Protein AF-A0A3L8PTZ5-F1 (afdb_monomer_lite)

Radius of gyration: 23.6 Å; chains: 1; bounding box: 62×52×74 Å

Secondary structure (DSSP, 8-state):
-------PPP------HHHHHHHHHHHHHTT-------BPPSSPPTT-GGGHHHHHHTTT-BHHHHHHHHHHHHHHHHHHHT------TT-------PPP--HHHHHHHHHHHHHHHHHHHHTT-S-HHHHHHHHHHHHHHHHHHTTPPPS-------HHHHHTS--PPPTTS-TT--SHHHHHHHHHHHHHHHIIIIIS--SS---HHHHHHHHHHTTTS-S-EEESS-TT-HHHHHHHHH--S-EEEEESS--SS-GGG--EEE--HHHHHHHHGGG-PEEEEES--HHHHHHHHHHHHHT-S-EEEEEEEE--HHHHGGGTTTEEEEEE--TT----STTEEEEEEEES--HHHHHHHHHTS-GGGBPPP-S----

Sequence (379 aa):
MIKPTSTSPEKDSYETNESVLFTKITRELNTLKVNKKQQLHNTPPVGLEQFNTLYAQKGNVDTLMVIREVNAILYSEQSTFQVSTASSPNEKIGKVTGCNPNPQHQDLMILALIERLRLFQCNEMLPSESIDKLKQLIGCLGQISQDMIPDEFRLEFPLVTLLSLKWSPLPDVPHGSTLDGPIEFGEFYLNVIYFLKNCLGLHQIFSKRFAQELLNCLKDFPNTRLEIASGRAQLSASFRSVSSKFIVASDKSVPTATFDNFPVRKFDALKLIRAYGGEKPIYFTSEPTLELMDSLCAEALKQQEPIIVVTIGALLKSVLSKYKRNLVVLELNIPDYLQLKDNAGVQLLFFNHNKDQLKSCKEKLPRRYLRFPSQAEYC

pLDDT: mean 73.96, std 22.3, range [26.44, 96.62]

Structure (mmCIF, N/CA/C/O backbone):
data_AF-A0A3L8PTZ5-F1
#
_entry.id   AF-A0A3L8PTZ5-F1
#
loop_
_atom_site.group_PDB
_atom_site.id
_atom_site.type_symbol
_atom_site.label_atom_id
_atom_site.label_alt_id
_atom_site.label_comp_id
_atom_site.label_asym_id
_atom_site.label_entity_id
_atom_site.label_seq_id
_atom_site.pdbx_PDB_ins_code
_atom_site.Cartn_x
_atom_site.Cartn_y
_atom_site.Cartn_z
_atom_site.occupancy
_atom_site.B_iso_or_equiv
_atom_site.auth_seq_id
_atom_site.auth_comp_id
_atom_site.auth_asym_id
_atom_site.auth_atom_id
_atom_site.pdbx_PDB_model_num
ATOM 1 N N . MET A 1 1 ? 16.880 37.796 40.431 1.00 36.94 1 MET A N 1
ATOM 2 C CA . MET A 1 1 ? 16.282 38.222 39.147 1.00 36.94 1 MET A CA 1
ATOM 3 C C . MET A 1 1 ? 17.067 37.570 38.020 1.00 36.94 1 MET A C 1
ATOM 5 O O . MET A 1 1 ? 18.156 38.026 37.711 1.00 36.94 1 MET A O 1
ATOM 9 N N . ILE A 1 2 ? 16.561 36.463 37.477 1.00 33.91 2 ILE A N 1
ATOM 10 C CA . ILE A 1 2 ? 17.176 35.743 36.354 1.00 33.91 2 ILE A CA 1
ATOM 11 C C . ILE A 1 2 ? 16.283 36.016 35.144 1.00 33.91 2 ILE A C 1
ATOM 13 O O . ILE A 1 2 ? 15.090 35.722 35.187 1.00 33.91 2 ILE A O 1
ATOM 17 N N . LYS A 1 3 ? 16.834 36.659 34.109 1.00 30.91 3 LYS A N 1
ATOM 18 C CA . LYS A 1 3 ? 16.133 36.875 32.836 1.00 30.91 3 LYS A CA 1
ATOM 19 C C . LYS A 1 3 ? 15.957 35.523 32.133 1.00 30.91 3 LYS A C 1
ATOM 21 O O . LYS A 1 3 ? 16.943 34.795 32.036 1.00 30.91 3 LYS A O 1
ATOM 26 N N . PRO A 1 4 ? 14.768 35.196 31.605 1.00 33.78 4 PRO A N 1
ATOM 27 C CA . PRO A 1 4 ? 14.616 34.038 30.745 1.00 33.78 4 PRO A CA 1
ATOM 28 C C . PRO A 1 4 ? 15.145 34.387 29.351 1.00 33.78 4 PRO A C 1
ATOM 30 O O . PRO A 1 4 ? 14.679 35.327 28.706 1.00 33.78 4 PRO A O 1
ATOM 33 N N . THR A 1 5 ? 16.147 33.641 28.900 1.00 32.12 5 THR A N 1
ATOM 34 C CA . THR A 1 5 ? 16.583 33.607 27.506 1.00 32.12 5 THR A CA 1
ATOM 35 C C . THR A 1 5 ? 15.521 32.885 26.684 1.00 32.12 5 THR A C 1
ATOM 37 O O . THR A 1 5 ? 15.301 31.688 26.841 1.00 32.12 5 THR A O 1
ATOM 40 N N . SER A 1 6 ? 14.836 33.630 25.818 1.00 30.11 6 SER A N 1
ATOM 41 C CA . SER A 1 6 ? 13.938 33.077 24.810 1.00 30.11 6 SER A CA 1
ATOM 42 C C . SER A 1 6 ? 14.766 32.410 23.712 1.00 30.11 6 SER A C 1
ATOM 44 O O . SER A 1 6 ? 15.337 33.095 22.863 1.00 30.11 6 SER A O 1
ATOM 46 N N . THR A 1 7 ? 14.844 31.084 23.716 1.00 31.08 7 THR A N 1
ATOM 47 C CA . THR A 1 7 ? 15.265 30.331 22.535 1.00 31.08 7 THR A CA 1
ATOM 48 C C . THR A 1 7 ? 14.073 30.242 21.587 1.00 31.08 7 THR A C 1
ATOM 50 O O . THR A 1 7 ? 13.026 29.685 21.917 1.00 31.08 7 THR A O 1
ATOM 53 N N . SER A 1 8 ? 14.199 30.860 20.414 1.00 29.28 8 SER A N 1
ATOM 54 C CA . SER A 1 8 ? 13.291 30.612 19.295 1.00 29.28 8 SER A CA 1
ATOM 55 C C . SER A 1 8 ? 13.355 29.127 18.921 1.00 29.28 8 SER A C 1
ATOM 57 O O . SER A 1 8 ? 14.458 28.580 18.920 1.00 29.28 8 SER A O 1
ATOM 59 N N . PRO A 1 9 ? 12.236 28.471 18.576 1.00 33.62 9 PRO A N 1
ATOM 60 C CA . PRO A 1 9 ? 12.294 27.116 18.052 1.00 33.62 9 PRO A CA 1
ATOM 61 C C . PRO A 1 9 ? 13.021 27.155 16.704 1.00 33.62 9 PRO A C 1
ATOM 63 O O . PRO A 1 9 ? 12.586 27.851 15.781 1.00 33.62 9 PRO A O 1
ATOM 66 N N . GLU A 1 10 ? 14.148 26.447 16.617 1.00 31.08 10 GLU A N 1
ATOM 67 C CA . GLU A 1 10 ? 14.811 26.137 15.354 1.00 31.08 10 GLU A CA 1
ATOM 68 C C . GLU A 1 10 ? 13.765 25.530 14.414 1.00 31.08 10 GLU A C 1
ATOM 70 O O . GLU A 1 10 ? 13.126 24.518 14.708 1.00 31.08 10 GLU A O 1
ATOM 75 N N . LYS A 1 11 ? 13.522 26.212 13.292 1.00 32.59 11 LYS A N 1
ATOM 76 C CA . LYS A 1 11 ? 12.839 25.610 12.153 1.00 32.59 11 LYS A CA 1
ATOM 77 C C . LYS A 1 11 ? 13.818 24.610 11.555 1.00 32.59 11 LYS A C 1
ATOM 79 O O . LYS A 1 11 ? 14.582 24.969 10.665 1.00 32.59 11 LYS A O 1
ATOM 84 N N . ASP A 1 12 ? 13.778 23.376 12.036 1.00 32.88 12 ASP A N 1
ATOM 85 C CA . ASP A 1 12 ? 14.419 22.257 11.359 1.00 32.88 12 ASP A CA 1
ATOM 86 C C . ASP A 1 12 ? 13.701 22.023 10.024 1.00 32.88 12 ASP A C 1
ATOM 88 O O . ASP A 1 12 ? 12.715 21.286 9.925 1.00 32.88 12 ASP A O 1
ATOM 92 N N . SER A 1 13 ? 14.161 22.698 8.970 1.00 34.88 13 SER A N 1
ATOM 93 C CA . SER A 1 13 ? 13.846 22.306 7.603 1.00 34.88 13 SER A CA 1
ATOM 94 C C . SER A 1 13 ? 14.640 21.039 7.305 1.00 34.88 13 SER A C 1
ATOM 96 O O . SER A 1 13 ? 15.753 21.094 6.786 1.00 34.88 13 SER A O 1
ATOM 98 N N . TYR A 1 14 ? 14.083 19.891 7.681 1.00 35.81 14 TYR A N 1
ATOM 99 C CA . TYR A 1 14 ? 14.566 18.602 7.209 1.00 35.81 14 TYR A CA 1
ATOM 100 C C . TYR A 1 14 ? 14.318 18.533 5.697 1.00 35.81 14 TYR A C 1
ATOM 102 O O . TYR A 1 14 ? 13.258 18.092 5.252 1.00 35.81 14 TYR A O 1
ATOM 110 N N . GLU A 1 15 ? 15.279 18.992 4.893 1.00 37.38 15 GLU A N 1
ATOM 111 C CA . GLU A 1 15 ? 15.401 18.485 3.530 1.00 37.38 15 GLU A CA 1
ATOM 112 C C . GLU A 1 15 ? 15.582 16.972 3.653 1.00 37.38 15 GLU A C 1
ATOM 114 O O . GLU A 1 15 ? 16.532 16.486 4.268 1.00 37.38 15 GLU A O 1
ATOM 119 N N . THR A 1 16 ? 14.610 16.212 3.151 1.00 44.25 16 THR A N 1
ATOM 120 C CA . THR A 1 16 ? 14.696 14.755 3.152 1.00 44.25 16 THR A CA 1
ATOM 121 C C . THR A 1 16 ? 15.910 14.329 2.327 1.00 44.25 16 THR A C 1
ATOM 123 O O . THR A 1 16 ? 16.269 14.989 1.348 1.00 44.25 16 THR A O 1
ATOM 126 N N . ASN A 1 17 ? 16.531 13.199 2.679 1.00 42.25 17 ASN A N 1
ATOM 127 C CA . ASN A 1 17 ? 17.609 12.612 1.872 1.00 42.25 17 ASN A CA 1
ATOM 128 C C . ASN A 1 17 ? 17.173 12.413 0.406 1.00 42.25 17 ASN A C 1
ATOM 130 O O . ASN A 1 17 ? 17.997 12.511 -0.500 1.00 42.25 17 ASN A O 1
ATOM 134 N N . GLU A 1 18 ? 15.870 12.217 0.172 1.00 43.81 18 GLU A N 1
ATOM 135 C CA . GLU A 1 18 ? 15.251 12.239 -1.153 1.00 43.81 18 GLU A CA 1
ATOM 136 C C . GLU A 1 18 ? 15.463 13.585 -1.870 1.00 43.81 18 GLU A C 1
ATOM 138 O O . GLU A 1 18 ? 15.976 13.582 -2.980 1.00 43.81 18 GLU A O 1
ATOM 143 N N . SER A 1 19 ? 15.142 14.733 -1.260 1.00 43.34 19 SER A N 1
ATOM 144 C CA . SER A 1 19 ? 15.274 16.066 -1.888 1.00 43.34 19 SER A CA 1
ATOM 145 C C . SER A 1 19 ? 16.712 16.380 -2.324 1.00 43.34 19 SER A C 1
ATOM 147 O O . SER A 1 19 ? 16.955 16.844 -3.443 1.00 43.34 19 SER A O 1
ATOM 149 N N . VAL A 1 20 ? 17.686 16.068 -1.466 1.00 45.44 20 VAL A N 1
ATOM 150 C CA . VAL A 1 20 ? 19.117 16.270 -1.750 1.00 45.44 20 VAL A CA 1
ATOM 151 C C . VAL A 1 20 ? 19.585 15.351 -2.882 1.00 45.44 20 VAL A C 1
ATOM 153 O O . VAL A 1 20 ? 20.311 15.781 -3.781 1.00 45.44 20 VAL A O 1
ATOM 156 N N . LEU A 1 21 ? 19.134 14.096 -2.877 1.00 48.75 21 LEU A N 1
ATOM 157 C CA . LEU A 1 21 ? 19.443 13.114 -3.911 1.00 48.75 21 LEU A CA 1
ATOM 158 C C . LEU A 1 21 ? 18.810 13.478 -5.262 1.00 48.75 21 LEU A C 1
ATOM 160 O O . LEU A 1 21 ? 19.509 13.461 -6.272 1.00 48.75 21 LEU A O 1
ATOM 164 N N . PHE A 1 22 ? 17.531 13.862 -5.277 1.00 49.09 22 PHE A N 1
ATOM 165 C CA . PHE A 1 22 ? 16.838 14.372 -6.461 1.00 49.09 22 PHE A CA 1
ATOM 166 C C . PHE A 1 22 ? 17.590 15.570 -7.042 1.00 49.09 22 PHE A C 1
ATOM 168 O O . PHE A 1 22 ? 17.875 15.600 -8.232 1.00 49.09 22 PHE A O 1
ATOM 175 N N . THR A 1 23 ? 18.010 16.513 -6.198 1.00 47.94 23 THR A N 1
ATOM 176 C CA . THR A 1 23 ? 18.768 17.694 -6.636 1.00 47.94 23 THR A CA 1
ATOM 177 C C . THR A 1 23 ? 20.128 17.321 -7.233 1.00 47.94 23 THR A C 1
ATOM 179 O O . THR A 1 23 ? 20.549 17.908 -8.233 1.00 47.94 23 THR A O 1
ATOM 182 N N . LYS A 1 24 ? 20.823 16.332 -6.655 1.00 45.91 24 LYS A N 1
ATOM 183 C CA . LYS A 1 24 ? 22.128 15.866 -7.143 1.00 45.91 24 LYS A CA 1
ATOM 184 C C . LYS A 1 24 ? 22.014 15.124 -8.479 1.00 45.91 24 LYS A C 1
ATOM 186 O O . LYS A 1 24 ? 22.759 15.450 -9.400 1.00 45.91 24 LYS A O 1
ATOM 191 N N . ILE A 1 25 ? 21.049 14.209 -8.600 1.00 48.28 25 ILE A N 1
ATOM 192 C CA . ILE A 1 25 ? 20.757 13.469 -9.836 1.00 48.28 25 ILE A CA 1
ATOM 193 C C . ILE A 1 25 ? 20.332 14.447 -10.941 1.00 48.28 25 ILE A C 1
ATOM 195 O O . ILE A 1 25 ? 20.944 14.470 -12.003 1.00 48.28 25 ILE A O 1
ATOM 199 N N . THR A 1 26 ? 19.391 15.357 -10.672 1.00 46.44 26 THR A N 1
ATOM 200 C CA . THR A 1 26 ? 18.951 16.376 -11.642 1.00 46.44 26 THR A CA 1
ATOM 201 C C . THR A 1 26 ? 20.096 17.296 -12.092 1.00 46.44 26 THR A C 1
ATOM 203 O O . THR A 1 26 ? 20.167 17.680 -13.262 1.00 46.44 26 THR A O 1
ATOM 206 N N . ARG A 1 27 ? 21.036 17.647 -11.200 1.00 45.59 27 ARG A N 1
ATOM 207 C CA . ARG A 1 27 ? 22.218 18.453 -11.553 1.00 45.59 27 ARG A CA 1
ATOM 208 C C . ARG A 1 27 ? 23.180 17.699 -12.476 1.00 45.59 27 ARG A C 1
ATOM 210 O O . ARG A 1 27 ? 23.631 18.294 -13.451 1.00 45.59 27 ARG A O 1
ATOM 217 N N . GLU A 1 28 ? 23.492 16.436 -12.190 1.00 44.66 28 GLU A N 1
ATOM 218 C CA . GLU A 1 28 ? 24.367 15.611 -13.040 1.00 44.66 28 GLU A CA 1
ATOM 219 C C . GLU A 1 28 ? 23.717 15.339 -14.410 1.00 44.66 28 GLU A C 1
ATOM 221 O O . GLU A 1 28 ? 24.371 15.437 -15.449 1.00 44.66 28 GLU A O 1
ATOM 226 N N . LEU A 1 29 ? 22.399 15.151 -14.451 1.00 43.97 29 LEU A N 1
ATOM 227 C CA . LEU A 1 29 ? 21.651 14.877 -15.681 1.00 43.97 29 LEU A CA 1
ATOM 228 C C . LEU A 1 29 ? 21.546 16.063 -16.637 1.00 43.97 29 LEU A C 1
ATOM 230 O O . LEU A 1 29 ? 21.643 15.884 -17.849 1.00 43.97 29 LEU A O 1
ATOM 234 N N . ASN A 1 30 ? 21.455 17.290 -16.122 1.00 42.00 30 ASN A N 1
ATOM 235 C CA . ASN A 1 30 ? 21.506 18.492 -16.962 1.00 42.00 30 ASN A CA 1
ATOM 236 C C . ASN A 1 30 ? 22.842 18.647 -17.720 1.00 42.00 30 ASN A C 1
ATOM 238 O O . ASN A 1 30 ? 22.919 19.425 -18.675 1.00 42.00 30 ASN A O 1
ATOM 242 N N . THR A 1 31 ? 23.889 17.913 -17.323 1.00 40.31 31 THR A N 1
ATOM 243 C CA . THR A 1 31 ? 25.204 17.945 -17.981 1.00 40.31 31 THR A CA 1
ATOM 244 C C . THR A 1 31 ? 25.398 16.856 -19.043 1.00 40.31 31 THR A C 1
ATOM 246 O O . THR A 1 31 ? 26.243 17.016 -19.926 1.00 40.31 31 THR A O 1
ATOM 249 N N . LEU A 1 32 ? 24.580 15.798 -19.042 1.00 41.00 32 LEU A N 1
ATOM 250 C CA . LEU A 1 32 ? 24.699 14.660 -19.959 1.00 41.00 32 LEU A CA 1
ATOM 251 C C . LEU A 1 32 ? 23.801 14.839 -21.196 1.00 41.00 32 LEU A C 1
ATOM 253 O O . LEU A 1 32 ? 22.657 14.397 -21.253 1.00 41.00 32 LEU A O 1
ATOM 257 N N . LYS A 1 33 ? 24.333 15.478 -22.245 1.00 40.59 33 LYS A N 1
ATOM 258 C CA . LYS A 1 33 ? 23.711 15.488 -23.583 1.00 40.59 33 LYS A CA 1
ATOM 259 C C . LYS A 1 33 ? 24.230 14.315 -24.417 1.00 40.59 33 LYS A C 1
ATOM 261 O O . LYS A 1 33 ? 25.251 14.444 -25.086 1.00 40.59 33 LYS A O 1
ATOM 266 N N . VAL A 1 34 ? 23.518 13.188 -24.437 1.00 45.19 34 VAL A N 1
ATOM 267 C CA . VAL A 1 34 ? 23.876 12.048 -25.305 1.00 45.19 34 VAL A CA 1
ATOM 268 C C . VAL A 1 34 ? 23.127 12.120 -26.637 1.00 45.19 34 VAL A C 1
ATOM 270 O O . VAL A 1 34 ? 21.904 12.023 -26.677 1.00 45.19 34 VAL A O 1
ATOM 273 N N . ASN A 1 35 ? 23.866 12.262 -27.742 1.00 37.72 35 ASN A N 1
ATOM 274 C CA . ASN A 1 35 ? 23.386 12.209 -29.128 1.00 37.72 35 ASN A CA 1
ATOM 275 C C . ASN A 1 35 ? 23.611 10.810 -29.734 1.00 37.72 35 ASN A C 1
ATOM 277 O O . ASN A 1 35 ? 24.650 10.584 -30.348 1.00 37.72 35 ASN A O 1
ATOM 281 N N . LYS A 1 36 ? 22.651 9.880 -29.625 1.00 46.94 36 LYS A N 1
ATOM 282 C CA . LYS A 1 36 ? 22.612 8.664 -30.468 1.00 46.94 36 LYS A CA 1
ATOM 283 C C . LYS A 1 36 ? 21.171 8.240 -30.749 1.00 46.94 36 LYS A C 1
ATOM 285 O O . LYS A 1 36 ? 20.530 7.702 -29.870 1.00 46.94 36 LYS A O 1
ATOM 290 N N . LYS A 1 37 ? 20.644 8.456 -31.956 1.00 42.22 37 LYS A N 1
ATOM 291 C CA . LYS A 1 37 ? 19.313 7.934 -32.325 1.00 42.22 37 LYS A CA 1
ATOM 292 C C . LYS A 1 37 ? 19.326 6.399 -32.281 1.00 42.22 37 LYS A C 1
ATOM 294 O O . LYS A 1 37 ? 20.144 5.795 -32.974 1.00 42.22 37 LYS A O 1
ATOM 299 N N . GLN A 1 38 ? 18.441 5.787 -31.500 1.00 54.12 38 GLN A N 1
ATOM 300 C CA . GLN A 1 38 ? 18.188 4.342 -31.498 1.00 54.12 38 GLN A CA 1
ATOM 301 C C . GLN A 1 38 ? 16.684 4.136 -31.698 1.00 54.12 38 GLN A C 1
ATOM 303 O O . GLN A 1 38 ? 15.874 4.641 -30.928 1.00 54.12 38 GLN A O 1
ATOM 308 N N . GLN A 1 39 ? 16.295 3.445 -32.770 1.00 53.47 39 GLN A N 1
ATOM 309 C CA . GLN A 1 39 ? 14.885 3.128 -33.028 1.00 53.47 39 GLN A CA 1
ATOM 310 C C . GLN A 1 39 ? 14.346 2.189 -31.939 1.00 53.47 39 GLN A C 1
ATOM 312 O O . GLN A 1 39 ? 15.095 1.314 -31.498 1.00 53.47 39 GLN A O 1
ATOM 317 N N . LEU A 1 40 ? 13.070 2.338 -31.539 1.00 55.25 40 LEU A N 1
ATOM 318 C CA . LEU A 1 40 ? 12.430 1.328 -30.691 1.00 55.25 40 LEU A CA 1
ATOM 319 C C . LEU A 1 40 ? 12.516 -0.038 -31.351 1.00 55.25 40 LEU A C 1
ATOM 321 O O . LEU A 1 40 ? 12.322 -0.199 -32.557 1.00 55.25 40 LEU A O 1
ATOM 325 N N . HIS A 1 41 ? 12.768 -1.037 -30.518 1.00 67.56 41 HIS A N 1
ATOM 326 C CA . HIS A 1 41 ? 12.634 -2.417 -30.938 1.00 67.56 41 HIS A CA 1
ATOM 327 C C . HIS A 1 41 ? 11.159 -2.721 -31.217 1.00 67.56 41 HIS A C 1
ATOM 329 O O . HIS A 1 41 ? 10.275 -2.165 -30.578 1.00 67.56 41 HIS A O 1
ATOM 335 N N . ASN A 1 42 ? 10.887 -3.643 -32.138 1.00 74.38 42 ASN A N 1
ATOM 336 C CA . ASN A 1 42 ? 9.513 -4.000 -32.517 1.00 74.38 42 ASN A CA 1
ATOM 337 C C . ASN A 1 42 ? 8.832 -4.966 -31.530 1.00 74.38 42 ASN A C 1
ATOM 339 O O . ASN A 1 42 ? 7.652 -5.270 -31.683 1.00 74.38 42 ASN A O 1
ATOM 343 N N . THR A 1 43 ? 9.568 -5.472 -30.539 1.00 80.19 43 THR A N 1
ATOM 344 C CA . THR A 1 43 ? 9.089 -6.428 -29.532 1.00 80.19 43 THR A CA 1
ATOM 345 C C . THR A 1 43 ? 9.718 -6.118 -28.171 1.00 80.19 43 THR A C 1
ATOM 347 O O . THR A 1 43 ? 10.860 -5.653 -28.146 1.00 80.19 43 THR A O 1
ATOM 350 N N . PRO A 1 44 ? 9.046 -6.394 -27.038 1.00 82.44 44 PRO A N 1
ATOM 351 C CA . PRO A 1 44 ? 9.630 -6.311 -25.698 1.00 82.44 44 PRO A CA 1
ATOM 352 C C . PRO A 1 44 ? 10.753 -7.353 -25.489 1.00 82.44 44 PRO A C 1
ATOM 354 O O . PRO A 1 44 ? 10.896 -8.282 -26.288 1.00 82.44 44 PRO A O 1
ATOM 357 N N . PRO A 1 45 ? 11.591 -7.210 -24.443 1.00 83.88 45 PRO A N 1
ATOM 358 C CA . PRO A 1 45 ? 12.534 -8.248 -24.026 1.00 83.88 45 PRO A CA 1
ATOM 359 C C . PRO A 1 45 ? 11.820 -9.550 -23.628 1.00 83.88 45 PRO A C 1
ATOM 361 O O . PRO A 1 45 ? 10.682 -9.520 -23.162 1.00 83.88 45 PRO A O 1
ATOM 364 N N . VAL A 1 46 ? 12.515 -10.687 -23.744 1.00 84.31 46 VAL A N 1
ATOM 365 C CA . VAL A 1 46 ? 12.000 -11.995 -23.296 1.00 84.31 46 VAL A CA 1
ATOM 366 C C . VAL A 1 46 ? 11.654 -11.953 -21.801 1.00 84.31 46 VAL A C 1
ATOM 368 O O . VAL A 1 46 ? 12.473 -11.507 -20.985 1.00 84.31 46 VAL A O 1
ATOM 371 N N . GLY A 1 47 ? 10.459 -12.436 -21.453 1.00 81.44 47 GLY A N 1
ATOM 372 C CA . GLY A 1 47 ? 9.849 -12.372 -20.121 1.00 81.44 47 GLY A CA 1
ATOM 373 C C . GLY A 1 47 ? 8.927 -11.165 -19.898 1.00 81.44 47 GLY A C 1
ATOM 374 O O . GLY A 1 47 ? 8.425 -10.984 -18.791 1.00 81.44 47 GLY A O 1
ATOM 375 N N . LEU A 1 48 ? 8.730 -10.318 -20.915 1.00 87.38 48 LEU A N 1
ATOM 376 C CA . LEU A 1 48 ? 7.852 -9.141 -20.894 1.00 87.38 48 LEU A CA 1
ATOM 377 C C . LEU A 1 48 ? 6.850 -9.142 -22.066 1.00 87.38 48 LEU A C 1
ATOM 379 O O . LEU A 1 48 ? 6.352 -8.096 -22.484 1.00 87.38 48 LEU A O 1
ATOM 383 N N . GLU A 1 49 ? 6.518 -10.323 -22.590 1.00 90.12 49 GLU A N 1
ATOM 384 C CA . GLU A 1 49 ? 5.654 -10.530 -23.760 1.00 90.12 49 GLU A CA 1
ATOM 385 C C . GLU A 1 49 ? 4.231 -9.990 -23.559 1.00 90.12 49 GLU A C 1
ATOM 387 O O . GLU A 1 49 ? 3.558 -9.626 -24.524 1.00 90.12 49 GLU A O 1
ATOM 392 N N . GLN A 1 50 ? 3.780 -9.860 -22.308 1.00 84.75 50 GLN A N 1
ATOM 393 C CA . GLN A 1 50 ? 2.506 -9.217 -21.966 1.00 84.75 50 GLN A CA 1
ATOM 394 C C . GLN A 1 50 ? 2.387 -7.766 -22.474 1.00 84.75 50 GLN A C 1
ATOM 396 O O . GLN A 1 50 ? 1.278 -7.253 -22.593 1.00 84.75 50 GLN A O 1
ATOM 401 N N . PHE A 1 51 ? 3.503 -7.114 -22.828 1.00 87.31 51 PHE A N 1
ATOM 402 C CA . PHE A 1 51 ? 3.530 -5.766 -23.402 1.00 87.31 51 PHE A CA 1
ATOM 403 C C . PHE A 1 51 ? 3.607 -5.744 -24.939 1.00 87.31 51 PHE A C 1
ATOM 405 O O . PHE A 1 51 ? 3.752 -4.673 -25.523 1.00 87.31 51 PHE A O 1
ATOM 412 N N . ASN A 1 52 ? 3.470 -6.882 -25.632 1.00 84.75 52 ASN A N 1
ATOM 413 C CA . ASN A 1 52 ? 3.494 -6.940 -27.103 1.00 84.75 52 ASN A CA 1
ATOM 414 C C . ASN A 1 52 ? 2.496 -5.970 -27.763 1.00 84.75 52 ASN A C 1
ATOM 416 O O . ASN A 1 52 ? 2.833 -5.290 -28.731 1.00 84.75 52 ASN A O 1
ATOM 420 N N . THR A 1 53 ? 1.283 -5.858 -27.217 1.00 83.12 53 THR A N 1
ATOM 421 C CA . THR A 1 53 ? 0.251 -4.940 -27.726 1.00 83.12 53 THR A CA 1
ATOM 422 C C . THR A 1 53 ? 0.684 -3.477 -27.619 1.00 83.12 53 THR A C 1
ATOM 424 O O . THR A 1 53 ? 0.427 -2.691 -28.527 1.00 83.12 53 THR A O 1
ATOM 427 N N . LEU A 1 54 ? 1.391 -3.126 -26.543 1.00 80.81 54 LEU A N 1
ATOM 428 C CA . LEU A 1 54 ? 1.894 -1.777 -26.291 1.00 80.81 54 LEU A CA 1
ATOM 429 C C . LEU A 1 54 ? 2.937 -1.367 -27.344 1.00 80.81 54 LEU A C 1
ATOM 431 O O . LEU A 1 54 ? 2.892 -0.260 -27.878 1.00 80.81 54 LEU A O 1
ATOM 435 N N . TYR A 1 55 ? 3.821 -2.302 -27.706 1.00 76.88 55 TYR A N 1
ATOM 436 C CA . TYR A 1 55 ? 4.791 -2.136 -28.792 1.00 76.88 55 TYR A CA 1
ATOM 437 C C . TYR A 1 55 ? 4.118 -2.015 -30.162 1.00 76.88 55 TYR A C 1
ATOM 439 O O . TYR A 1 55 ? 4.468 -1.132 -30.946 1.00 76.88 55 TYR A O 1
ATOM 447 N N . ALA A 1 56 ? 3.111 -2.849 -30.439 1.00 79.75 56 ALA A N 1
ATOM 448 C CA . ALA A 1 56 ? 2.372 -2.803 -31.699 1.00 79.75 56 ALA A CA 1
ATOM 449 C C . ALA A 1 56 ? 1.633 -1.465 -31.903 1.00 79.75 56 ALA A C 1
ATOM 451 O O . ALA A 1 56 ? 1.538 -0.971 -33.025 1.00 79.75 56 ALA A O 1
ATOM 452 N N . GLN A 1 57 ? 1.134 -0.858 -30.822 1.00 77.19 57 GLN A N 1
ATOM 453 C CA . GLN A 1 57 ? 0.406 0.414 -30.860 1.00 77.19 57 GLN A CA 1
ATOM 454 C C . GLN A 1 57 ? 1.305 1.645 -31.059 1.00 77.19 57 GLN A C 1
ATOM 456 O O . GLN A 1 57 ? 0.826 2.675 -31.530 1.00 77.19 57 GLN A O 1
ATOM 461 N N . LYS A 1 58 ? 2.595 1.567 -30.708 1.00 69.62 58 LYS A N 1
ATOM 462 C CA . LYS A 1 58 ? 3.534 2.707 -30.698 1.00 69.62 58 LYS A CA 1
ATOM 463 C C . LYS A 1 58 ? 4.577 2.656 -31.823 1.00 69.62 58 LYS A C 1
ATOM 465 O O . LYS A 1 58 ? 5.665 3.200 -31.664 1.00 69.62 58 LYS A O 1
ATOM 470 N N . GLY A 1 59 ? 4.253 2.010 -32.946 1.00 55.41 59 GLY A N 1
ATOM 471 C CA . GLY A 1 59 ? 5.174 1.768 -34.064 1.00 55.41 59 GLY A CA 1
ATOM 472 C C . GLY A 1 59 ? 6.110 2.941 -34.416 1.00 55.41 59 GLY A C 1
ATOM 473 O O . GLY A 1 59 ? 5.689 4.094 -34.470 1.00 55.41 59 GLY A O 1
ATOM 474 N N . ASN A 1 60 ? 7.383 2.620 -34.686 1.00 54.97 60 ASN A N 1
ATOM 475 C CA . ASN A 1 60 ? 8.443 3.524 -35.166 1.00 54.97 60 ASN A CA 1
ATOM 476 C C . ASN A 1 60 ? 8.735 4.784 -34.323 1.00 54.97 60 ASN A C 1
ATOM 478 O O . ASN A 1 60 ? 9.230 5.778 -34.859 1.00 54.97 60 ASN A O 1
ATOM 482 N N . VAL A 1 61 ? 8.487 4.769 -33.014 1.00 55.62 61 VAL A N 1
ATOM 483 C CA . VAL A 1 61 ? 8.997 5.828 -32.127 1.00 55.62 61 VAL A CA 1
ATOM 484 C C . VAL A 1 61 ? 10.485 5.562 -31.797 1.00 55.62 61 VAL A C 1
ATOM 486 O O . VAL A 1 61 ? 10.937 4.424 -31.810 1.00 55.62 61 VAL A O 1
ATOM 489 N N . ASP A 1 62 ? 11.306 6.594 -31.586 1.00 59.88 62 ASP A N 1
ATOM 490 C CA . ASP A 1 62 ? 12.725 6.451 -31.188 1.00 59.88 62 ASP A CA 1
ATOM 491 C C . ASP A 1 62 ? 12.809 6.149 -29.675 1.00 59.88 62 ASP A C 1
ATOM 493 O O . ASP A 1 62 ? 12.171 6.843 -28.879 1.00 59.88 62 ASP A O 1
ATOM 497 N N . THR A 1 63 ? 13.557 5.113 -29.263 1.00 59.75 63 THR A N 1
ATOM 498 C CA . THR A 1 63 ? 13.691 4.687 -27.852 1.00 59.75 63 THR A CA 1
ATOM 499 C C . THR A 1 63 ? 14.139 5.846 -26.973 1.00 59.75 63 THR A C 1
ATOM 501 O O . THR A 1 63 ? 13.577 6.082 -25.899 1.00 59.75 63 THR A O 1
ATOM 504 N N . LEU A 1 64 ? 15.128 6.613 -27.441 1.00 59.16 64 LEU A N 1
ATOM 505 C CA . LEU A 1 64 ? 15.602 7.769 -26.697 1.00 59.16 64 LEU A CA 1
ATOM 506 C C . LEU A 1 64 ? 14.570 8.885 -26.685 1.00 59.16 64 LEU A C 1
ATOM 508 O O . LEU A 1 64 ? 14.575 9.670 -25.748 1.00 59.16 64 LEU A O 1
ATOM 512 N N . MET A 1 65 ? 13.690 8.983 -27.681 1.00 63.38 65 MET A N 1
ATOM 513 C CA . MET A 1 65 ? 12.601 9.956 -27.647 1.00 63.38 65 MET A CA 1
ATOM 514 C C . MET A 1 65 ? 11.593 9.615 -26.550 1.00 63.38 65 MET A C 1
ATOM 516 O O . MET A 1 65 ? 11.257 10.514 -25.793 1.00 63.38 65 MET A O 1
ATOM 520 N N . VAL A 1 66 ? 11.191 8.348 -26.389 1.00 63.72 66 VAL A N 1
ATOM 521 C CA . VAL A 1 66 ? 10.282 7.938 -25.296 1.00 63.72 66 VAL A CA 1
ATOM 522 C C . VAL A 1 66 ? 10.926 8.174 -23.931 1.00 63.72 66 VAL A C 1
ATOM 524 O O . VAL A 1 66 ? 10.304 8.764 -23.050 1.00 63.72 66 VAL A O 1
ATOM 527 N N . ILE A 1 67 ? 12.194 7.785 -23.761 1.00 63.59 67 ILE A N 1
ATOM 528 C CA . ILE A 1 67 ? 12.928 8.023 -22.509 1.00 63.59 67 ILE A CA 1
ATOM 529 C C . ILE A 1 67 ? 13.082 9.529 -22.244 1.00 63.59 67 ILE A C 1
ATOM 531 O O . ILE A 1 67 ? 12.867 9.975 -21.121 1.00 63.59 67 ILE A O 1
ATOM 535 N N . ARG A 1 68 ? 13.412 10.333 -23.264 1.00 66.19 68 ARG A N 1
ATOM 536 C CA . ARG A 1 68 ? 13.548 11.794 -23.136 1.00 66.19 68 ARG A CA 1
ATOM 537 C C . ARG A 1 68 ? 12.223 12.489 -22.886 1.00 66.19 68 ARG A C 1
ATOM 539 O O . ARG A 1 68 ? 12.219 13.465 -22.155 1.00 66.19 68 ARG A O 1
ATOM 546 N N . GLU A 1 69 ? 11.135 12.032 -23.489 1.00 65.06 69 GLU A N 1
ATOM 547 C CA . GLU A 1 69 ? 9.796 12.581 -23.283 1.00 65.06 69 GLU A CA 1
ATOM 548 C C . GLU A 1 69 ? 9.349 12.330 -21.844 1.00 65.06 69 GLU A C 1
ATOM 550 O O . GLU A 1 69 ? 8.960 13.268 -21.156 1.00 65.06 69 GLU A O 1
ATOM 555 N N . VAL A 1 70 ? 9.542 11.107 -21.343 1.00 65.19 70 VAL A N 1
ATOM 556 C CA . VAL A 1 70 ? 9.329 10.778 -19.930 1.00 65.19 70 VAL A CA 1
ATOM 557 C C . VAL A 1 70 ? 10.213 11.633 -19.028 1.00 65.19 70 VAL A C 1
ATOM 559 O O . VAL A 1 70 ? 9.703 12.297 -18.133 1.00 65.19 70 VAL A O 1
ATOM 562 N N . ASN A 1 71 ? 11.518 11.700 -19.288 1.00 65.56 71 ASN A N 1
ATOM 563 C CA . ASN A 1 71 ? 12.428 12.535 -18.508 1.00 65.56 71 ASN A CA 1
ATOM 564 C C . ASN A 1 71 ? 12.023 14.020 -18.559 1.00 65.56 71 ASN A C 1
ATOM 566 O O . ASN A 1 71 ? 12.037 14.698 -17.539 1.00 65.56 71 ASN A O 1
ATOM 570 N N . ALA A 1 72 ? 11.606 14.540 -19.712 1.00 62.91 72 ALA A N 1
ATOM 571 C CA . ALA A 1 72 ? 11.136 15.913 -19.845 1.00 62.91 72 ALA A CA 1
ATOM 572 C C . ALA A 1 72 ? 9.853 16.158 -19.041 1.00 62.91 72 ALA A C 1
ATOM 574 O O . ALA A 1 72 ? 9.739 17.207 -18.411 1.00 62.91 72 ALA A O 1
ATOM 575 N N . ILE A 1 73 ? 8.922 15.201 -19.002 1.00 62.78 73 ILE A N 1
ATOM 576 C CA . ILE A 1 73 ? 7.738 15.253 -18.131 1.00 62.78 73 ILE A CA 1
ATOM 577 C C . ILE A 1 73 ? 8.179 15.310 -16.661 1.00 62.78 73 ILE A C 1
ATOM 579 O O . ILE A 1 73 ? 7.772 16.214 -15.936 1.00 62.78 73 ILE A O 1
ATOM 583 N N . LEU A 1 74 ? 9.096 14.431 -16.247 1.00 59.53 74 LEU A N 1
ATOM 584 C CA . LEU A 1 74 ? 9.629 14.400 -14.880 1.00 59.53 74 LEU A CA 1
ATOM 585 C C . LEU A 1 74 ? 10.271 15.729 -14.471 1.00 59.53 74 LEU A C 1
ATOM 587 O O . LEU A 1 74 ? 9.977 16.254 -13.397 1.00 59.53 74 LEU A O 1
ATOM 591 N N . TYR A 1 75 ? 11.135 16.287 -15.321 1.00 62.41 75 TYR A N 1
ATOM 592 C CA . TYR A 1 75 ? 11.886 17.504 -15.007 1.00 62.41 75 TYR A CA 1
ATOM 593 C C . TYR A 1 75 ? 11.055 18.781 -15.159 1.00 62.41 75 TYR A C 1
ATOM 595 O O . TYR A 1 75 ? 11.242 19.721 -14.385 1.00 62.41 75 TYR A O 1
ATOM 603 N N . SER A 1 76 ? 10.116 18.828 -16.108 1.00 56.59 76 SER A N 1
ATOM 604 C CA . SER A 1 76 ? 9.204 19.971 -16.245 1.00 56.59 76 SER A CA 1
ATOM 605 C C . SER A 1 76 ? 8.239 20.055 -15.064 1.00 56.59 76 SER A C 1
ATOM 607 O O . SER A 1 76 ? 8.107 21.130 -14.477 1.00 56.59 76 SER A O 1
ATOM 609 N N . GLU A 1 77 ? 7.666 18.934 -14.620 1.00 53.47 77 GLU A N 1
ATOM 610 C CA . GLU A 1 77 ? 6.786 18.922 -13.450 1.00 53.47 77 GLU A CA 1
ATOM 611 C C . GLU A 1 77 ? 7.544 19.251 -12.154 1.00 53.47 77 GLU A C 1
ATOM 613 O O . GLU A 1 77 ? 7.046 20.021 -11.331 1.00 53.47 77 GLU A O 1
ATOM 618 N N . GLN A 1 78 ? 8.790 18.791 -11.992 1.00 47.47 78 GLN A N 1
ATOM 619 C CA . GLN A 1 78 ? 9.641 19.199 -10.864 1.00 47.47 78 GLN A CA 1
ATOM 620 C C . GLN A 1 78 ? 9.966 20.702 -10.863 1.00 47.47 78 GLN A C 1
ATOM 622 O O . GLN A 1 78 ? 10.004 21.317 -9.796 1.00 47.47 78 GLN A O 1
ATOM 627 N N . SER A 1 79 ? 10.152 21.322 -12.034 1.00 32.72 79 SER A N 1
ATOM 628 C CA . SER A 1 79 ? 10.419 22.765 -12.132 1.00 32.72 79 SER A CA 1
ATOM 629 C C . SER A 1 79 ? 9.220 23.627 -11.707 1.00 32.72 79 SER A C 1
ATOM 631 O O . SER A 1 79 ? 9.402 24.679 -11.096 1.00 32.72 79 SER A O 1
ATOM 633 N N . THR A 1 80 ? 7.989 23.143 -11.907 1.00 34.88 80 THR A N 1
ATOM 634 C CA . THR A 1 80 ? 6.771 23.773 -11.364 1.00 34.88 80 THR A CA 1
ATOM 635 C C . THR A 1 80 ? 6.587 23.588 -9.853 1.00 34.88 80 THR A C 1
ATOM 637 O O . THR A 1 80 ? 5.849 24.355 -9.241 1.00 34.88 80 THR A O 1
ATOM 640 N N . PHE A 1 81 ? 7.280 22.634 -9.223 1.00 32.66 81 PHE A N 1
ATOM 641 C CA . PHE A 1 81 ? 7.243 22.419 -7.769 1.00 32.66 81 PHE A CA 1
ATOM 642 C C . PHE A 1 81 ? 8.193 23.340 -6.975 1.00 32.66 81 PHE A C 1
ATOM 644 O O . PHE A 1 81 ? 8.049 23.448 -5.758 1.00 32.66 81 PHE A O 1
ATOM 651 N N . GLN A 1 82 ? 9.131 24.044 -7.627 1.00 28.06 82 GLN A N 1
ATOM 652 C CA . GLN A 1 82 ? 10.083 24.947 -6.955 1.00 28.06 82 GLN A CA 1
ATOM 653 C C . GLN A 1 82 ? 9.568 26.376 -6.683 1.00 28.06 82 GLN A C 1
ATOM 655 O O . GLN A 1 82 ? 10.338 27.215 -6.217 1.00 28.06 82 GLN A O 1
ATOM 660 N N . VAL A 1 83 ? 8.278 26.681 -6.869 1.00 30.72 83 VAL A N 1
ATOM 661 C CA . VAL A 1 83 ? 7.723 28.001 -6.508 1.00 30.72 83 VAL A CA 1
ATOM 662 C C . VAL A 1 83 ? 6.500 27.870 -5.603 1.00 30.72 83 VAL A C 1
ATOM 664 O O . VAL A 1 83 ? 5.366 27.926 -6.058 1.00 30.72 83 VAL A O 1
ATOM 667 N N . SER A 1 84 ? 6.756 27.747 -4.298 1.00 28.67 84 SER A N 1
ATOM 668 C CA . SER A 1 84 ? 6.035 28.495 -3.255 1.00 28.67 84 SER A CA 1
ATOM 669 C C . SER A 1 84 ? 6.693 28.263 -1.890 1.00 28.67 84 SER A C 1
ATOM 671 O O . SER A 1 84 ? 6.137 27.612 -1.004 1.00 28.67 84 SER A O 1
ATOM 673 N N . THR A 1 85 ? 7.879 28.832 -1.674 1.00 29.64 85 THR A N 1
ATOM 674 C CA . THR A 1 85 ? 8.295 29.229 -0.322 1.00 29.64 85 THR A CA 1
ATOM 675 C C . THR A 1 85 ? 7.468 30.455 0.078 1.00 29.64 85 THR A C 1
ATOM 677 O O . THR A 1 85 ? 7.953 31.582 0.108 1.00 29.64 85 THR A O 1
ATOM 680 N N . ALA A 1 86 ? 6.171 30.247 0.326 1.00 30.00 86 ALA A N 1
ATOM 681 C CA . ALA A 1 86 ? 5.263 31.306 0.742 1.00 30.00 86 ALA A CA 1
ATOM 682 C C . ALA A 1 86 ? 5.662 31.793 2.143 1.00 30.00 86 ALA A C 1
ATOM 684 O O . ALA A 1 86 ? 5.433 31.139 3.159 1.00 30.00 86 ALA A O 1
ATOM 685 N N . SER A 1 87 ? 6.276 32.971 2.187 1.00 29.33 87 SER A N 1
ATOM 686 C CA . SER A 1 87 ? 6.582 33.747 3.388 1.00 29.33 87 SER A CA 1
ATOM 687 C C . SER A 1 87 ? 5.389 34.598 3.857 1.00 29.33 87 SER A C 1
ATOM 689 O O . SER A 1 87 ? 5.567 35.537 4.629 1.00 29.33 87 SER A O 1
ATOM 691 N N . SER A 1 88 ? 4.160 34.266 3.442 1.00 29.72 88 SER A N 1
ATOM 692 C CA . SER A 1 88 ? 2.945 35.004 3.797 1.00 29.72 88 SER A CA 1
ATOM 693 C C . SER A 1 88 ? 1.859 34.073 4.356 1.00 29.72 88 SER A C 1
ATOM 695 O O . SER A 1 88 ? 1.478 33.114 3.685 1.00 29.72 88 SER A O 1
ATOM 697 N N . PRO A 1 89 ? 1.303 34.344 5.554 1.00 32.53 89 PRO A N 1
ATOM 698 C CA . PRO A 1 89 ? 0.301 33.489 6.194 1.00 32.53 89 PRO A CA 1
ATOM 699 C C . PRO A 1 89 ? -1.108 33.571 5.569 1.00 32.53 89 PRO A C 1
ATOM 701 O O . PRO A 1 89 ? -2.047 33.038 6.150 1.00 32.53 89 PRO A O 1
ATOM 704 N N . ASN A 1 90 ? -1.276 34.207 4.402 1.00 30.98 90 ASN A N 1
ATOM 705 C CA . 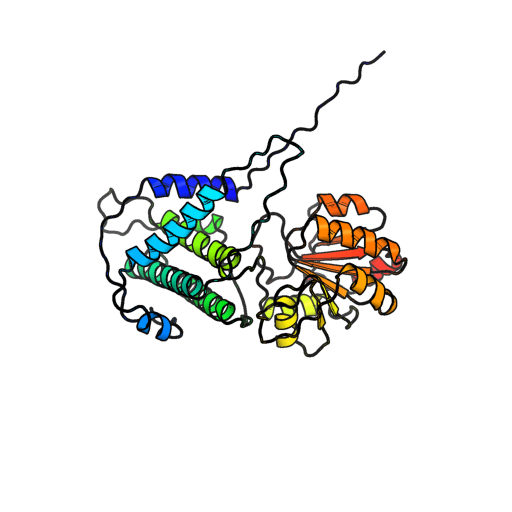ASN A 1 90 ? -2.580 34.382 3.744 1.00 30.98 90 ASN A CA 1
ATOM 706 C C . ASN A 1 90 ? -2.655 33.886 2.288 1.00 30.98 90 ASN A C 1
ATOM 708 O O . ASN A 1 90 ? -3.677 34.098 1.630 1.00 30.98 90 ASN A O 1
ATOM 712 N N . GLU A 1 91 ? -1.638 33.199 1.764 1.00 29.45 91 GLU A N 1
ATOM 713 C CA . GLU A 1 91 ? -1.757 32.579 0.441 1.00 29.45 91 GLU A CA 1
ATOM 714 C C . GLU A 1 91 ? -2.480 31.235 0.530 1.00 29.45 91 GLU A C 1
ATOM 716 O O . GLU A 1 91 ? -2.039 30.291 1.187 1.00 29.45 91 GLU A O 1
ATOM 721 N N . LYS A 1 92 ? -3.634 31.161 -0.143 1.00 28.23 92 LYS A N 1
ATOM 722 C CA . LYS A 1 92 ? -4.368 29.919 -0.384 1.00 28.23 92 LYS A CA 1
ATOM 723 C C . LYS A 1 92 ? -3.397 28.908 -0.986 1.00 28.23 92 LYS A C 1
ATOM 725 O O . LYS A 1 92 ? -2.994 29.071 -2.134 1.00 28.23 92 LYS A O 1
ATOM 730 N N . ILE A 1 93 ? -3.068 27.868 -0.220 1.00 30.50 93 ILE A N 1
ATOM 731 C CA . ILE A 1 93 ? -2.358 26.684 -0.705 1.00 30.50 93 ILE A CA 1
ATOM 732 C C . ILE A 1 93 ? -3.092 26.224 -1.964 1.00 30.50 93 ILE A C 1
ATOM 734 O O . ILE A 1 93 ? -4.255 25.808 -1.899 1.00 30.50 93 ILE A O 1
ATOM 738 N N . GLY A 1 94 ? -2.441 26.384 -3.116 1.00 26.44 94 GLY A N 1
ATOM 739 C CA . GLY A 1 94 ? -2.952 25.891 -4.380 1.00 26.44 94 GLY A CA 1
ATOM 740 C C . GLY A 1 94 ? -3.242 24.410 -4.210 1.00 26.44 94 GLY A C 1
ATOM 741 O O . GLY A 1 94 ? -2.358 23.633 -3.850 1.00 26.44 94 GLY A O 1
ATOM 742 N N . LYS A 1 95 ? -4.501 24.014 -4.409 1.00 27.03 95 LYS A N 1
ATOM 743 C CA . LYS A 1 95 ? -4.836 22.603 -4.568 1.00 27.03 95 LYS A CA 1
ATOM 744 C C . LYS A 1 95 ? -3.967 22.089 -5.708 1.00 27.03 95 LYS A C 1
ATOM 746 O O . LYS A 1 95 ? -4.182 22.496 -6.846 1.00 27.03 95 LYS A O 1
ATOM 751 N N . VAL A 1 96 ? -3.027 21.197 -5.405 1.00 29.97 96 VAL A N 1
ATOM 752 C CA . VAL A 1 96 ? -2.462 20.301 -6.410 1.00 29.97 96 VAL A CA 1
ATOM 753 C C . VAL A 1 96 ? -3.640 19.458 -6.881 1.00 29.97 96 VAL A C 1
ATOM 755 O O . VAL A 1 96 ? -4.053 18.499 -6.232 1.00 29.97 96 VAL A O 1
ATOM 758 N N . THR A 1 97 ? -4.291 19.909 -7.947 1.00 30.67 97 THR A N 1
ATOM 759 C CA . THR A 1 97 ? -5.210 19.081 -8.710 1.00 30.67 97 THR A CA 1
ATOM 760 C C . THR A 1 97 ? -4.359 17.950 -9.249 1.00 30.67 97 THR A C 1
ATOM 762 O O . THR 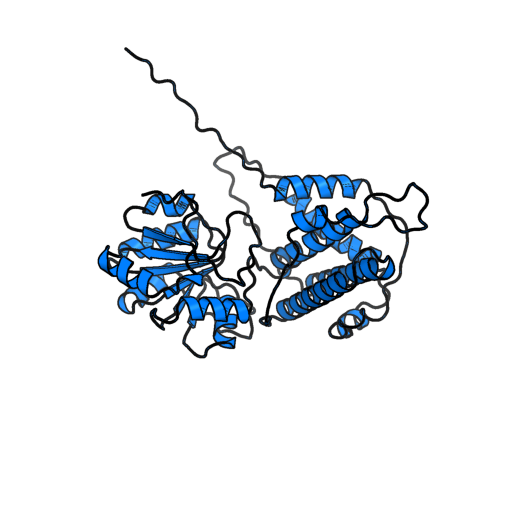A 1 97 ? -3.509 18.196 -10.101 1.00 30.67 97 THR A O 1
ATOM 765 N N . GLY A 1 98 ? -4.521 16.750 -8.684 1.00 36.59 98 GLY A N 1
ATOM 766 C CA . GLY A 1 98 ? -3.836 15.565 -9.180 1.00 36.59 98 GLY A CA 1
ATOM 767 C C . GLY A 1 98 ? -4.001 15.504 -10.692 1.00 36.59 98 GLY A C 1
ATOM 768 O O . GLY A 1 98 ? -5.114 15.692 -11.195 1.00 36.59 98 GLY A O 1
ATOM 769 N N . CYS A 1 99 ? -2.890 15.333 -11.407 1.00 38.12 99 CYS A N 1
ATOM 770 C CA . CYS A 1 99 ? -2.927 15.084 -12.836 1.00 38.12 99 CYS A CA 1
ATOM 771 C C . CYS A 1 99 ? -3.918 13.943 -13.063 1.00 38.12 99 CYS A C 1
ATOM 773 O O . CYS A 1 99 ? -3.786 12.874 -12.465 1.00 38.12 99 CYS A O 1
ATOM 775 N N . ASN A 1 100 ? -4.957 14.191 -13.865 1.00 44.75 100 ASN A N 1
ATOM 776 C CA . ASN A 1 100 ? -5.836 13.110 -14.285 1.00 44.75 100 ASN A CA 1
ATOM 777 C C . ASN A 1 100 ? -4.936 12.040 -14.917 1.00 44.75 100 ASN A C 1
ATOM 779 O O . ASN A 1 100 ? -4.138 12.399 -15.789 1.00 44.75 100 ASN A O 1
ATOM 783 N N . PRO A 1 101 ? -5.023 10.770 -14.488 1.00 55.00 101 PRO A N 1
ATOM 784 C CA . PRO A 1 101 ? -4.218 9.711 -15.067 1.00 55.00 101 PRO A CA 1
ATOM 785 C C . PRO A 1 101 ? -4.540 9.639 -16.560 1.00 55.00 101 PRO A C 1
ATOM 787 O O . PRO A 1 101 ? -5.620 9.198 -16.943 1.00 55.00 101 PRO A O 1
ATOM 790 N N . ASN A 1 102 ? -3.641 10.145 -17.406 1.00 65.38 102 ASN A N 1
ATOM 791 C CA . ASN A 1 102 ? -3.756 9.999 -18.848 1.00 65.38 102 ASN A CA 1
ATOM 792 C C . ASN A 1 102 ? -3.267 8.583 -19.181 1.00 65.38 102 ASN A C 1
ATOM 794 O O . ASN A 1 102 ? -2.077 8.317 -18.986 1.00 65.38 102 ASN A O 1
ATOM 798 N N . PRO A 1 103 ? -4.126 7.676 -19.685 1.00 68.19 103 PRO A N 1
ATOM 799 C CA . PRO A 1 103 ? -3.713 6.316 -20.033 1.00 68.19 103 PRO A CA 1
ATOM 800 C C . PRO A 1 103 ? -2.520 6.303 -20.996 1.00 68.19 103 PRO A C 1
ATOM 802 O O . PRO A 1 103 ? -1.618 5.484 -20.866 1.00 68.19 103 PRO A O 1
ATOM 805 N N . GLN A 1 104 ? -2.435 7.298 -21.887 1.00 71.25 104 GLN A N 1
ATOM 806 C CA . GLN A 1 104 ? -1.305 7.439 -22.805 1.00 71.25 104 GLN A CA 1
ATOM 807 C C . GLN A 1 104 ? 0.019 7.711 -22.079 1.00 71.25 104 GLN A C 1
ATOM 809 O O . GLN A 1 104 ? 1.062 7.260 -22.546 1.00 71.25 104 GLN A O 1
ATOM 814 N N . HIS A 1 105 ? -0.003 8.429 -20.950 1.00 76.69 105 HIS A N 1
ATOM 815 C CA . HIS A 1 105 ? 1.194 8.652 -20.136 1.00 76.69 105 HIS A CA 1
ATOM 816 C C . HIS A 1 105 ? 1.584 7.381 -19.380 1.00 76.69 105 HIS A C 1
ATOM 818 O O . HIS A 1 105 ? 2.770 7.094 -19.268 1.00 76.69 105 HIS A O 1
ATOM 824 N N . GLN A 1 106 ? 0.614 6.596 -18.898 1.00 83.75 106 GLN A N 1
ATOM 825 C CA . GLN A 1 106 ? 0.910 5.336 -18.210 1.00 83.75 106 GLN A CA 1
ATOM 826 C C . GLN A 1 106 ? 1.638 4.350 -19.134 1.00 83.75 106 GLN A C 1
ATOM 828 O O . GLN A 1 106 ? 2.696 3.826 -18.787 1.00 83.75 106 GLN A O 1
ATOM 833 N N . ASP A 1 107 ? 1.105 4.185 -20.339 1.00 84.50 107 ASP A N 1
ATOM 834 C CA . ASP A 1 107 ? 1.660 3.357 -21.406 1.00 84.50 107 ASP A CA 1
ATOM 835 C C . ASP A 1 107 ? 3.081 3.785 -21.805 1.00 84.50 107 ASP A C 1
ATOM 837 O O . ASP A 1 107 ? 3.989 2.956 -21.911 1.00 84.50 107 ASP A O 1
ATOM 841 N N . LEU A 1 108 ? 3.304 5.093 -21.977 1.00 81.88 108 LEU A N 1
ATOM 842 C CA . LEU A 1 108 ? 4.626 5.646 -22.289 1.00 81.88 108 LEU A CA 1
ATOM 843 C C . LEU A 1 108 ? 5.637 5.423 -21.156 1.00 81.88 108 LEU A C 1
ATOM 845 O O . LEU A 1 108 ? 6.788 5.084 -21.429 1.00 81.88 108 LEU A O 1
ATOM 849 N N . MET A 1 109 ? 5.220 5.566 -19.895 1.00 84.56 109 MET A N 1
ATOM 850 C CA . MET A 1 109 ? 6.087 5.315 -18.739 1.00 84.56 109 MET A CA 1
ATOM 851 C C . MET A 1 109 ? 6.517 3.849 -18.657 1.00 84.56 109 MET A C 1
ATOM 853 O O . MET A 1 109 ? 7.698 3.573 -18.443 1.00 84.56 109 MET A O 1
ATOM 857 N N . ILE A 1 110 ? 5.589 2.907 -18.859 1.00 88.75 110 ILE A N 1
ATOM 858 C CA . ILE A 1 110 ? 5.913 1.475 -18.883 1.00 88.75 110 ILE A CA 1
ATOM 859 C C . ILE A 1 110 ? 6.899 1.178 -20.017 1.00 88.75 110 ILE A C 1
ATOM 861 O O . ILE A 1 110 ? 7.912 0.521 -19.778 1.00 88.75 110 ILE A O 1
ATOM 865 N N . LEU A 1 111 ? 6.665 1.705 -21.224 1.00 85.38 111 LEU A N 1
ATOM 866 C CA . LEU A 1 111 ? 7.604 1.550 -22.340 1.00 85.38 111 LEU A CA 1
ATOM 867 C C . LEU A 1 111 ? 8.992 2.102 -22.012 1.00 85.38 111 LEU A C 1
ATOM 869 O O . LEU A 1 111 ? 9.985 1.425 -22.266 1.00 85.38 111 LEU A O 1
ATOM 873 N N . ALA A 1 112 ? 9.079 3.285 -21.402 1.00 84.00 112 ALA A N 1
ATOM 874 C CA . ALA A 1 112 ? 10.358 3.863 -21.000 1.00 84.00 112 ALA A CA 1
ATOM 875 C C . ALA A 1 112 ? 11.115 2.963 -20.008 1.00 84.00 112 ALA A C 1
ATOM 877 O O . ALA A 1 112 ? 12.332 2.813 -20.121 1.00 84.00 112 ALA A O 1
ATOM 878 N N . LEU A 1 113 ? 10.415 2.335 -19.057 1.00 88.62 113 LEU A N 1
ATOM 879 C CA . LEU A 1 113 ? 11.018 1.377 -18.124 1.00 88.62 113 LEU A CA 1
ATOM 880 C C . LEU A 1 113 ? 11.517 0.114 -18.845 1.00 88.62 113 LEU A C 1
ATOM 882 O O . LEU A 1 113 ? 12.617 -0.355 -18.551 1.00 88.62 113 LEU A O 1
ATOM 886 N N . ILE A 1 114 ? 10.747 -0.417 -19.803 1.00 90.06 114 ILE A N 1
ATOM 887 C CA . ILE A 1 114 ? 11.138 -1.592 -20.601 1.00 90.06 114 ILE A CA 1
ATOM 888 C C . ILE A 1 114 ? 12.378 -1.288 -21.450 1.00 90.06 114 ILE A C 1
ATOM 890 O O . ILE A 1 114 ? 13.313 -2.088 -21.499 1.00 90.06 114 ILE A O 1
ATOM 894 N N . GLU A 1 115 ? 12.415 -0.128 -22.102 1.00 83.94 115 GLU A N 1
ATOM 895 C CA . GLU A 1 115 ? 13.562 0.273 -22.913 1.00 83.94 115 GLU A CA 1
ATOM 896 C C . GLU A 1 115 ? 14.815 0.515 -22.058 1.00 83.94 115 GLU A C 1
ATOM 898 O O . GLU A 1 115 ? 15.902 0.071 -22.430 1.00 83.94 115 GLU A O 1
ATOM 903 N N . ARG A 1 116 ? 14.681 1.122 -20.870 1.00 85.44 116 ARG A N 1
ATOM 904 C CA . ARG A 1 116 ? 15.795 1.248 -19.910 1.00 85.44 116 ARG A CA 1
ATOM 905 C C . ARG A 1 116 ? 16.321 -0.110 -19.455 1.00 85.44 116 ARG A C 1
ATOM 907 O O . ARG A 1 116 ? 17.531 -0.318 -19.428 1.00 85.44 116 ARG A O 1
ATOM 914 N N . LEU A 1 117 ? 15.432 -1.058 -19.159 1.00 87.12 117 LEU A N 1
ATOM 915 C CA . LEU A 1 117 ? 15.831 -2.427 -18.838 1.00 87.12 117 LEU A CA 1
ATOM 916 C C . LEU A 1 117 ? 16.644 -3.059 -19.974 1.00 87.12 117 LEU A C 1
ATOM 918 O O . LEU A 1 117 ? 17.657 -3.712 -19.721 1.00 87.12 117 LEU A O 1
ATOM 922 N N . ARG A 1 118 ? 16.218 -2.862 -21.226 1.00 83.75 118 ARG A N 1
ATOM 923 C CA . ARG A 1 118 ? 16.959 -3.367 -22.382 1.00 83.75 118 ARG A CA 1
ATOM 924 C C . ARG A 1 118 ? 18.345 -2.738 -22.479 1.00 83.75 118 ARG A C 1
ATOM 926 O O . ARG A 1 118 ? 19.293 -3.468 -22.743 1.00 83.75 118 ARG A O 1
ATOM 933 N N . LEU A 1 119 ? 18.481 -1.435 -22.228 1.00 81.19 119 LEU A N 1
ATOM 934 C CA . LEU A 1 119 ? 19.792 -0.780 -22.176 1.00 81.19 119 LEU A CA 1
ATOM 935 C C . LEU A 1 119 ? 20.686 -1.421 -21.108 1.00 81.19 119 LEU A C 1
ATOM 937 O O . LEU A 1 119 ? 21.835 -1.741 -21.408 1.00 81.19 119 LEU A O 1
ATOM 941 N N . PHE A 1 120 ? 20.151 -1.702 -19.912 1.00 82.44 120 PHE A N 1
ATOM 942 C CA . PHE A 1 120 ? 20.907 -2.412 -18.877 1.00 82.44 120 PHE A CA 1
ATOM 943 C C . PHE A 1 120 ? 21.367 -3.798 -19.331 1.00 82.44 120 PHE A C 1
ATOM 945 O O . PHE A 1 120 ? 22.495 -4.190 -19.045 1.00 82.44 120 PHE A O 1
ATOM 952 N N . GLN A 1 121 ? 20.510 -4.528 -20.047 1.00 82.50 121 GLN A N 1
ATOM 953 C CA . GLN A 1 121 ? 20.808 -5.872 -20.532 1.00 82.50 121 GLN A CA 1
ATOM 954 C C . GLN A 1 121 ? 21.826 -5.866 -21.685 1.00 82.50 121 GLN A C 1
ATOM 956 O O . GLN A 1 121 ? 22.783 -6.631 -21.655 1.00 82.50 121 GLN A O 1
ATOM 961 N N . CYS A 1 122 ? 21.636 -5.017 -22.697 1.00 80.12 122 CYS A N 1
ATOM 962 C CA . CYS A 1 122 ? 22.485 -4.961 -23.891 1.00 80.12 122 CYS A CA 1
ATOM 963 C C . CYS A 1 122 ? 23.894 -4.441 -23.600 1.00 80.12 122 CYS A C 1
ATOM 965 O O . CYS A 1 122 ? 24.837 -4.848 -24.271 1.00 80.12 122 CYS A O 1
ATOM 967 N N . ASN A 1 123 ? 24.027 -3.552 -22.617 1.00 78.38 123 ASN A N 1
ATOM 968 C CA . ASN A 1 123 ? 25.310 -2.979 -22.219 1.00 78.38 123 ASN A CA 1
ATOM 969 C C . ASN A 1 123 ? 25.941 -3.718 -21.026 1.00 78.38 123 ASN A C 1
ATOM 971 O O . ASN A 1 123 ? 26.898 -3.207 -20.451 1.00 78.38 123 ASN A O 1
ATOM 975 N N . GLU A 1 124 ? 25.379 -4.864 -20.615 1.00 79.38 124 GLU A N 1
ATOM 976 C CA . GLU A 1 124 ? 25.851 -5.673 -19.476 1.00 79.38 124 GLU A CA 1
ATOM 977 C C . GLU A 1 124 ? 26.039 -4.857 -18.182 1.00 79.38 124 GLU A C 1
ATOM 979 O O . GLU A 1 124 ? 26.932 -5.101 -17.372 1.00 79.38 124 GLU A O 1
ATOM 984 N N . MET A 1 125 ? 25.176 -3.859 -17.973 1.00 74.81 125 MET A N 1
ATOM 985 C CA . MET A 1 125 ? 25.297 -2.908 -16.864 1.00 74.81 125 MET A CA 1
ATOM 986 C C . MET A 1 125 ? 24.886 -3.524 -15.524 1.00 74.81 125 MET A C 1
ATOM 988 O O . MET A 1 125 ? 25.274 -3.027 -14.470 1.00 74.81 125 MET A O 1
ATOM 992 N N . LEU A 1 126 ? 24.085 -4.592 -15.554 1.00 75.75 126 LEU A N 1
ATOM 993 C CA . LEU A 1 126 ? 23.603 -5.304 -14.375 1.00 75.75 126 LEU A CA 1
ATOM 994 C C . LEU A 1 126 ? 23.763 -6.821 -14.556 1.00 75.75 126 LEU A C 1
ATOM 996 O O . LEU A 1 126 ? 23.590 -7.320 -15.669 1.00 75.75 126 LEU A O 1
ATOM 1000 N N . PRO A 1 127 ? 24.001 -7.577 -13.466 1.00 80.06 127 PRO A N 1
ATOM 1001 C CA . PRO A 1 127 ? 23.947 -9.036 -13.498 1.00 80.06 127 PRO A CA 1
ATOM 1002 C C . PRO A 1 127 ? 22.575 -9.550 -13.951 1.00 80.06 127 PRO A C 1
ATOM 1004 O O . PRO A 1 127 ? 21.549 -8.938 -13.643 1.00 80.06 127 PRO A O 1
ATOM 1007 N N . SER A 1 128 ? 22.540 -10.722 -14.591 1.00 82.62 128 SER A N 1
ATOM 1008 C CA . SER A 1 128 ? 21.298 -11.337 -15.086 1.00 82.62 128 SER A CA 1
ATOM 1009 C C . SER A 1 128 ? 20.225 -11.502 -14.003 1.00 82.62 128 SER A C 1
ATOM 1011 O O . SER A 1 128 ? 19.060 -11.219 -14.258 1.00 82.62 128 SER A O 1
ATOM 1013 N N . GLU A 1 129 ? 20.611 -11.858 -12.771 1.00 83.12 129 GLU A N 1
ATOM 1014 C CA . GLU A 1 129 ? 19.672 -11.958 -11.641 1.00 83.12 129 GLU A CA 1
ATOM 1015 C C . GLU A 1 129 ? 18.968 -10.616 -11.357 1.00 83.12 129 GLU A C 1
ATOM 1017 O O . GLU A 1 129 ? 17.762 -10.571 -11.117 1.00 83.12 129 GLU A O 1
ATOM 1022 N N . SER A 1 130 ? 19.701 -9.501 -11.430 1.00 82.12 130 SER A N 1
ATOM 1023 C CA . SER A 1 130 ? 19.137 -8.159 -11.254 1.00 82.12 130 SER A CA 1
ATOM 1024 C C . SER A 1 130 ? 18.216 -7.778 -12.411 1.00 82.12 130 SER A C 1
ATOM 1026 O O . SER A 1 130 ? 17.159 -7.195 -12.176 1.00 82.12 130 SER A O 1
ATOM 1028 N N . ILE A 1 131 ? 18.579 -8.132 -13.648 1.00 84.75 131 ILE A N 1
ATOM 1029 C CA . ILE A 1 131 ? 17.727 -7.931 -14.829 1.00 84.75 131 ILE A CA 1
ATOM 1030 C C . ILE A 1 131 ? 16.397 -8.674 -14.668 1.00 84.75 131 ILE A C 1
ATOM 1032 O O . ILE A 1 131 ? 15.342 -8.090 -14.911 1.00 84.75 131 ILE A O 1
ATOM 1036 N N . ASP A 1 132 ? 16.418 -9.921 -14.201 1.00 85.88 132 ASP A N 1
ATOM 1037 C CA . ASP A 1 132 ? 15.196 -10.702 -13.996 1.00 85.88 132 ASP A CA 1
ATOM 1038 C C . ASP A 1 132 ? 14.310 -10.113 -12.889 1.00 85.88 132 ASP A C 1
ATOM 1040 O O . ASP A 1 132 ? 13.090 -10.035 -13.049 1.00 85.88 132 ASP A O 1
ATOM 1044 N N . LYS A 1 133 ? 14.903 -9.584 -11.813 1.00 84.12 133 LYS A N 1
ATOM 1045 C CA . LYS A 1 133 ? 14.160 -8.840 -10.779 1.00 84.12 133 LYS A CA 1
ATOM 1046 C C . LYS A 1 133 ? 13.519 -7.565 -11.328 1.00 84.12 133 LYS A C 1
ATOM 1048 O O . LYS A 1 133 ? 12.369 -7.268 -11.008 1.00 84.12 133 LYS A O 1
ATOM 1053 N N . LEU A 1 134 ? 14.220 -6.819 -12.183 1.00 86.81 134 LEU A N 1
ATOM 1054 C CA . LEU A 1 134 ? 13.648 -5.639 -12.834 1.00 86.81 134 LEU A CA 1
ATOM 1055 C C . LEU A 1 134 ? 12.520 -6.006 -13.810 1.00 86.81 134 LEU A C 1
ATOM 1057 O O . LEU A 1 134 ? 11.522 -5.289 -13.864 1.00 86.81 134 LEU A O 1
ATOM 1061 N N . LYS A 1 135 ? 12.619 -7.132 -14.532 1.00 89.88 135 LYS A N 1
ATOM 1062 C CA . LYS A 1 135 ? 11.506 -7.653 -15.348 1.00 89.88 135 LYS A CA 1
ATOM 1063 C C . LYS A 1 135 ? 10.282 -7.944 -14.489 1.00 89.88 135 LYS A C 1
ATOM 1065 O O . LYS A 1 135 ? 9.187 -7.507 -14.832 1.00 89.88 135 LYS A O 1
ATOM 1070 N N . GLN A 1 136 ? 10.465 -8.630 -13.360 1.00 87.69 136 GLN A N 1
ATOM 1071 C CA . GLN A 1 136 ? 9.376 -8.912 -12.420 1.00 87.69 136 GLN A CA 1
ATOM 1072 C C . GLN A 1 136 ? 8.736 -7.619 -11.903 1.00 87.69 136 GLN A C 1
ATOM 1074 O O . GLN A 1 136 ? 7.511 -7.504 -11.905 1.00 87.69 136 GLN A O 1
ATOM 1079 N N . LEU A 1 137 ? 9.547 -6.619 -11.539 1.00 88.62 137 LEU A N 1
ATOM 1080 C CA . LEU A 1 137 ? 9.063 -5.302 -11.125 1.00 88.62 137 LEU A CA 1
ATOM 1081 C C . LEU A 1 137 ? 8.226 -4.631 -12.223 1.00 88.62 137 LEU A C 1
ATOM 1083 O O . LEU A 1 137 ? 7.102 -4.216 -11.955 1.00 88.62 137 LEU A O 1
ATOM 1087 N N . ILE A 1 138 ? 8.735 -4.550 -13.456 1.00 91.12 138 ILE A N 1
ATOM 1088 C CA . ILE A 1 138 ? 8.009 -3.950 -14.589 1.00 91.12 138 ILE A CA 1
ATOM 1089 C C . ILE A 1 138 ? 6.711 -4.715 -14.869 1.00 91.12 138 ILE A C 1
ATOM 1091 O O . ILE A 1 138 ? 5.671 -4.100 -15.102 1.00 91.12 138 ILE A O 1
ATOM 1095 N N . GLY A 1 139 ? 6.740 -6.047 -14.792 1.00 90.62 139 GLY A N 1
ATOM 1096 C CA . GLY A 1 139 ? 5.542 -6.871 -14.908 1.00 90.62 139 GLY A CA 1
ATOM 1097 C C . GLY A 1 139 ? 4.500 -6.551 -13.837 1.00 90.62 139 GLY A C 1
ATOM 1098 O O . GLY A 1 139 ? 3.333 -6.347 -14.167 1.00 90.62 139 GLY A O 1
ATOM 1099 N N . CYS A 1 140 ? 4.922 -6.401 -12.579 1.00 89.88 140 CYS A N 1
ATOM 1100 C CA . CYS A 1 140 ? 4.038 -5.980 -11.492 1.00 89.88 140 CYS A CA 1
ATOM 1101 C C . CYS A 1 140 ? 3.469 -4.574 -11.728 1.00 89.88 140 CYS A C 1
ATOM 1103 O O . CYS A 1 140 ? 2.286 -4.349 -11.497 1.00 89.88 140 CYS A O 1
ATOM 1105 N N . LEU A 1 141 ? 4.276 -3.627 -12.216 1.00 90.81 141 LEU A N 1
ATOM 1106 C CA . LEU A 1 141 ? 3.806 -2.277 -12.548 1.00 90.81 141 LEU A CA 1
ATOM 1107 C C . LEU A 1 141 ? 2.737 -2.297 -13.649 1.00 90.81 141 LEU A C 1
ATOM 1109 O O . LEU A 1 141 ? 1.754 -1.567 -13.540 1.00 90.81 141 LEU A O 1
ATOM 1113 N N . GLY A 1 142 ? 2.884 -3.169 -14.652 1.00 91.00 142 GLY A N 1
ATOM 1114 C CA . GLY A 1 142 ? 1.865 -3.389 -15.682 1.00 91.00 142 GLY A CA 1
ATOM 1115 C C . GLY A 1 142 ? 0.575 -4.020 -15.149 1.00 91.00 142 GLY A C 1
ATOM 1116 O O . GLY A 1 142 ? -0.513 -3.633 -15.561 1.00 91.00 142 GLY A O 1
ATOM 1117 N N . GLN A 1 143 ? 0.664 -4.949 -14.193 1.00 90.94 143 GLN A N 1
ATOM 1118 C CA . GLN A 1 143 ? -0.524 -5.478 -13.508 1.00 90.94 143 GLN A CA 1
ATOM 1119 C C . GLN A 1 143 ? -1.244 -4.377 -12.716 1.00 90.94 143 GLN A C 1
ATOM 1121 O O . GLN A 1 143 ? -2.460 -4.226 -12.814 1.00 90.94 143 GLN A O 1
ATOM 1126 N N . ILE A 1 144 ? -0.494 -3.565 -11.966 1.00 91.25 144 ILE A N 1
ATOM 1127 C CA . ILE A 1 144 ? -1.053 -2.476 -11.154 1.00 91.25 144 ILE A CA 1
ATOM 1128 C C . ILE A 1 144 ? -1.718 -1.411 -12.039 1.00 91.25 144 ILE A C 1
ATOM 1130 O O . ILE A 1 144 ? -2.756 -0.875 -11.654 1.00 91.25 144 ILE A O 1
ATOM 1134 N N . SER A 1 145 ? -1.165 -1.104 -13.218 1.00 90.19 145 SER A N 1
ATOM 1135 C CA . SER A 1 145 ? -1.781 -0.153 -14.155 1.00 90.19 145 SER A CA 1
ATOM 1136 C C . SER A 1 145 ? -3.077 -0.666 -14.782 1.00 90.19 145 SER A C 1
ATOM 1138 O O . SER A 1 145 ? -3.847 0.119 -15.323 1.00 90.19 145 SER A O 1
ATOM 1140 N N . GLN A 1 146 ? -3.313 -1.975 -14.709 1.00 90.12 146 GLN A N 1
ATOM 1141 C CA . GLN A 1 146 ? -4.558 -2.636 -15.099 1.00 90.12 146 GLN A CA 1
ATOM 1142 C C . GLN A 1 146 ? -5.473 -2.897 -13.894 1.00 90.12 146 GLN A C 1
ATOM 1144 O O . GLN A 1 146 ? -6.399 -3.700 -13.977 1.00 90.12 146 GLN A O 1
ATOM 1149 N N . ASP A 1 147 ? -5.212 -2.232 -12.769 1.00 91.69 147 ASP A N 1
ATOM 1150 C CA . ASP A 1 147 ? -6.003 -2.300 -11.541 1.00 91.69 147 ASP A CA 1
ATOM 1151 C C . ASP A 1 147 ? -6.039 -3.694 -10.904 1.00 91.69 147 ASP A C 1
ATOM 1153 O O . ASP A 1 147 ? -6.952 -4.014 -10.140 1.00 91.69 147 ASP A O 1
ATOM 1157 N N . MET A 1 148 ? -5.016 -4.507 -11.178 1.00 92.88 148 MET A N 1
ATOM 1158 C CA . MET A 1 148 ? -4.847 -5.833 -10.592 1.00 92.88 148 MET A CA 1
ATOM 1159 C C . MET A 1 148 ? -3.999 -5.778 -9.320 1.00 92.88 148 MET A C 1
ATOM 1161 O O . MET A 1 148 ? -3.063 -4.981 -9.193 1.00 92.88 148 MET A O 1
ATOM 1165 N N . ILE A 1 149 ? -4.297 -6.672 -8.375 1.00 93.75 149 ILE A N 1
ATOM 1166 C CA . ILE A 1 149 ? -3.479 -6.858 -7.172 1.00 93.75 149 ILE A CA 1
ATOM 1167 C C . ILE A 1 149 ? -2.302 -7.804 -7.467 1.00 93.75 149 ILE A C 1
ATOM 1169 O O . ILE A 1 149 ? -2.540 -8.977 -7.778 1.00 93.75 149 ILE A O 1
ATOM 1173 N N . PRO A 1 150 ? -1.043 -7.351 -7.307 1.00 92.44 150 PRO A N 1
ATOM 1174 C CA . PRO A 1 150 ? 0.120 -8.208 -7.505 1.00 92.44 150 PRO A CA 1
ATOM 1175 C C . PRO A 1 150 ? 0.241 -9.238 -6.374 1.00 92.44 150 PRO A C 1
ATOM 1177 O O . PRO A 1 150 ? -0.069 -8.945 -5.213 1.00 92.44 150 PRO A O 1
ATOM 1180 N N . ASP A 1 151 ? 0.730 -10.440 -6.687 1.00 91.81 151 ASP A N 1
ATOM 1181 C CA . ASP A 1 151 ? 0.948 -11.498 -5.687 1.00 91.81 151 ASP A CA 1
ATOM 1182 C C . ASP A 1 151 ? 1.968 -11.059 -4.627 1.00 91.81 151 ASP A C 1
ATOM 1184 O O . ASP A 1 151 ? 1.712 -11.134 -3.422 1.00 91.81 151 ASP A O 1
ATOM 1188 N N . GLU A 1 152 ? 3.088 -10.504 -5.085 1.00 87.75 152 GLU A N 1
ATOM 1189 C CA . GLU A 1 152 ? 4.116 -9.863 -4.277 1.00 87.75 152 GLU A CA 1
ATOM 1190 C C . GLU A 1 152 ? 4.612 -8.589 -4.969 1.00 87.75 152 GLU A C 1
ATOM 1192 O O . GLU A 1 152 ? 4.504 -8.441 -6.182 1.00 87.75 152 GLU A O 1
ATOM 1197 N N . PHE A 1 153 ? 5.139 -7.644 -4.193 1.00 83.50 153 PHE A N 1
ATOM 1198 C CA . PHE A 1 153 ? 5.767 -6.448 -4.741 1.00 83.50 153 PHE A CA 1
ATOM 1199 C C . PHE A 1 153 ? 7.026 -6.156 -3.939 1.00 83.50 153 PHE A C 1
ATOM 1201 O O . PHE A 1 153 ? 6.952 -5.842 -2.751 1.00 83.50 153 PHE A O 1
ATOM 1208 N N . ARG A 1 154 ? 8.185 -6.296 -4.582 1.00 74.94 154 ARG A N 1
ATOM 1209 C CA . ARG A 1 154 ? 9.487 -6.115 -3.943 1.00 74.94 154 ARG A CA 1
ATOM 1210 C C . ARG A 1 154 ? 10.294 -5.079 -4.703 1.00 74.94 154 ARG A C 1
ATOM 1212 O O . ARG A 1 154 ? 10.556 -5.237 -5.890 1.00 74.94 154 ARG A O 1
ATOM 1219 N N . LEU A 1 155 ? 10.748 -4.056 -3.990 1.00 69.56 155 LEU A N 1
ATOM 1220 C CA . LEU A 1 155 ? 11.898 -3.265 -4.413 1.00 69.56 155 LEU A CA 1
ATOM 1221 C C . LEU A 1 155 ? 13.094 -3.832 -3.648 1.00 69.56 155 LEU A C 1
ATOM 1223 O O . LEU A 1 155 ? 13.455 -3.328 -2.590 1.00 69.56 155 LEU A O 1
ATOM 1227 N N . GLU A 1 156 ? 13.672 -4.933 -4.139 1.00 59.78 156 GLU A N 1
ATOM 1228 C CA . GLU A 1 156 ? 14.799 -5.621 -3.470 1.00 59.78 156 GLU A CA 1
ATOM 1229 C C . GLU A 1 156 ? 16.089 -4.794 -3.431 1.00 59.78 156 GLU A C 1
ATOM 1231 O O . GLU A 1 156 ? 17.111 -5.235 -2.908 1.00 59.78 156 GLU A O 1
ATOM 1236 N N . PHE A 1 157 ? 16.048 -3.580 -3.961 1.00 55.59 157 PHE A N 1
ATOM 1237 C CA . PHE A 1 157 ? 17.187 -2.707 -4.009 1.00 55.59 157 PHE A CA 1
ATOM 1238 C C . PHE A 1 157 ? 16.974 -1.477 -3.128 1.00 55.59 157 PHE A C 1
ATOM 1240 O O . PHE A 1 157 ? 16.400 -0.483 -3.582 1.00 55.59 157 PHE A O 1
ATOM 1247 N N . PRO A 1 158 ? 17.485 -1.483 -1.884 1.00 49.75 158 PRO A N 1
ATOM 1248 C CA . PRO A 1 158 ? 17.767 -0.237 -1.202 1.00 49.75 158 PRO A CA 1
ATOM 1249 C C . PRO A 1 158 ? 18.692 0.568 -2.112 1.00 49.75 158 PRO A C 1
ATOM 1251 O O . PRO A 1 158 ? 19.754 0.084 -2.509 1.00 49.75 158 PRO A O 1
ATOM 1254 N N . LEU A 1 159 ? 18.298 1.794 -2.450 1.00 46.72 159 LEU A N 1
ATOM 1255 C CA . LEU A 1 159 ? 19.077 2.669 -3.327 1.00 46.72 159 LEU A CA 1
ATOM 1256 C C . LEU A 1 159 ? 20.546 2.787 -2.858 1.00 46.72 159 LEU A C 1
ATOM 1258 O O . LEU A 1 159 ? 21.470 2.822 -3.662 1.00 46.72 159 LEU A O 1
ATOM 1262 N N . VAL A 1 160 ? 20.759 2.740 -1.538 1.00 37.88 160 VAL A N 1
ATOM 1263 C CA . VAL A 1 160 ? 22.073 2.712 -0.873 1.00 37.88 160 VAL A CA 1
ATOM 1264 C C . VAL A 1 160 ? 22.892 1.458 -1.214 1.00 37.88 160 VAL A C 1
ATOM 1266 O O . VAL A 1 160 ? 24.084 1.567 -1.489 1.00 37.88 160 VAL A O 1
ATOM 1269 N N . THR A 1 161 ? 22.276 0.273 -1.240 1.00 42.12 161 THR A N 1
ATOM 1270 C CA . THR A 1 161 ? 22.948 -0.991 -1.589 1.00 42.12 161 THR A CA 1
ATOM 1271 C C . THR A 1 161 ? 23.382 -1.000 -3.057 1.00 42.12 161 THR A C 1
ATOM 1273 O O . THR A 1 161 ? 24.447 -1.516 -3.383 1.00 42.12 161 THR A O 1
ATOM 1276 N N . LEU A 1 162 ? 22.624 -0.351 -3.940 1.00 46.88 162 LEU A N 1
ATOM 1277 C CA . LEU A 1 162 ? 22.954 -0.220 -5.363 1.00 46.88 162 LEU A CA 1
ATOM 1278 C C . LEU A 1 162 ? 24.054 0.794 -5.662 1.00 46.88 162 LEU A C 1
ATOM 1280 O O . LEU A 1 162 ? 24.921 0.528 -6.489 1.00 46.88 162 LEU A O 1
ATOM 1284 N N . LEU A 1 163 ? 24.049 1.936 -4.972 1.00 41.44 163 LEU A N 1
ATOM 1285 C CA . LEU A 1 163 ? 25.141 2.912 -5.050 1.00 41.44 163 LEU A CA 1
ATOM 1286 C C . LEU A 1 163 ? 26.462 2.330 -4.517 1.00 41.44 163 LEU A C 1
ATOM 1288 O O . LEU A 1 163 ? 27.533 2.839 -4.839 1.00 41.44 163 LEU A O 1
ATOM 1292 N N . SER A 1 164 ? 26.386 1.253 -3.726 1.00 38.22 164 SER A N 1
ATOM 1293 C CA . SER A 1 164 ? 27.540 0.488 -3.249 1.00 38.22 164 SER A CA 1
ATOM 1294 C C . SER A 1 164 ? 27.927 -0.709 -4.126 1.00 38.22 164 SER A C 1
ATOM 1296 O O . SER A 1 164 ? 28.986 -1.299 -3.897 1.00 38.22 164 SER A O 1
ATOM 1298 N N . LEU A 1 165 ? 27.117 -1.077 -5.133 1.00 43.81 165 LEU A N 1
ATOM 1299 C CA . LEU A 1 165 ? 27.527 -2.087 -6.108 1.00 43.81 165 LEU A CA 1
ATOM 1300 C C . LEU A 1 165 ? 28.732 -1.548 -6.879 1.00 43.81 165 LEU A C 1
ATOM 1302 O O . LEU A 1 165 ? 28.701 -0.448 -7.426 1.00 43.81 165 LEU A O 1
ATOM 1306 N N . LYS A 1 166 ? 29.813 -2.328 -6.923 1.00 42.06 166 LYS A N 1
ATOM 1307 C CA . LYS A 1 166 ? 30.932 -2.053 -7.823 1.00 42.06 166 LYS A CA 1
ATOM 1308 C C . LYS A 1 166 ? 30.448 -2.320 -9.244 1.00 42.06 166 LYS A C 1
ATOM 1310 O O . LYS A 1 166 ? 30.376 -3.471 -9.661 1.00 42.06 166 LYS A O 1
ATOM 1315 N N . TRP A 1 167 ? 30.090 -1.262 -9.958 1.00 50.28 167 TRP A N 1
ATOM 1316 C CA . TRP A 1 167 ? 29.833 -1.320 -11.391 1.00 50.28 167 TRP A CA 1
ATOM 1317 C C . TRP A 1 167 ? 31.149 -1.700 -12.060 1.00 50.28 167 TRP A C 1
ATOM 1319 O O . TRP A 1 167 ? 32.123 -0.949 -11.972 1.00 50.28 167 TRP A O 1
ATOM 1329 N N . SER A 1 168 ? 31.217 -2.907 -12.625 1.00 38.53 168 SER A N 1
ATOM 1330 C CA . SER A 1 168 ? 32.414 -3.344 -13.336 1.00 38.53 168 SER A CA 1
ATOM 1331 C C . SER A 1 168 ? 32.649 -2.382 -14.499 1.00 38.53 168 SER A C 1
ATOM 1333 O O . SER A 1 168 ? 31.754 -2.236 -15.333 1.00 38.53 168 SER A O 1
ATOM 1335 N N . PRO A 1 169 ? 33.812 -1.712 -14.581 1.00 41.91 169 PRO A N 1
ATOM 1336 C CA . PRO A 1 169 ? 34.184 -1.056 -15.820 1.00 41.91 169 PRO A CA 1
ATOM 1337 C C . PRO A 1 169 ? 34.223 -2.141 -16.897 1.00 41.91 169 PRO A C 1
ATOM 1339 O O . PRO A 1 169 ? 34.875 -3.172 -16.719 1.00 41.91 169 PRO A O 1
ATOM 1342 N N . LEU A 1 170 ? 33.456 -1.940 -17.968 1.00 43.50 170 LEU A N 1
ATOM 1343 C CA . LEU A 1 170 ? 33.436 -2.830 -19.124 1.00 43.50 170 LEU A CA 1
ATOM 1344 C C . LEU A 1 170 ? 34.891 -3.087 -19.580 1.00 43.50 170 LEU A C 1
ATOM 1346 O O . LEU A 1 170 ? 35.644 -2.114 -19.690 1.00 43.50 170 LEU A O 1
ATOM 1350 N N . PRO A 1 171 ? 35.304 -4.347 -19.835 1.00 40.00 171 PRO A N 1
ATOM 1351 C CA . PRO A 1 171 ? 36.718 -4.710 -19.998 1.00 40.00 171 PRO A CA 1
ATOM 1352 C C . PRO A 1 171 ? 37.460 -3.987 -21.131 1.00 40.00 171 PRO A C 1
ATOM 1354 O O . PRO A 1 171 ? 38.681 -3.902 -21.083 1.00 40.00 171 PRO A O 1
ATOM 1357 N N . ASP A 1 172 ? 36.739 -3.428 -22.105 1.00 43.16 172 ASP A N 1
ATOM 1358 C CA . ASP A 1 172 ? 37.317 -2.867 -23.331 1.00 43.16 172 ASP A CA 1
ATOM 1359 C C . ASP A 1 172 ? 36.968 -1.393 -23.577 1.00 43.16 172 ASP A C 1
ATOM 1361 O O . ASP A 1 172 ? 37.174 -0.880 -24.681 1.00 43.16 172 ASP A O 1
ATOM 1365 N N . VAL A 1 173 ? 36.440 -0.675 -22.579 1.00 42.72 173 VAL A N 1
ATOM 1366 C CA . VAL A 1 173 ? 36.138 0.748 -22.774 1.00 42.72 173 VAL A CA 1
ATOM 1367 C C . VAL A 1 173 ? 37.355 1.586 -22.367 1.00 42.72 173 VAL A C 1
ATOM 1369 O O . VAL A 1 173 ? 37.786 1.514 -21.213 1.00 42.72 173 VAL A O 1
ATOM 1372 N N . PRO A 1 174 ? 37.948 2.369 -23.295 1.00 34.97 174 PRO A N 1
ATOM 1373 C CA . PRO A 1 174 ? 39.138 3.163 -23.018 1.00 34.97 174 PRO A CA 1
ATOM 1374 C C . PRO A 1 174 ? 38.911 4.034 -21.788 1.00 34.97 174 PRO A C 1
ATOM 1376 O O . PRO A 1 174 ? 37.842 4.631 -21.652 1.00 34.97 174 PRO A O 1
ATOM 1379 N N . HIS A 1 175 ? 39.916 4.108 -20.910 1.00 36.25 175 HIS A N 1
ATOM 1380 C CA . HIS A 1 175 ? 39.925 4.954 -19.717 1.00 36.25 175 HIS A CA 1
ATOM 1381 C C . HIS A 1 175 ? 39.406 6.365 -20.045 1.00 36.25 175 HIS A C 1
ATOM 1383 O O . HIS A 1 175 ? 40.117 7.188 -20.618 1.00 36.25 175 HIS A O 1
ATOM 1389 N N . GLY A 1 176 ? 38.126 6.595 -19.742 1.00 38.72 176 GLY A N 1
ATOM 1390 C CA . GLY A 1 176 ? 37.351 7.721 -20.261 1.00 38.72 176 GLY A CA 1
ATOM 1391 C C . GLY A 1 176 ? 35.828 7.526 -20.219 1.00 38.72 176 GLY A C 1
ATOM 1392 O O . GLY A 1 176 ? 35.113 8.522 -20.207 1.00 38.72 176 GLY A O 1
ATOM 1393 N N . SER A 1 177 ? 35.309 6.292 -20.137 1.00 39.06 177 SER A N 1
ATOM 1394 C CA . SER A 1 177 ? 33.868 6.053 -19.942 1.00 39.06 177 SER A CA 1
ATOM 1395 C C . SER A 1 177 ? 33.469 6.102 -18.471 1.00 39.06 177 SER A C 1
ATOM 1397 O O . SER A 1 177 ? 33.869 5.272 -17.652 1.00 39.06 177 SER A O 1
ATOM 1399 N N . THR A 1 178 ? 32.693 7.127 -18.177 1.00 45.75 178 THR A N 1
ATOM 1400 C CA . THR A 1 178 ? 32.202 7.586 -16.890 1.00 45.75 178 THR A CA 1
ATOM 1401 C C . THR A 1 178 ? 31.146 6.671 -16.268 1.00 45.75 178 THR A C 1
ATOM 1403 O O . THR A 1 178 ? 30.480 5.907 -16.951 1.00 45.75 178 THR A O 1
ATOM 1406 N N . LEU A 1 179 ? 31.068 6.757 -14.936 1.00 48.66 179 LEU A N 1
ATOM 1407 C CA . LEU A 1 179 ? 29.943 6.710 -13.975 1.00 48.66 179 LEU A CA 1
ATOM 1408 C C . LEU A 1 179 ? 28.459 6.583 -14.430 1.00 48.66 179 LEU A C 1
ATOM 1410 O O . LEU A 1 179 ? 27.574 6.823 -13.612 1.00 48.66 179 LEU A O 1
ATOM 1414 N N . ASP A 1 180 ? 28.132 6.185 -15.656 1.00 55.44 180 ASP A N 1
ATOM 1415 C CA . ASP A 1 180 ? 26.778 6.305 -16.212 1.00 55.44 180 ASP A CA 1
ATOM 1416 C C . ASP A 1 180 ? 25.799 5.256 -15.635 1.00 55.44 180 ASP A C 1
ATOM 1418 O O . ASP A 1 180 ? 24.606 5.515 -15.503 1.00 55.44 180 ASP A O 1
ATOM 1422 N N . GLY A 1 181 ? 26.292 4.090 -15.200 1.00 60.53 181 GLY A N 1
ATOM 1423 C CA . GLY A 1 181 ? 25.471 3.007 -14.632 1.00 60.53 181 GLY A CA 1
ATOM 1424 C C . GLY A 1 181 ? 24.638 3.388 -13.398 1.00 60.53 181 GLY A C 1
ATOM 1425 O O . GLY A 1 181 ? 23.412 3.243 -13.427 1.00 60.53 181 GLY A O 1
ATOM 1426 N N . PRO A 1 182 ? 25.261 3.924 -12.330 1.00 64.75 182 PRO A N 1
ATOM 1427 C CA . PRO A 1 182 ? 24.545 4.448 -11.169 1.00 64.75 182 PRO A CA 1
ATOM 1428 C C . PRO A 1 182 ? 23.481 5.500 -11.512 1.00 64.75 182 PRO A C 1
ATOM 1430 O O . PRO A 1 182 ? 22.416 5.512 -10.893 1.00 64.75 182 PRO A O 1
ATOM 1433 N N . ILE A 1 183 ? 23.761 6.371 -12.488 1.00 67.62 183 ILE A N 1
ATOM 1434 C CA . ILE A 1 183 ? 22.865 7.457 -12.903 1.00 67.62 183 ILE A CA 1
ATOM 1435 C C . ILE A 1 183 ? 21.638 6.884 -13.617 1.00 67.62 183 ILE A C 1
ATOM 1437 O O . ILE A 1 183 ? 20.511 7.167 -13.214 1.00 67.62 183 ILE A O 1
ATOM 1441 N N . GLU A 1 184 ? 21.845 6.022 -14.613 1.00 71.06 184 GLU A N 1
ATOM 1442 C CA . GLU A 1 184 ? 20.769 5.398 -15.392 1.00 71.06 184 GLU A CA 1
ATOM 1443 C C . GLU A 1 184 ? 19.840 4.542 -14.517 1.00 71.06 184 GLU A C 1
ATOM 1445 O O . GLU A 1 184 ? 18.618 4.542 -14.694 1.00 71.06 184 GLU A O 1
ATOM 1450 N N . PHE A 1 185 ? 20.394 3.842 -13.522 1.00 73.75 185 PHE A N 1
ATOM 1451 C CA . PHE A 1 185 ? 19.581 3.115 -12.546 1.00 73.75 185 PHE A CA 1
ATOM 1452 C C . PHE A 1 185 ? 18.829 4.058 -11.600 1.00 73.75 185 PHE A C 1
ATOM 1454 O O . PHE A 1 185 ? 17.659 3.820 -11.291 1.00 73.75 185 PHE A O 1
ATOM 1461 N N . GLY A 1 186 ? 19.480 5.130 -11.139 1.00 72.62 186 GLY A N 1
ATOM 1462 C CA . GLY A 1 186 ? 18.832 6.171 -10.346 1.00 72.62 186 GLY A CA 1
ATOM 1463 C C . GLY A 1 186 ? 17.601 6.717 -11.064 1.00 72.62 186 GLY A C 1
ATOM 1464 O O . GLY A 1 186 ? 16.509 6.711 -10.500 1.00 72.62 186 GLY A O 1
ATOM 1465 N N . GLU A 1 187 ? 17.743 7.082 -12.336 1.00 74.50 187 GLU A N 1
ATOM 1466 C CA . GLU A 1 187 ? 16.628 7.512 -13.179 1.00 74.50 187 GLU A CA 1
ATOM 1467 C C . GLU A 1 187 ? 15.549 6.433 -13.340 1.00 74.50 187 GLU A C 1
ATOM 1469 O O . GLU A 1 187 ? 14.365 6.732 -13.203 1.00 74.50 187 GLU A O 1
ATOM 1474 N N . PHE A 1 188 ? 15.922 5.168 -13.566 1.00 82.62 188 PHE A N 1
ATOM 1475 C CA . PHE A 1 188 ? 14.953 4.069 -13.606 1.00 82.62 188 PHE A CA 1
ATOM 1476 C C . PHE A 1 188 ? 14.100 4.022 -12.328 1.00 82.62 188 PHE A C 1
ATOM 1478 O O . PHE A 1 188 ? 12.873 3.942 -12.399 1.00 82.62 188 PHE A O 1
ATOM 1485 N N . TYR A 1 189 ? 14.727 4.125 -11.154 1.00 78.94 189 TYR A N 1
ATOM 1486 C CA . TYR A 1 189 ? 14.013 4.124 -9.879 1.00 78.94 189 TYR A CA 1
ATOM 1487 C C . TYR A 1 189 ? 13.101 5.349 -9.725 1.00 78.94 189 TYR A C 1
ATOM 1489 O O . TYR A 1 189 ? 11.949 5.218 -9.305 1.00 78.94 189 TYR A O 1
ATOM 1497 N N . LEU A 1 190 ? 13.579 6.536 -10.108 1.00 76.44 190 LEU A N 1
ATOM 1498 C CA . LEU A 1 190 ? 12.767 7.753 -10.098 1.00 76.44 190 LEU A CA 1
ATOM 1499 C C . LEU A 1 190 ? 11.541 7.625 -11.007 1.00 76.44 190 LEU A C 1
ATOM 1501 O O . LEU A 1 190 ? 10.445 8.014 -10.601 1.00 76.44 190 LEU A O 1
ATOM 1505 N N . ASN A 1 191 ? 11.697 7.005 -12.177 1.00 81.31 191 ASN A N 1
ATOM 1506 C CA . ASN A 1 191 ? 10.601 6.736 -13.105 1.00 81.31 191 ASN A CA 1
ATOM 1507 C C . ASN A 1 191 ? 9.564 5.794 -12.488 1.00 81.31 191 ASN A C 1
ATOM 1509 O O . ASN A 1 191 ? 8.368 6.033 -12.644 1.00 81.31 191 ASN A O 1
ATOM 1513 N N . VAL A 1 192 ? 9.992 4.767 -11.743 1.00 84.50 192 VAL A N 1
ATOM 1514 C CA . VAL A 1 192 ? 9.081 3.872 -11.008 1.00 84.50 192 VAL A CA 1
ATOM 1515 C C . VAL A 1 192 ? 8.293 4.644 -9.948 1.00 84.50 192 VAL A C 1
ATOM 1517 O O . VAL A 1 192 ? 7.066 4.559 -9.909 1.00 84.50 192 VAL A O 1
ATOM 1520 N N . ILE A 1 193 ? 8.968 5.432 -9.105 1.00 79.94 193 ILE A N 1
ATOM 1521 C CA . ILE A 1 193 ? 8.303 6.213 -8.050 1.00 79.94 193 ILE A CA 1
ATOM 1522 C C . ILE A 1 193 ? 7.344 7.247 -8.642 1.00 79.94 193 ILE A C 1
ATOM 1524 O O . ILE A 1 193 ? 6.231 7.418 -8.136 1.00 79.94 193 ILE A O 1
ATOM 1528 N N . TYR A 1 194 ? 7.750 7.921 -9.716 1.00 79.94 194 TYR A N 1
ATOM 1529 C CA . TYR A 1 194 ? 6.902 8.875 -10.412 1.00 79.94 194 TYR A CA 1
ATOM 1530 C C . TYR A 1 194 ? 5.685 8.199 -11.039 1.00 79.94 194 TYR A C 1
ATOM 1532 O O . TYR A 1 194 ? 4.571 8.685 -10.863 1.00 79.94 194 TYR A O 1
ATOM 1540 N N . PHE A 1 195 ? 5.874 7.065 -11.715 1.00 83.81 195 PHE A N 1
ATOM 1541 C CA . PHE A 1 195 ? 4.785 6.301 -12.313 1.00 83.81 195 PHE A CA 1
ATOM 1542 C C . PHE A 1 195 ? 3.737 5.914 -11.263 1.00 83.81 195 PHE A C 1
ATOM 1544 O O . PHE A 1 195 ? 2.546 6.169 -11.442 1.00 83.81 195 PHE A O 1
ATOM 1551 N N . LEU A 1 196 ? 4.180 5.396 -10.115 1.00 84.56 196 LEU A N 1
ATOM 1552 C CA . LEU A 1 196 ? 3.294 5.054 -9.004 1.00 84.56 196 LEU A CA 1
ATOM 1553 C C . LEU A 1 196 ? 2.529 6.276 -8.480 1.00 84.56 196 LEU A C 1
ATOM 1555 O O . LEU A 1 196 ? 1.302 6.250 -8.412 1.00 84.56 196 LEU A O 1
ATOM 1559 N N . LYS A 1 197 ? 3.230 7.362 -8.139 1.00 80.88 197 LYS A N 1
ATOM 1560 C CA . LYS A 1 197 ? 2.616 8.522 -7.474 1.00 80.88 197 LYS A CA 1
ATOM 1561 C C . LYS A 1 197 ? 1.775 9.380 -8.419 1.00 80.88 197 LYS A C 1
ATOM 1563 O O . LYS A 1 197 ? 0.677 9.774 -8.045 1.00 80.88 197 LYS A O 1
ATOM 1568 N N . ASN A 1 198 ? 2.277 9.669 -9.617 1.00 78.06 198 ASN A N 1
ATOM 1569 C CA . ASN A 1 198 ? 1.699 10.670 -10.518 1.00 78.06 198 ASN A CA 1
ATOM 1570 C C . ASN A 1 198 ? 0.862 10.051 -11.637 1.00 78.06 198 ASN A C 1
ATOM 1572 O O . ASN A 1 198 ? -0.154 10.625 -12.015 1.00 78.06 198 ASN A O 1
ATOM 1576 N N . CYS A 1 199 ? 1.237 8.872 -12.144 1.00 81.88 199 CYS A N 1
ATOM 1577 C CA . CYS A 1 199 ? 0.453 8.214 -13.191 1.00 81.88 199 CYS A CA 1
ATOM 1578 C C . CYS A 1 199 ? -0.641 7.310 -12.616 1.00 81.88 199 CYS A C 1
ATOM 1580 O O . CYS A 1 199 ? -1.702 7.191 -13.224 1.00 81.88 199 CYS A O 1
ATOM 1582 N N . LEU A 1 200 ? -0.400 6.675 -11.464 1.00 82.81 200 LEU A N 1
ATOM 1583 C CA . LEU A 1 200 ? -1.348 5.739 -10.844 1.00 82.81 200 LEU A CA 1
ATOM 1584 C C . LEU A 1 200 ? -2.046 6.290 -9.592 1.00 82.81 200 LEU A C 1
ATOM 1586 O O . LEU A 1 200 ? -3.047 5.712 -9.154 1.00 82.81 200 LEU A O 1
ATOM 1590 N N . GLY A 1 201 ? -1.548 7.393 -9.022 1.00 81.44 201 GLY A N 1
ATOM 1591 C CA . GLY A 1 201 ? -2.090 7.975 -7.790 1.00 81.44 201 GLY A CA 1
ATOM 1592 C C . GLY A 1 201 ? -1.871 7.093 -6.556 1.00 81.44 201 GLY A C 1
ATOM 1593 O O . GLY A 1 201 ? -2.677 7.125 -5.629 1.00 81.44 201 GLY A O 1
ATOM 1594 N N . LEU A 1 202 ? -0.827 6.260 -6.557 1.00 83.88 202 LEU A N 1
ATOM 1595 C CA . LEU A 1 202 ? -0.515 5.308 -5.495 1.00 83.88 202 LEU A CA 1
ATOM 1596 C C . LEU A 1 202 ? 0.655 5.803 -4.646 1.00 83.88 202 LEU A C 1
ATOM 1598 O O . LEU A 1 202 ? 1.758 6.053 -5.134 1.00 83.88 202 LEU A O 1
ATOM 1602 N N . HIS A 1 203 ? 0.418 5.905 -3.342 1.00 80.56 203 HIS A N 1
ATOM 1603 C CA . HIS A 1 203 ? 1.436 6.283 -2.357 1.00 80.56 203 HIS A CA 1
ATOM 1604 C C . HIS A 1 203 ? 1.948 5.097 -1.532 1.00 80.56 203 HIS A C 1
ATOM 1606 O O . HIS A 1 203 ? 2.980 5.217 -0.879 1.00 80.56 203 HIS A O 1
ATOM 1612 N N . GLN A 1 204 ? 1.255 3.964 -1.615 1.00 85.19 204 GLN A N 1
ATOM 1613 C CA . GLN A 1 204 ? 1.617 2.673 -1.049 1.00 85.19 204 GLN A CA 1
ATOM 1614 C C . GLN A 1 204 ? 1.130 1.588 -2.015 1.00 85.19 204 GLN A C 1
ATOM 1616 O O . GLN A 1 204 ? 0.142 1.798 -2.717 1.00 85.19 204 GLN A O 1
ATOM 1621 N N . ILE A 1 205 ? 1.816 0.446 -2.049 1.00 88.50 205 ILE A N 1
ATOM 1622 C CA . ILE A 1 205 ? 1.384 -0.729 -2.815 1.00 88.50 205 ILE A CA 1
ATOM 1623 C C . ILE A 1 205 ? 1.018 -1.838 -1.840 1.00 88.50 205 ILE A C 1
ATOM 1625 O O . ILE A 1 205 ? 1.771 -2.124 -0.904 1.00 88.50 205 ILE A O 1
ATOM 1629 N N . PHE A 1 206 ? -0.128 -2.469 -2.088 1.00 92.25 206 PHE A N 1
ATOM 1630 C CA . PHE A 1 206 ? -0.624 -3.604 -1.320 1.00 92.25 206 PHE A CA 1
ATOM 1631 C C . PHE A 1 206 ? -0.653 -4.855 -2.193 1.00 92.25 206 PHE A C 1
ATOM 1633 O O . PHE A 1 206 ? -1.465 -4.965 -3.109 1.00 92.25 206 PHE A O 1
ATOM 1640 N N . SER A 1 207 ? 0.250 -5.790 -1.907 1.00 93.56 207 SER A N 1
ATOM 1641 C CA . SER A 1 207 ? 0.276 -7.109 -2.539 1.00 93.56 207 SER A CA 1
ATOM 1642 C C . SER A 1 207 ? -0.609 -8.105 -1.788 1.00 93.56 207 SER A C 1
ATOM 1644 O O . SER A 1 207 ? -0.948 -7.898 -0.616 1.00 93.56 207 SER A O 1
ATOM 1646 N N . LYS A 1 208 ? -0.938 -9.231 -2.430 1.00 94.81 208 LYS A N 1
ATOM 1647 C CA . LYS A 1 208 ? -1.645 -10.341 -1.765 1.00 94.81 208 LYS A CA 1
ATOM 1648 C C . LYS A 1 208 ? -0.853 -10.855 -0.567 1.00 94.81 208 LYS A C 1
ATOM 1650 O O . LYS A 1 208 ? -1.418 -11.101 0.497 1.00 94.81 208 LYS A O 1
ATOM 1655 N N . ARG A 1 209 ? 0.470 -10.958 -0.712 1.00 94.81 209 ARG A N 1
ATOM 1656 C CA . ARG A 1 209 ? 1.367 -11.403 0.355 1.00 94.81 209 ARG A CA 1
ATOM 1657 C C . ARG A 1 209 ? 1.382 -10.447 1.554 1.00 94.81 209 ARG A C 1
ATOM 1659 O O . ARG A 1 209 ? 1.228 -10.901 2.686 1.00 94.81 209 ARG A O 1
ATOM 1666 N N . PHE A 1 210 ? 1.457 -9.132 1.321 1.00 94.69 210 PHE A N 1
ATOM 1667 C CA . PHE A 1 210 ? 1.328 -8.130 2.388 1.00 94.69 210 PHE A CA 1
ATOM 1668 C C . PHE A 1 210 ? -0.010 -8.260 3.122 1.00 94.69 210 PHE A C 1
ATOM 1670 O O . PHE A 1 210 ? -0.043 -8.304 4.354 1.00 94.69 210 PHE A O 1
ATOM 1677 N N . ALA A 1 211 ? -1.109 -8.362 2.370 1.00 95.62 211 ALA A N 1
ATOM 1678 C CA . ALA A 1 211 ? -2.438 -8.535 2.938 1.00 95.62 211 ALA A CA 1
ATOM 1679 C C . ALA A 1 211 ? -2.506 -9.799 3.806 1.00 95.62 211 ALA A C 1
ATOM 1681 O O . ALA A 1 211 ? -2.956 -9.733 4.948 1.00 95.62 211 ALA A O 1
ATOM 1682 N N . GLN A 1 212 ? -1.990 -10.930 3.319 1.00 96.25 212 GLN A N 1
ATOM 1683 C CA . GLN A 1 212 ? -1.935 -12.183 4.072 1.00 96.25 212 GLN A CA 1
ATOM 1684 C C . GLN A 1 212 ? -1.151 -12.041 5.384 1.00 96.25 212 GLN A C 1
ATOM 1686 O O . GLN A 1 212 ? -1.618 -12.495 6.430 1.00 96.25 212 GLN A O 1
ATOM 1691 N N . GLU A 1 213 ? 0.015 -11.395 5.359 1.00 96.50 213 GLU A N 1
ATOM 1692 C CA . GLU A 1 213 ? 0.823 -11.167 6.560 1.00 96.50 213 GLU A CA 1
ATOM 1693 C C . GLU A 1 213 ? 0.119 -10.251 7.569 1.00 96.50 213 GLU A C 1
ATOM 1695 O O . GLU A 1 213 ? 0.107 -10.537 8.769 1.00 96.50 213 GLU A O 1
ATOM 1700 N N . LEU A 1 214 ? -0.552 -9.200 7.097 1.00 95.94 214 LEU A N 1
ATOM 1701 C CA . LEU A 1 214 ? -1.339 -8.321 7.957 1.00 95.94 214 LEU A CA 1
ATOM 1702 C C . LEU A 1 214 ? -2.567 -9.043 8.547 1.00 95.94 214 LEU A C 1
ATOM 1704 O O . LEU A 1 214 ? -2.886 -8.861 9.723 1.00 95.94 214 LEU A O 1
ATOM 1708 N N . LEU A 1 215 ? -3.218 -9.929 7.788 1.00 94.94 215 LEU A N 1
ATOM 1709 C CA . LEU A 1 215 ? -4.300 -10.778 8.301 1.00 94.94 215 LEU A CA 1
ATOM 1710 C C . LEU A 1 215 ? -3.821 -11.777 9.349 1.00 94.94 215 LEU A C 1
ATOM 1712 O O . LEU A 1 215 ? -4.498 -11.972 10.357 1.00 94.94 215 LEU A O 1
ATOM 1716 N N . ASN A 1 216 ? -2.661 -12.390 9.125 1.00 95.69 216 ASN A N 1
ATOM 1717 C CA . ASN A 1 216 ? -2.036 -13.309 10.070 1.00 95.69 216 ASN A CA 1
ATOM 1718 C C . ASN A 1 216 ? -1.668 -12.597 11.379 1.00 95.69 216 ASN A C 1
ATOM 1720 O O . ASN A 1 216 ? -1.816 -13.178 12.456 1.00 95.69 216 ASN A O 1
ATOM 1724 N N . CYS A 1 217 ? -1.223 -11.341 11.290 1.00 96.44 217 CYS A N 1
ATOM 1725 C CA . CYS A 1 217 ? -0.966 -10.482 12.442 1.00 96.44 217 CYS A CA 1
ATOM 1726 C C . CYS A 1 217 ? -2.244 -10.214 13.253 1.00 96.44 217 CYS A C 1
ATOM 1728 O O . CYS A 1 217 ? -2.233 -10.306 14.478 1.00 96.44 217 CYS A O 1
ATOM 1730 N N . LEU A 1 218 ? -3.365 -9.959 12.572 1.00 95.00 218 LEU A N 1
ATOM 1731 C CA . LEU A 1 218 ? -4.638 -9.553 13.179 1.00 95.00 218 LEU A CA 1
ATOM 1732 C C . LEU A 1 218 ? -5.655 -10.700 13.321 1.00 95.00 218 LEU A C 1
ATOM 1734 O O . LEU A 1 218 ? -6.857 -10.452 13.432 1.00 95.00 218 LEU A O 1
ATOM 1738 N N . LYS A 1 219 ? -5.211 -11.961 13.296 1.00 93.62 219 LYS A N 1
ATOM 1739 C CA . LYS A 1 219 ? -6.106 -13.133 13.232 1.00 93.62 219 LYS A CA 1
ATOM 1740 C C . LYS A 1 219 ? -7.044 -13.278 14.442 1.00 93.62 219 LYS A C 1
ATOM 1742 O O . LYS A 1 219 ? -8.160 -13.759 14.275 1.00 93.62 219 LYS A O 1
ATOM 1747 N N . ASP A 1 220 ? -6.601 -12.831 15.621 1.00 93.62 220 ASP A N 1
ATOM 1748 C CA . ASP A 1 220 ? -7.318 -12.953 16.905 1.00 93.62 220 ASP A CA 1
ATOM 1749 C C . ASP A 1 220 ? -8.064 -11.653 17.301 1.00 93.62 220 ASP A C 1
ATOM 1751 O O . ASP A 1 220 ? -8.607 -11.513 18.408 1.00 93.62 220 ASP A O 1
ATOM 1755 N N . PHE A 1 221 ? -8.086 -10.674 16.392 1.00 92.12 221 PHE A N 1
ATOM 1756 C CA . PHE A 1 221 ? -8.839 -9.426 16.514 1.00 92.12 221 PHE A CA 1
ATOM 1757 C C . PHE A 1 221 ? -10.240 -9.557 15.878 1.00 92.12 221 PHE A C 1
ATOM 1759 O O . PHE A 1 221 ? -10.512 -10.543 15.188 1.00 92.12 221 PHE A O 1
ATOM 1766 N N . PRO A 1 222 ? -11.158 -8.594 16.109 1.00 87.19 222 PRO A N 1
ATOM 1767 C CA . PRO A 1 222 ? -12.485 -8.613 15.498 1.00 87.19 222 PRO A CA 1
ATOM 1768 C C . PRO A 1 222 ? -12.447 -8.822 13.977 1.00 87.19 222 PRO A C 1
ATOM 1770 O O . PRO A 1 222 ? -11.611 -8.261 13.268 1.00 87.19 222 PRO A O 1
ATOM 1773 N N . ASN A 1 223 ? -13.378 -9.638 13.469 1.00 85.00 223 ASN A N 1
ATOM 1774 C CA . ASN A 1 223 ? -13.464 -9.937 12.036 1.00 85.00 223 ASN A CA 1
ATOM 1775 C C . ASN A 1 223 ? -14.037 -8.765 11.220 1.00 85.00 223 ASN A C 1
ATOM 1777 O O . ASN A 1 223 ? -13.816 -8.725 10.013 1.00 85.00 223 ASN A O 1
ATOM 1781 N N . THR A 1 224 ? -14.764 -7.836 11.852 1.00 89.56 224 THR A N 1
ATOM 1782 C CA . THR A 1 224 ? -15.314 -6.649 11.185 1.00 89.56 224 THR A CA 1
ATOM 1783 C C . THR A 1 224 ? -14.201 -5.645 10.922 1.00 89.56 224 THR A C 1
ATOM 1785 O O . THR A 1 224 ? -13.542 -5.170 11.849 1.00 89.56 224 THR A O 1
ATOM 1788 N N . ARG A 1 225 ? -13.985 -5.322 9.647 1.00 92.25 225 ARG A N 1
ATOM 1789 C CA . ARG A 1 225 ? -12.881 -4.477 9.191 1.00 92.25 225 ARG A CA 1
ATOM 1790 C C . ARG A 1 225 ? -13.402 -3.400 8.254 1.00 92.25 225 ARG A C 1
ATOM 1792 O O . ARG A 1 225 ? -14.194 -3.685 7.358 1.00 92.25 225 ARG A O 1
ATOM 1799 N N . LEU A 1 226 ? -12.975 -2.163 8.465 1.00 93.88 226 LEU A N 1
ATOM 1800 C CA . LEU A 1 226 ? -13.493 -1.006 7.739 1.00 93.88 226 LEU A CA 1
ATOM 1801 C C . LEU A 1 226 ? -12.320 -0.185 7.208 1.00 93.88 226 LEU A C 1
ATOM 1803 O O . LEU A 1 226 ? -11.534 0.327 7.994 1.00 93.88 226 LEU A O 1
ATOM 1807 N N . GLU A 1 227 ? -12.191 -0.053 5.893 1.00 95.06 227 GLU A N 1
ATOM 1808 C CA . GLU A 1 227 ? -11.215 0.845 5.277 1.00 95.06 227 GLU A CA 1
ATOM 1809 C C . GLU A 1 227 ? -11.840 2.236 5.103 1.00 95.06 227 GLU A C 1
ATOM 1811 O O . GLU A 1 227 ? -12.910 2.399 4.503 1.00 95.06 227 GLU A O 1
ATOM 1816 N N . ILE A 1 228 ? -11.173 3.249 5.646 1.00 94.38 228 ILE A N 1
ATOM 1817 C CA . ILE A 1 228 ? -11.572 4.654 5.564 1.00 94.38 228 ILE A CA 1
ATOM 1818 C C . ILE A 1 228 ? -10.575 5.430 4.708 1.00 94.38 228 ILE A C 1
ATOM 1820 O O . ILE A 1 228 ? -9.371 5.180 4.770 1.00 94.38 228 ILE A O 1
ATOM 1824 N N . ALA A 1 229 ? -11.089 6.393 3.937 1.00 92.88 229 ALA A N 1
ATOM 1825 C CA . ALA A 1 229 ? -10.305 7.104 2.922 1.00 92.88 229 ALA A CA 1
ATOM 1826 C C . ALA A 1 229 ? -9.596 6.122 1.970 1.00 92.88 229 ALA A C 1
ATOM 1828 O O . ALA A 1 229 ? -8.400 6.221 1.714 1.00 92.88 229 ALA A O 1
ATOM 1829 N N . SER A 1 230 ? -10.357 5.126 1.508 1.00 93.06 230 SER A N 1
ATOM 1830 C CA . SER A 1 230 ? -9.850 3.990 0.731 1.00 93.06 230 SER A CA 1
ATOM 1831 C C . SER A 1 230 ? -9.351 4.359 -0.668 1.00 93.06 230 SER A C 1
ATOM 1833 O O . SER A 1 230 ? -8.669 3.559 -1.309 1.00 93.06 230 SER A O 1
ATOM 1835 N N . GLY A 1 231 ? -9.695 5.542 -1.188 1.00 92.25 231 GLY A N 1
ATOM 1836 C CA . GLY A 1 231 ? -9.396 5.937 -2.556 1.00 92.25 231 GLY A CA 1
ATOM 1837 C C . GLY A 1 231 ? -9.933 4.910 -3.549 1.00 92.25 231 GLY A C 1
ATOM 1838 O O . GLY A 1 231 ? -11.140 4.758 -3.714 1.00 92.25 231 GLY A O 1
ATOM 1839 N N . ARG A 1 232 ? -9.019 4.179 -4.195 1.00 92.50 232 ARG A N 1
ATOM 1840 C CA . ARG A 1 232 ? -9.313 3.117 -5.177 1.00 92.50 232 ARG A CA 1
ATOM 1841 C C . ARG A 1 232 ? -9.440 1.717 -4.552 1.00 92.50 232 ARG A C 1
ATOM 1843 O O . ARG A 1 232 ? -9.568 0.738 -5.285 1.00 92.50 232 ARG A O 1
ATOM 1850 N N . ALA A 1 233 ? -9.384 1.633 -3.221 1.00 94.06 233 ALA A N 1
ATOM 1851 C CA . ALA A 1 233 ? -9.561 0.441 -2.390 1.00 94.06 233 ALA A CA 1
ATOM 1852 C C . ALA A 1 233 ? -8.581 -0.709 -2.664 1.00 94.06 233 ALA A C 1
ATOM 1854 O O . ALA A 1 233 ? -8.947 -1.882 -2.582 1.00 94.06 233 ALA A O 1
ATOM 1855 N N . GLN A 1 234 ? -7.316 -0.389 -2.961 1.00 94.75 234 GLN A N 1
ATOM 1856 C CA . GLN A 1 234 ? -6.287 -1.407 -3.200 1.00 94.75 234 GLN A CA 1
ATOM 1857 C C . GLN A 1 234 ? -6.055 -2.290 -1.961 1.00 94.75 234 GLN A C 1
ATOM 1859 O O . GLN A 1 234 ? -5.907 -3.505 -2.097 1.00 94.75 234 GLN A O 1
ATOM 1864 N N . LEU A 1 235 ? -6.082 -1.720 -0.749 1.00 95.00 235 LEU A N 1
ATOM 1865 C CA . LEU A 1 235 ? -5.928 -2.495 0.483 1.00 95.00 235 LEU A CA 1
ATOM 1866 C C . LEU A 1 235 ? -7.095 -3.478 0.658 1.00 95.00 235 LEU A C 1
ATOM 1868 O O . LEU A 1 235 ? -6.864 -4.679 0.799 1.00 95.00 235 LEU A O 1
ATOM 1872 N N . SER A 1 236 ? -8.344 -3.012 0.571 1.00 95.50 236 SER A N 1
ATOM 1873 C CA . SER A 1 236 ? -9.519 -3.894 0.625 1.00 95.50 236 SER A CA 1
ATOM 1874 C C . SER A 1 236 ? -9.529 -4.964 -0.468 1.00 95.50 236 SER A C 1
ATOM 1876 O O . SER A 1 236 ? -9.835 -6.125 -0.187 1.00 95.50 236 SER A O 1
ATOM 1878 N N . ALA A 1 237 ? -9.174 -4.604 -1.704 1.00 95.00 237 ALA A N 1
ATOM 1879 C CA . ALA A 1 237 ? -9.070 -5.548 -2.813 1.00 95.00 237 ALA A CA 1
ATOM 1880 C C . ALA A 1 237 ? -8.013 -6.627 -2.536 1.00 95.00 237 ALA A C 1
ATOM 1882 O O . ALA A 1 237 ? -8.297 -7.818 -2.688 1.00 95.00 237 ALA A O 1
ATOM 1883 N N . SER A 1 238 ? -6.841 -6.235 -2.025 1.00 95.06 238 SER A N 1
ATOM 1884 C CA . SER A 1 238 ? -5.780 -7.181 -1.675 1.00 95.06 238 SER A CA 1
ATOM 1885 C C . SER A 1 238 ? -6.206 -8.143 -0.568 1.00 95.06 238 SER A C 1
ATOM 1887 O O . SER A 1 238 ? -6.000 -9.349 -0.689 1.00 95.06 238 SER A O 1
ATOM 1889 N N . PHE A 1 239 ? -6.915 -7.668 0.455 1.00 95.00 239 PHE A N 1
ATOM 1890 C CA . PHE A 1 239 ? -7.481 -8.545 1.471 1.00 95.00 239 PHE A CA 1
ATOM 1891 C C . PHE A 1 239 ? -8.554 -9.495 0.925 1.00 95.00 239 PHE A C 1
ATOM 1893 O O . PHE A 1 239 ? -8.546 -10.670 1.292 1.00 95.00 239 PHE A O 1
ATOM 1900 N N . ARG A 1 240 ? -9.442 -9.031 0.033 1.00 93.38 240 ARG A N 1
ATOM 1901 C CA . ARG A 1 240 ? -10.461 -9.885 -0.607 1.00 93.38 240 ARG A CA 1
ATOM 1902 C C . ARG A 1 240 ? -9.834 -11.018 -1.415 1.00 93.38 240 ARG A C 1
ATOM 1904 O O . ARG A 1 240 ? -10.396 -12.107 -1.473 1.00 93.38 240 ARG A O 1
ATOM 1911 N N . SER A 1 241 ? -8.668 -10.772 -2.011 1.00 92.25 241 SER A N 1
ATOM 1912 C CA . SER A 1 241 ? -7.943 -11.779 -2.792 1.00 92.25 241 SER A CA 1
ATOM 1913 C C . SER A 1 241 ? -7.393 -12.941 -1.949 1.00 92.25 241 SER A C 1
ATOM 1915 O O . SER A 1 241 ? -7.166 -14.022 -2.485 1.00 92.25 241 SER A O 1
ATOM 1917 N N . VAL A 1 242 ? -7.216 -12.741 -0.635 1.00 93.56 242 VAL A N 1
ATOM 1918 C CA . VAL A 1 242 ? -6.680 -13.753 0.298 1.00 93.56 242 VAL A CA 1
ATOM 1919 C C . VAL A 1 242 ? -7.690 -14.212 1.355 1.00 93.56 242 VAL A C 1
ATOM 1921 O O . VAL A 1 242 ? -7.477 -15.214 2.035 1.00 93.56 242 VAL A O 1
ATOM 1924 N N . SER A 1 243 ? -8.810 -13.504 1.524 1.00 89.75 243 SER A N 1
ATOM 1925 C CA . SER A 1 243 ? -9.866 -13.872 2.464 1.00 89.75 243 SER A CA 1
ATOM 1926 C C . SER A 1 243 ? -11.234 -13.353 2.031 1.00 89.75 243 SER A C 1
ATOM 1928 O O . SER A 1 243 ? -11.383 -12.204 1.635 1.00 89.75 243 SER A O 1
ATOM 1930 N N . SER A 1 244 ? -12.272 -14.168 2.219 1.00 73.25 244 SER A N 1
ATOM 1931 C CA . SER A 1 244 ? -13.672 -13.769 2.022 1.00 73.25 244 SER A CA 1
ATOM 1932 C C . SER A 1 244 ? -14.256 -12.961 3.190 1.00 73.25 244 SER A C 1
ATOM 1934 O O . SER A 1 244 ? -15.419 -12.556 3.140 1.00 73.25 244 SER A O 1
ATOM 1936 N N . LYS A 1 245 ? -13.488 -12.740 4.268 1.00 71.94 245 LYS A N 1
ATOM 1937 C CA . LYS A 1 245 ? -13.974 -12.047 5.469 1.00 71.94 245 LYS A CA 1
ATOM 1938 C C . LYS A 1 245 ? -14.129 -10.545 5.225 1.00 71.94 245 LYS A C 1
ATOM 1940 O O . LYS A 1 245 ? -13.277 -9.908 4.613 1.00 71.94 245 LYS A O 1
ATOM 1945 N N . PHE A 1 246 ? -15.240 -10.007 5.723 1.00 64.06 246 PHE A N 1
ATOM 1946 C CA . PHE A 1 246 ? -15.799 -8.724 5.305 1.00 64.06 246 PHE A CA 1
ATOM 1947 C C . PHE A 1 246 ? -14.876 -7.530 5.570 1.00 64.06 246 PHE A C 1
ATOM 1949 O O . PHE A 1 246 ? -14.470 -7.278 6.705 1.00 64.06 246 PHE A O 1
ATOM 1956 N N . ILE A 1 247 ? -14.628 -6.761 4.509 1.00 80.44 247 ILE A N 1
ATOM 1957 C CA . ILE A 1 247 ? -14.045 -5.424 4.562 1.00 80.44 247 ILE A CA 1
ATOM 1958 C C . ILE A 1 247 ? -14.986 -4.483 3.829 1.00 80.44 247 ILE A C 1
ATOM 1960 O O . ILE A 1 247 ? -15.408 -4.768 2.710 1.00 80.44 247 ILE A O 1
ATOM 1964 N N . VAL A 1 248 ? -15.333 -3.368 4.463 1.00 89.25 248 VAL A N 1
ATOM 1965 C CA . VAL A 1 248 ? -16.070 -2.287 3.804 1.00 89.25 248 VAL A CA 1
ATOM 1966 C C . VAL A 1 248 ? -15.084 -1.180 3.471 1.00 89.25 248 VAL A C 1
ATOM 1968 O O . VAL A 1 248 ? -14.488 -0.615 4.383 1.00 89.25 248 VAL A O 1
ATOM 1971 N N . ALA A 1 249 ? -14.946 -0.854 2.188 1.00 94.12 249 ALA A N 1
ATOM 1972 C CA . ALA A 1 249 ? -14.182 0.303 1.742 1.00 94.12 249 ALA A CA 1
ATOM 1973 C C . ALA A 1 249 ? -15.084 1.534 1.652 1.00 94.12 249 ALA A C 1
ATOM 1975 O O . ALA A 1 249 ? -16.188 1.485 1.092 1.00 94.12 249 ALA A O 1
ATOM 1976 N N . SER A 1 250 ? -14.613 2.642 2.211 1.00 94.81 250 SER A N 1
ATOM 1977 C CA . SER A 1 250 ? -15.314 3.917 2.189 1.00 94.81 250 SER A CA 1
ATOM 1978 C C . SER A 1 250 ? -14.402 5.056 1.776 1.00 94.81 250 SER A C 1
ATOM 1980 O O . SER A 1 250 ? -13.207 5.076 2.084 1.00 94.81 250 SER A O 1
ATOM 1982 N N . ASP A 1 251 ? -14.984 6.020 1.081 1.00 94.12 251 ASP A N 1
ATOM 1983 C CA . ASP A 1 251 ? -14.315 7.259 0.726 1.00 94.12 251 ASP A CA 1
ATOM 1984 C C . ASP A 1 251 ? -15.328 8.413 0.665 1.00 94.12 251 ASP A C 1
ATOM 1986 O O . ASP A 1 251 ? -16.542 8.210 0.549 1.00 94.12 251 ASP A O 1
ATOM 1990 N N . LYS A 1 252 ? -14.842 9.653 0.747 1.00 91.31 252 LYS A N 1
ATOM 1991 C CA . LYS A 1 252 ? -15.663 10.866 0.651 1.00 91.31 252 LYS A CA 1
ATOM 1992 C C . LYS A 1 252 ? -16.345 10.983 -0.719 1.00 91.31 252 LYS A C 1
ATOM 1994 O O . LYS A 1 252 ? -17.428 11.573 -0.824 1.00 91.31 252 LYS A O 1
ATOM 1999 N N . SER A 1 253 ? -15.739 10.409 -1.755 1.00 90.62 253 SER A N 1
ATOM 2000 C CA . SER A 1 253 ? -16.278 10.307 -3.115 1.00 90.62 253 SER A CA 1
ATOM 2001 C C . SER A 1 253 ? -16.113 8.896 -3.667 1.00 90.62 253 SER A C 1
ATOM 2003 O O . SER A 1 253 ? -15.141 8.228 -3.351 1.00 90.62 253 SER A O 1
ATOM 2005 N N . VAL A 1 254 ? -17.035 8.453 -4.526 1.00 91.69 254 VAL A N 1
ATOM 2006 C CA . VAL A 1 254 ? -16.860 7.178 -5.239 1.00 91.69 254 VAL A CA 1
ATOM 2007 C C . VAL A 1 254 ? -15.778 7.372 -6.309 1.00 91.69 254 VAL A C 1
ATOM 2009 O O . VAL A 1 254 ? -15.927 8.287 -7.124 1.00 91.69 254 VAL A O 1
ATOM 2012 N N . PRO A 1 255 ? -14.699 6.571 -6.311 1.00 90.00 255 PRO A N 1
ATOM 2013 C CA . PRO A 1 255 ? -13.676 6.632 -7.348 1.00 90.00 255 PRO A CA 1
ATOM 2014 C C . PRO A 1 255 ? -14.248 6.182 -8.699 1.00 90.00 255 PRO A C 1
ATOM 2016 O O . PRO A 1 255 ? -15.185 5.388 -8.763 1.00 90.00 255 PRO A O 1
ATOM 2019 N N . THR A 1 256 ? -13.665 6.672 -9.790 1.00 88.12 256 THR A N 1
ATOM 2020 C CA . THR A 1 256 ? -14.050 6.278 -11.156 1.00 88.12 256 THR A CA 1
ATOM 2021 C C . THR A 1 256 ? -13.611 4.857 -11.507 1.00 88.12 256 THR A C 1
ATOM 2023 O O . THR A 1 256 ? -14.281 4.195 -12.293 1.00 88.12 256 THR A O 1
ATOM 2026 N N . ALA A 1 257 ? -12.508 4.393 -10.917 1.00 89.62 257 ALA A N 1
ATOM 2027 C CA . ALA A 1 257 ? -11.956 3.055 -11.088 1.00 89.62 257 ALA A CA 1
ATOM 2028 C C . ALA A 1 257 ? -11.427 2.517 -9.752 1.00 89.62 257 ALA A C 1
ATOM 2030 O O . ALA A 1 257 ? -10.928 3.273 -8.912 1.00 89.62 257 ALA A O 1
ATOM 2031 N N . THR A 1 258 ? -11.523 1.205 -9.563 1.00 92.56 258 THR A N 1
ATOM 2032 C CA . THR A 1 258 ? -11.189 0.509 -8.311 1.00 92.56 258 THR A CA 1
ATOM 2033 C C . THR A 1 258 ? -10.424 -0.765 -8.607 1.00 92.56 258 THR A C 1
ATOM 2035 O O . THR A 1 258 ? -10.765 -1.462 -9.564 1.00 92.56 258 THR A O 1
ATOM 2038 N N . PHE A 1 259 ? -9.484 -1.118 -7.734 1.00 93.06 259 PHE A N 1
ATOM 2039 C CA . PHE A 1 259 ? -8.729 -2.364 -7.863 1.00 93.06 259 PHE A CA 1
ATOM 2040 C C . PHE A 1 259 ? -9.648 -3.583 -7.809 1.00 93.06 259 PHE A C 1
ATOM 2042 O O . PHE A 1 259 ? -10.514 -3.673 -6.937 1.00 93.06 259 PHE A O 1
ATOM 2049 N N . ASP A 1 260 ? -9.479 -4.505 -8.758 1.00 90.00 260 ASP A N 1
ATOM 2050 C CA . ASP A 1 260 ? -10.311 -5.699 -8.945 1.00 90.00 260 ASP A CA 1
ATOM 2051 C C . ASP A 1 260 ? -11.833 -5.417 -8.917 1.00 90.00 260 ASP A C 1
ATOM 2053 O O . ASP A 1 260 ? -12.623 -6.250 -8.460 1.00 90.00 260 ASP A O 1
ATOM 2057 N N . ASN A 1 261 ? -12.289 -4.231 -9.339 1.00 91.25 261 ASN A N 1
ATOM 2058 C CA . ASN A 1 261 ? -13.694 -3.809 -9.209 1.00 91.25 261 ASN A CA 1
ATOM 2059 C C . ASN A 1 261 ? -14.222 -3.867 -7.755 1.00 91.25 261 ASN A C 1
ATOM 2061 O O . ASN A 1 261 ? -15.365 -4.263 -7.502 1.00 91.25 261 ASN A O 1
ATOM 2065 N N . PHE A 1 262 ? -13.380 -3.566 -6.759 1.00 93.50 262 PHE A N 1
ATOM 2066 C CA . PHE A 1 262 ? -13.794 -3.563 -5.358 1.00 93.50 262 PHE A CA 1
ATOM 2067 C C . PHE A 1 262 ? -14.785 -2.418 -5.071 1.00 93.50 262 PHE A C 1
ATOM 2069 O O . PHE A 1 262 ? -14.481 -1.259 -5.345 1.00 93.50 262 PHE A O 1
ATOM 2076 N N . PRO A 1 263 ? -15.963 -2.692 -4.483 1.00 92.94 263 PRO A N 1
ATOM 2077 C CA . PRO A 1 263 ? -16.970 -1.661 -4.259 1.00 92.94 263 PRO A CA 1
ATOM 2078 C C . PRO A 1 263 ? -16.543 -0.668 -3.168 1.00 92.94 263 PRO A C 1
ATOM 2080 O O . PRO A 1 263 ? -16.300 -1.054 -2.025 1.00 92.94 263 PRO A O 1
ATOM 2083 N N . VAL A 1 264 ? -16.549 0.627 -3.499 1.00 94.69 264 VAL A N 1
ATOM 2084 C CA . VAL A 1 264 ? -16.282 1.725 -2.555 1.00 94.69 264 VAL A CA 1
ATOM 2085 C C . VAL A 1 264 ? -17.561 2.494 -2.263 1.00 94.69 264 VAL A C 1
ATOM 2087 O O . VAL A 1 264 ? -18.238 2.990 -3.165 1.00 94.69 264 VAL A O 1
ATOM 2090 N N . ARG A 1 265 ? -17.904 2.614 -0.979 1.00 94.06 265 ARG A N 1
ATOM 2091 C CA . ARG A 1 265 ? -19.083 3.365 -0.539 1.00 94.06 265 ARG A CA 1
ATOM 2092 C C . ARG A 1 265 ? -18.734 4.834 -0.338 1.00 94.06 265 ARG A C 1
ATOM 2094 O O . ARG A 1 265 ? -17.759 5.157 0.335 1.00 94.06 265 ARG A O 1
ATOM 2101 N N . LYS A 1 266 ? -19.594 5.729 -0.832 1.00 94.19 266 LYS A N 1
ATOM 2102 C CA . LYS A 1 266 ? -19.524 7.154 -0.492 1.00 94.19 266 LYS A CA 1
ATOM 2103 C C . LYS A 1 266 ? -19.936 7.353 0.965 1.00 94.19 266 LYS A C 1
ATOM 2105 O O . LYS A 1 266 ? -21.127 7.424 1.267 1.00 94.19 266 LYS A O 1
ATOM 2110 N N . PHE A 1 267 ? -18.964 7.427 1.862 1.00 91.69 267 PHE A N 1
ATOM 2111 C CA . PHE A 1 267 ? -19.203 7.565 3.289 1.00 91.69 267 PHE A CA 1
ATOM 2112 C C . PHE A 1 267 ? -18.062 8.350 3.938 1.00 91.69 267 PHE A C 1
ATOM 2114 O O . PHE A 1 267 ? -16.889 8.072 3.718 1.00 91.69 267 PHE A O 1
ATOM 2121 N N . ASP A 1 268 ? -18.415 9.348 4.743 1.00 89.75 268 ASP A N 1
ATOM 2122 C CA . ASP A 1 268 ? -17.437 10.159 5.464 1.00 89.75 268 ASP A CA 1
ATOM 2123 C C . ASP A 1 268 ? -16.763 9.353 6.586 1.00 89.75 268 ASP A C 1
ATOM 2125 O O . ASP A 1 268 ? -17.449 8.751 7.414 1.00 89.75 268 ASP A O 1
ATOM 2129 N N . ALA A 1 269 ? -15.430 9.373 6.638 1.00 85.88 269 ALA A N 1
ATOM 2130 C CA . ALA A 1 269 ? -14.649 8.577 7.584 1.00 85.88 269 ALA A CA 1
ATOM 2131 C C . ALA A 1 269 ? -15.061 8.804 9.052 1.00 85.88 269 ALA A C 1
ATOM 2133 O O . ALA A 1 269 ? -15.207 7.845 9.810 1.00 85.88 269 ALA A O 1
ATOM 2134 N N . LEU A 1 270 ? -15.317 10.056 9.450 1.00 88.19 270 LEU A N 1
ATOM 2135 C CA . LEU A 1 270 ? -15.681 10.394 10.830 1.00 88.19 270 LEU A CA 1
ATOM 2136 C C . LEU A 1 270 ? -17.094 9.913 11.162 1.00 88.19 270 LEU A C 1
ATOM 2138 O O . LEU A 1 270 ? -17.346 9.392 12.248 1.00 88.19 270 LEU A O 1
ATOM 2142 N N . LYS A 1 271 ? -18.026 10.038 10.210 1.00 88.75 271 LYS A N 1
ATOM 2143 C CA . LYS A 1 271 ? -19.369 9.460 10.364 1.00 88.75 271 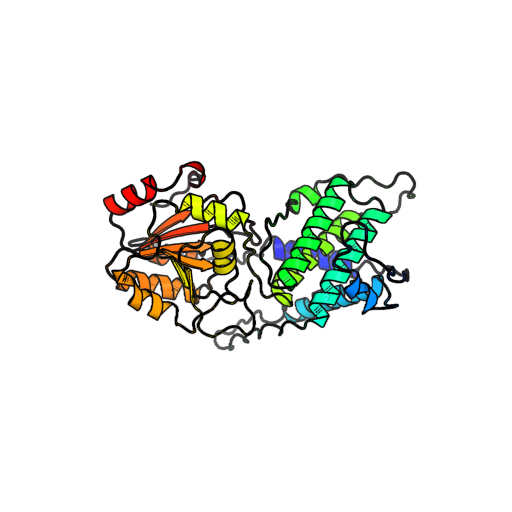LYS A CA 1
ATOM 2144 C C . LYS A 1 271 ? -19.318 7.939 10.479 1.00 88.75 271 LYS A C 1
ATOM 2146 O O . LYS A 1 271 ? -20.154 7.369 11.173 1.00 88.75 271 LYS A O 1
ATOM 2151 N N . LEU A 1 272 ? -18.380 7.286 9.792 1.00 87.38 272 LEU A N 1
ATOM 2152 C CA . LEU A 1 272 ? -18.270 5.830 9.793 1.00 87.38 272 LEU A CA 1
ATOM 2153 C C . LEU A 1 272 ? -17.809 5.328 11.164 1.00 87.38 272 LEU A C 1
ATOM 2155 O O . LEU A 1 272 ? -18.411 4.405 11.703 1.00 87.38 272 LEU A O 1
ATOM 2159 N N . ILE A 1 273 ? -16.843 6.019 11.775 1.00 87.19 273 ILE A N 1
ATOM 2160 C CA . ILE A 1 273 ? -16.416 5.761 13.158 1.00 87.19 273 ILE A CA 1
ATOM 2161 C C . ILE A 1 273 ? -17.593 5.893 14.137 1.00 87.19 273 ILE A C 1
ATOM 2163 O O . ILE A 1 273 ? -17.793 5.018 14.977 1.00 87.19 273 ILE A O 1
ATOM 2167 N N . ARG A 1 274 ? -18.418 6.942 13.998 1.00 86.44 274 ARG A N 1
ATOM 2168 C CA . ARG A 1 274 ? -19.619 7.135 14.836 1.00 86.44 274 ARG A CA 1
ATOM 2169 C C . ARG A 1 274 ? -20.652 6.023 14.662 1.00 86.44 274 ARG A C 1
ATOM 2171 O O . ARG A 1 274 ? -21.267 5.606 15.634 1.00 86.44 274 ARG A O 1
ATOM 2178 N N . ALA A 1 275 ? -20.877 5.580 13.426 1.00 84.81 275 ALA A N 1
ATOM 2179 C CA . ALA A 1 275 ? -21.922 4.609 13.112 1.00 84.81 275 ALA A CA 1
ATOM 2180 C C . ALA A 1 275 ? -21.571 3.184 13.570 1.00 84.81 275 ALA A C 1
ATOM 2182 O O . ALA A 1 275 ? -22.464 2.449 13.977 1.00 84.81 275 ALA A O 1
ATOM 2183 N N . TYR A 1 276 ? -20.289 2.808 13.524 1.00 82.94 276 TYR A N 1
ATOM 2184 C CA . TYR A 1 276 ? -19.830 1.445 13.817 1.00 82.94 276 TYR A CA 1
ATOM 2185 C C . TYR A 1 276 ? -19.094 1.311 15.160 1.00 82.94 276 TYR A C 1
ATOM 2187 O O . TYR A 1 276 ? -18.592 0.234 15.476 1.00 82.94 276 TYR A O 1
ATOM 2195 N N . GLY A 1 277 ? -19.041 2.365 15.986 1.00 69.62 277 GLY A N 1
ATOM 2196 C CA . GLY A 1 277 ? -18.359 2.343 17.289 1.00 69.62 277 GLY A CA 1
ATOM 2197 C C . GLY A 1 277 ? -18.812 1.201 18.213 1.00 69.62 277 GLY A C 1
ATOM 2198 O O . GLY A 1 277 ? -17.979 0.565 18.855 1.00 69.62 277 GLY A O 1
ATOM 2199 N N . GLY A 1 278 ? -20.108 0.867 18.213 1.00 69.38 278 GLY A N 1
ATOM 2200 C CA . GLY A 1 278 ? -20.668 -0.212 19.040 1.00 69.38 278 GLY A CA 1
ATOM 2201 C C . GLY A 1 278 ? -20.294 -1.635 18.600 1.00 69.38 278 GLY A C 1
ATOM 2202 O O . GLY A 1 278 ? -20.346 -2.557 19.411 1.00 69.38 278 GLY A O 1
ATOM 2203 N N . GLU A 1 279 ? -19.878 -1.830 17.345 1.00 74.62 279 GLU A N 1
ATOM 2204 C CA . GLU A 1 279 ? -19.561 -3.152 16.774 1.00 74.62 279 GLU A CA 1
ATOM 2205 C C . GLU A 1 279 ? -18.080 -3.543 16.924 1.00 74.62 279 GLU A C 1
ATOM 2207 O O . GLU A 1 279 ? -17.677 -4.633 16.515 1.00 74.62 279 GLU A O 1
ATOM 2212 N N . LYS A 1 280 ? -17.263 -2.662 17.521 1.00 84.75 280 LYS A N 1
ATOM 2213 C CA . LYS A 1 280 ? -15.817 -2.847 17.752 1.00 84.75 280 LYS A CA 1
ATOM 2214 C C . LYS A 1 280 ? -15.038 -3.311 16.501 1.00 84.75 280 LYS A C 1
ATOM 2216 O O . LYS A 1 280 ? -14.298 -4.297 16.579 1.00 84.75 280 LYS A O 1
ATOM 2221 N N . PRO A 1 281 ? -15.178 -2.640 15.343 1.00 90.25 281 PRO A N 1
ATOM 2222 C CA . PRO A 1 281 ? -14.412 -2.978 14.149 1.00 90.25 281 PRO A CA 1
ATOM 2223 C C . PRO A 1 281 ? -12.937 -2.574 14.289 1.00 90.25 281 PRO A C 1
ATOM 2225 O O . PRO A 1 281 ? -12.572 -1.738 15.118 1.00 90.25 281 PRO A O 1
ATOM 2228 N N . ILE A 1 282 ? -12.095 -3.123 13.413 1.00 93.75 282 ILE A N 1
ATOM 2229 C CA . ILE A 1 282 ? -10.764 -2.570 13.142 1.00 93.75 282 ILE A CA 1
ATOM 2230 C C . ILE A 1 282 ? -10.880 -1.619 11.954 1.00 93.75 282 ILE A C 1
ATOM 2232 O O . ILE A 1 282 ? -11.292 -2.030 10.865 1.00 93.75 282 ILE A O 1
ATOM 2236 N N . TYR A 1 283 ? -10.492 -0.364 12.150 1.00 95.19 283 TYR A N 1
ATOM 2237 C CA . TYR A 1 283 ? -10.425 0.608 11.063 1.00 95.19 283 TYR A CA 1
ATOM 2238 C C . TYR A 1 283 ? -9.058 0.538 10.382 1.00 95.19 283 TYR A C 1
ATOM 2240 O O . TYR A 1 283 ? -8.046 0.419 11.060 1.00 95.19 283 TYR A O 1
ATOM 2248 N N . PHE A 1 284 ? -9.013 0.643 9.061 1.00 95.75 284 PHE A N 1
ATOM 2249 C CA . PHE A 1 284 ? -7.788 0.701 8.270 1.00 95.75 284 PHE A CA 1
ATOM 2250 C C . PHE A 1 284 ? -7.728 2.025 7.525 1.00 95.75 284 PHE A C 1
ATOM 2252 O O . PHE A 1 284 ? -8.723 2.461 6.951 1.00 95.75 284 PHE A O 1
ATOM 2259 N N . THR A 1 285 ? -6.557 2.647 7.505 1.00 94.69 285 THR A N 1
ATOM 2260 C CA . THR A 1 285 ? -6.299 3.829 6.686 1.00 94.69 285 THR A CA 1
ATOM 2261 C C . THR A 1 285 ? -4.869 3.792 6.162 1.00 94.69 285 THR A C 1
ATOM 2263 O O . THR A 1 285 ? -3.938 3.436 6.891 1.00 94.69 285 THR A O 1
ATOM 2266 N N . SER A 1 286 ? -4.694 4.124 4.886 1.00 92.75 286 SER A N 1
ATOM 2267 C CA . SER A 1 286 ? -3.395 4.140 4.217 1.00 92.75 286 SER A CA 1
ATOM 2268 C C . SER A 1 286 ? -3.012 5.551 3.804 1.00 92.75 286 SER A C 1
ATOM 2270 O O . SER A 1 286 ? -3.831 6.251 3.215 1.00 92.75 286 SER A O 1
ATOM 2272 N N . GLU A 1 287 ? -1.767 5.942 4.072 1.00 89.00 287 GLU A N 1
ATOM 2273 C CA . GLU A 1 287 ? -1.211 7.264 3.759 1.00 89.00 287 GLU A CA 1
ATOM 2274 C C . GLU A 1 287 ? -2.139 8.427 4.180 1.00 89.00 287 GLU A C 1
ATOM 2276 O O . GLU A 1 287 ? -2.448 9.311 3.375 1.00 89.00 287 GLU A O 1
ATOM 2281 N N . PRO A 1 288 ? -2.613 8.448 5.444 1.00 90.06 288 PRO A N 1
ATOM 2282 C CA . PRO A 1 288 ? -3.511 9.494 5.908 1.00 90.06 288 PRO A CA 1
ATOM 2283 C C . PRO A 1 288 ? -2.817 10.860 5.887 1.00 90.06 288 PRO A C 1
ATOM 2285 O O . PRO A 1 288 ? -1.647 10.997 6.250 1.00 90.06 288 PRO A O 1
ATOM 2288 N N . THR A 1 289 ? -3.558 11.904 5.519 1.00 89.44 289 THR A N 1
ATOM 2289 C CA . THR A 1 289 ? -3.072 13.281 5.664 1.00 89.44 289 THR A CA 1
ATOM 2290 C C . THR A 1 289 ? -3.005 13.674 7.142 1.00 89.44 289 THR A C 1
ATOM 2292 O O . THR A 1 289 ? -3.697 13.099 7.986 1.00 89.44 289 THR A O 1
ATOM 2295 N N . LEU A 1 290 ? -2.211 14.702 7.463 1.00 90.56 290 LEU A N 1
ATOM 2296 C CA . LEU A 1 290 ? -2.149 15.261 8.820 1.00 90.56 290 LEU A CA 1
ATOM 2297 C C . LEU A 1 290 ? -3.541 15.662 9.334 1.00 90.56 290 LEU A C 1
ATOM 2299 O O . LEU A 1 290 ? -3.889 15.340 10.466 1.00 90.56 290 LEU A O 1
ATOM 2303 N N . GLU A 1 291 ? -4.341 16.320 8.492 1.00 91.06 291 GLU A N 1
ATOM 2304 C CA . GLU A 1 291 ? -5.702 16.762 8.819 1.00 91.06 291 GLU A CA 1
ATOM 2305 C C . GLU A 1 291 ? -6.655 15.582 9.057 1.00 91.06 291 GLU A C 1
ATOM 2307 O O . GLU A 1 291 ? -7.418 15.590 10.027 1.00 91.06 291 GLU A O 1
ATOM 2312 N N . LEU A 1 292 ? -6.595 14.549 8.206 1.00 90.75 292 LEU A N 1
ATOM 2313 C CA . LEU A 1 292 ? -7.412 13.349 8.373 1.00 90.75 292 LEU A CA 1
ATOM 2314 C C . LEU A 1 292 ? -7.043 12.619 9.666 1.00 90.75 292 LEU A C 1
ATOM 2316 O O . LEU A 1 292 ? -7.937 12.237 10.417 1.00 90.75 292 LEU A O 1
ATOM 2320 N N . MET A 1 293 ? -5.747 12.454 9.944 1.00 94.31 293 MET A N 1
ATOM 2321 C CA . MET A 1 293 ? -5.285 11.777 11.154 1.00 94.31 293 MET A CA 1
ATOM 2322 C C . MET A 1 293 ? -5.676 12.541 12.421 1.00 94.31 293 MET A C 1
ATOM 2324 O O . MET A 1 293 ? -6.153 11.933 13.376 1.00 94.31 293 MET A O 1
ATOM 2328 N N . ASP A 1 294 ? -5.516 13.867 12.430 1.00 94.44 294 ASP A N 1
ATOM 2329 C CA . ASP A 1 294 ? -5.905 14.708 13.566 1.00 94.44 294 ASP A CA 1
ATOM 2330 C C . ASP A 1 294 ? -7.419 14.623 13.820 1.00 94.44 294 ASP A C 1
ATOM 2332 O O . ASP A 1 294 ? -7.855 14.377 14.946 1.00 94.44 294 ASP A O 1
ATOM 2336 N N . SER A 1 295 ? -8.219 14.704 12.752 1.00 93.62 295 SER A N 1
ATOM 2337 C CA . SER A 1 295 ? -9.680 14.580 12.821 1.00 93.62 295 SER A CA 1
ATOM 2338 C C . SER A 1 295 ? -10.126 13.201 13.309 1.00 93.62 295 SER A C 1
ATOM 2340 O O . SER A 1 295 ? -11.036 13.096 14.132 1.00 93.62 295 SER A O 1
ATOM 2342 N N . LEU A 1 296 ? -9.476 12.139 12.829 1.00 93.31 296 LEU A N 1
ATOM 2343 C CA . LEU A 1 296 ? -9.733 10.765 13.248 1.00 93.31 296 LEU A CA 1
ATOM 2344 C C . LEU A 1 296 ? -9.415 10.568 14.727 1.00 93.31 296 LEU A C 1
ATOM 2346 O O . LEU A 1 296 ? -10.238 10.005 15.445 1.00 93.31 296 LEU A O 1
ATOM 2350 N N . CYS A 1 297 ? -8.262 11.056 15.193 1.00 93.31 297 CYS A N 1
ATOM 2351 C CA . CYS A 1 297 ? -7.887 10.976 16.603 1.00 93.31 297 CYS A CA 1
ATOM 2352 C C . CYS A 1 297 ? -8.911 11.707 17.479 1.00 93.31 297 CYS A C 1
ATOM 2354 O O . CYS A 1 297 ? -9.408 11.145 18.455 1.00 93.31 297 CYS A O 1
ATOM 2356 N N . ALA A 1 298 ? -9.276 12.936 17.107 1.00 93.25 298 ALA A N 1
ATOM 2357 C CA . ALA A 1 298 ? -10.265 13.723 17.833 1.00 93.25 298 ALA A CA 1
ATOM 2358 C C . ALA A 1 298 ? -11.645 13.046 17.870 1.00 93.25 298 ALA A C 1
ATOM 2360 O O . ALA A 1 298 ? -12.350 13.143 18.874 1.00 93.25 298 ALA A O 1
ATOM 2361 N N . GLU A 1 299 ? -12.046 12.366 16.794 1.00 92.62 299 GLU A N 1
ATOM 2362 C CA . GLU A 1 299 ? -13.327 11.666 16.730 1.00 92.62 299 GLU A CA 1
ATOM 2363 C C . GLU A 1 299 ? -13.322 10.348 17.511 1.00 92.62 299 GLU A C 1
ATOM 2365 O O . GLU A 1 299 ? -14.260 10.092 18.264 1.00 92.62 299 G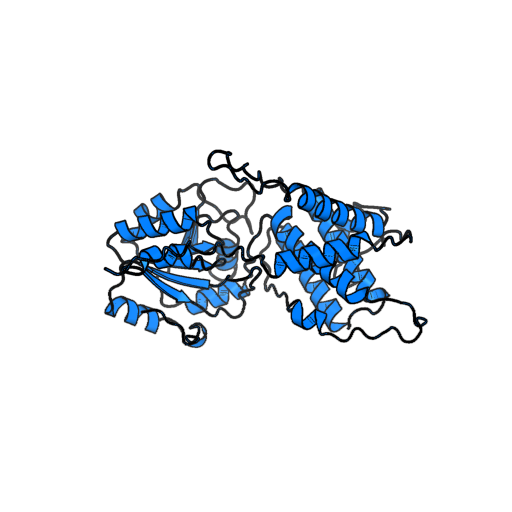LU A O 1
ATOM 2370 N N . ALA A 1 300 ? -12.262 9.544 17.402 1.00 91.12 300 ALA A N 1
ATOM 2371 C CA . ALA A 1 300 ? -12.126 8.287 18.136 1.00 91.12 300 ALA A CA 1
ATOM 2372 C C . ALA A 1 300 ? -12.176 8.505 19.659 1.00 91.12 300 ALA A C 1
ATOM 2374 O O . ALA A 1 300 ? -12.809 7.743 20.387 1.00 91.12 300 ALA A O 1
ATOM 2375 N N . LEU A 1 301 ? -11.590 9.599 20.152 1.00 89.31 301 LEU A N 1
ATOM 2376 C CA . LEU A 1 301 ? -11.626 9.942 21.576 1.00 89.31 301 LEU A CA 1
ATOM 2377 C C . LEU A 1 301 ? -13.019 10.332 22.091 1.00 89.31 301 LEU A C 1
ATOM 2379 O O . LEU A 1 301 ? -13.280 10.201 23.284 1.00 89.31 301 LEU A O 1
ATOM 2383 N N . LYS A 1 302 ? -13.939 10.767 21.221 1.00 90.75 302 LYS A N 1
ATOM 2384 C CA . LYS A 1 302 ? -15.318 11.099 21.623 1.00 90.75 302 LYS A CA 1
ATOM 2385 C C . LYS A 1 302 ? -16.197 9.871 21.827 1.00 90.75 302 LYS A C 1
ATOM 2387 O O . LYS A 1 302 ? -17.212 9.981 22.505 1.00 90.75 302 LYS A O 1
ATOM 2392 N N . GLN A 1 303 ? -15.831 8.727 21.248 1.00 86.38 303 GLN A N 1
ATOM 2393 C CA . GLN A 1 303 ? -16.683 7.536 21.233 1.00 86.38 303 GLN A CA 1
ATOM 2394 C C . GLN A 1 303 ? -16.812 6.852 22.602 1.00 86.38 303 GLN A C 1
ATOM 2396 O O . GLN A 1 303 ? -17.694 6.015 22.747 1.00 86.38 303 GLN A O 1
ATOM 2401 N N . GLN A 1 304 ? -15.980 7.212 23.592 1.00 82.12 304 GLN A N 1
ATOM 2402 C CA . GLN A 1 304 ? -15.856 6.606 24.936 1.00 82.12 304 GLN A CA 1
ATOM 2403 C C . GLN A 1 304 ? -15.478 5.111 24.943 1.00 82.12 304 GLN A C 1
ATOM 2405 O O . GLN A 1 304 ? -14.742 4.672 25.822 1.00 82.12 304 GLN A O 1
ATOM 2410 N N . GLU A 1 305 ? -15.909 4.350 23.941 1.00 87.56 305 GLU A N 1
ATOM 2411 C CA . GLU A 1 305 ? -15.583 2.951 23.716 1.00 87.56 305 GLU A CA 1
ATOM 2412 C C . GLU A 1 305 ? -14.163 2.758 23.148 1.00 87.56 305 GLU A C 1
ATOM 2414 O O . GLU A 1 305 ? -13.616 3.656 22.487 1.00 87.56 305 GLU A O 1
ATOM 2419 N N . PRO A 1 306 ? -13.557 1.574 23.370 1.00 91.19 306 PRO A N 1
ATOM 2420 C CA . PRO A 1 306 ? -12.263 1.224 22.802 1.00 91.19 306 PRO A CA 1
ATOM 2421 C C . PRO A 1 306 ? -12.313 1.131 21.272 1.00 91.19 306 PRO A C 1
ATOM 2423 O O . PRO A 1 306 ? -13.133 0.405 20.709 1.00 91.19 306 PRO A O 1
ATOM 2426 N N . ILE A 1 307 ? -11.386 1.815 20.599 1.00 93.12 307 ILE A N 1
ATOM 2427 C CA . ILE A 1 307 ? -11.260 1.810 19.133 1.00 93.12 307 ILE A CA 1
ATOM 2428 C C . ILE A 1 307 ? -9.858 1.370 18.731 1.00 93.12 307 ILE A C 1
ATOM 2430 O O . ILE A 1 307 ? -8.871 1.755 19.360 1.00 93.12 307 ILE A O 1
ATOM 2434 N N . ILE A 1 308 ? -9.783 0.570 17.667 1.00 94.94 308 ILE A N 1
ATOM 2435 C CA . ILE A 1 308 ? -8.533 0.076 17.093 1.00 94.94 308 ILE A CA 1
ATOM 2436 C C . ILE A 1 308 ? -8.429 0.562 15.653 1.00 94.94 308 ILE A C 1
ATOM 2438 O O . ILE A 1 308 ? -9.324 0.312 14.843 1.00 94.94 308 ILE A O 1
ATOM 2442 N N . VAL A 1 309 ? -7.325 1.230 15.330 1.00 95.69 309 VAL A N 1
ATOM 2443 C CA . VAL A 1 309 ? -7.040 1.704 13.972 1.00 95.69 309 VAL A CA 1
ATOM 2444 C C . VAL A 1 309 ? -5.685 1.185 13.522 1.00 95.69 309 VAL A C 1
ATOM 2446 O O . VAL A 1 309 ? -4.697 1.324 14.231 1.00 95.69 309 VAL A O 1
ATOM 2449 N N . VAL A 1 310 ? -5.631 0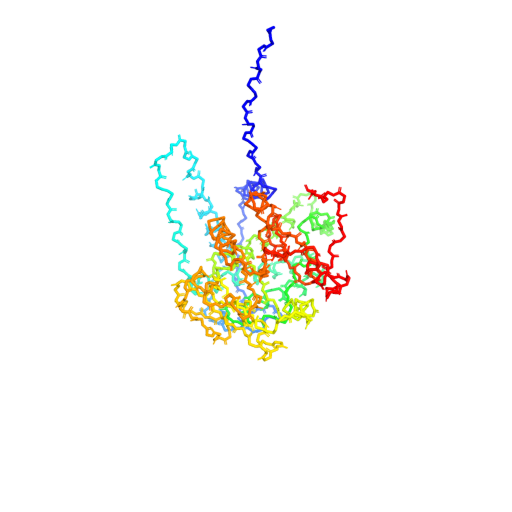.593 12.338 1.00 96.62 310 VAL A N 1
ATOM 2450 C CA . VAL A 1 310 ? -4.401 0.240 11.638 1.00 96.62 310 VAL A CA 1
ATOM 2451 C C . VAL A 1 310 ? -4.082 1.369 10.669 1.00 96.62 310 VAL A C 1
ATOM 2453 O O . VAL A 1 310 ? -4.866 1.657 9.761 1.00 96.62 310 VAL A O 1
ATOM 2456 N N . THR A 1 311 ? -2.930 2.000 10.851 1.00 95.88 311 THR A N 1
ATOM 2457 C CA . THR A 1 311 ? -2.395 2.987 9.913 1.00 95.88 311 THR A CA 1
ATOM 2458 C C . THR A 1 311 ? -1.253 2.361 9.131 1.00 95.88 311 THR A C 1
ATOM 2460 O O . THR A 1 311 ? -0.429 1.634 9.687 1.00 95.88 311 THR A O 1
ATOM 2463 N N . ILE A 1 312 ? -1.217 2.603 7.824 1.00 95.00 312 ILE A N 1
ATOM 2464 C CA . ILE A 1 312 ? -0.142 2.131 6.947 1.00 95.00 312 ILE A CA 1
ATOM 2465 C C . ILE A 1 312 ? 0.400 3.326 6.171 1.00 95.00 312 ILE A C 1
ATOM 2467 O O . ILE A 1 312 ? -0.385 4.085 5.610 1.00 95.00 312 ILE A O 1
ATOM 2471 N N . GLY A 1 313 ? 1.717 3.498 6.128 1.00 90.50 313 GLY A N 1
ATOM 2472 C CA . GLY A 1 313 ? 2.359 4.652 5.506 1.00 90.50 313 GLY A CA 1
ATOM 2473 C C . GLY A 1 313 ? 2.945 5.610 6.541 1.00 90.50 313 GLY A C 1
ATOM 2474 O O . GLY A 1 313 ? 3.492 5.170 7.552 1.00 90.50 313 GLY A O 1
ATOM 2475 N N . ALA A 1 314 ? 2.867 6.919 6.298 1.00 87.31 314 ALA A N 1
ATOM 2476 C CA . ALA A 1 314 ? 3.425 7.943 7.190 1.00 87.31 314 ALA A CA 1
ATOM 2477 C C . ALA A 1 314 ? 3.064 7.732 8.684 1.00 87.31 314 ALA A C 1
ATOM 2479 O O . ALA A 1 314 ? 1.893 7.646 9.049 1.00 87.31 314 ALA A O 1
ATOM 2480 N N . LEU A 1 315 ? 4.074 7.714 9.570 1.00 85.38 315 LEU A N 1
ATOM 2481 C CA . LEU A 1 315 ? 3.900 7.436 11.013 1.00 85.38 315 LEU A CA 1
ATOM 2482 C C . LEU A 1 315 ? 3.312 8.613 11.819 1.00 85.38 315 LEU A C 1
ATOM 2484 O O . LEU A 1 315 ? 2.996 8.457 12.996 1.00 85.38 315 LEU A O 1
ATOM 2488 N N . LEU A 1 316 ? 3.250 9.811 11.224 1.00 89.44 316 LEU A N 1
ATOM 2489 C CA . LEU A 1 316 ? 2.628 11.039 11.758 1.00 89.44 316 LEU A CA 1
ATOM 2490 C C . LEU A 1 316 ? 2.868 11.312 13.261 1.00 89.44 316 LEU A C 1
ATOM 2492 O O . LEU A 1 316 ? 1.981 11.797 13.969 1.00 89.44 316 LEU A O 1
ATOM 2496 N N . LYS A 1 317 ? 4.087 11.043 13.754 1.00 88.88 317 LYS A N 1
ATOM 2497 C CA . LYS A 1 317 ? 4.446 11.099 15.187 1.00 88.88 317 LYS A CA 1
ATOM 2498 C C . LYS A 1 317 ? 4.069 12.426 15.863 1.00 88.88 317 LYS A C 1
ATOM 2500 O O . LYS A 1 317 ? 3.654 12.427 17.019 1.00 88.88 317 LYS A O 1
ATOM 2505 N N . SER A 1 318 ? 4.173 13.545 15.143 1.00 88.56 318 SER A N 1
ATOM 2506 C CA . SER A 1 318 ? 3.822 14.888 15.632 1.00 88.56 318 SER A CA 1
ATOM 2507 C C . SER A 1 318 ? 2.325 15.084 15.897 1.00 88.56 318 SER A C 1
ATOM 2509 O O . SER A 1 318 ? 1.961 15.863 16.774 1.00 88.56 318 SER A O 1
ATOM 2511 N N . VAL A 1 319 ? 1.450 14.391 15.163 1.00 91.88 319 VAL A N 1
ATOM 2512 C CA . VAL A 1 319 ? -0.000 14.409 15.400 1.00 91.88 319 VAL A CA 1
ATOM 2513 C C . VAL A 1 319 ? -0.340 13.474 16.550 1.00 91.88 319 VAL A C 1
ATOM 2515 O O . VAL A 1 319 ? -0.997 13.889 17.500 1.00 91.88 319 VAL A O 1
ATOM 2518 N N . LEU A 1 320 ? 0.162 12.236 16.510 1.00 93.19 320 LEU A N 1
ATOM 2519 C CA . LEU A 1 320 ? -0.161 11.212 17.508 1.00 93.19 320 LEU A CA 1
ATOM 2520 C C . LEU A 1 320 ? 0.295 11.609 18.924 1.00 93.19 320 LEU A C 1
ATOM 2522 O O . LEU A 1 320 ? -0.404 11.335 19.901 1.00 93.19 320 LEU A O 1
ATOM 2526 N N . SER A 1 321 ? 1.418 12.324 19.053 1.00 92.50 321 SER A N 1
ATOM 2527 C CA . SER A 1 321 ? 1.942 12.782 20.348 1.00 92.50 321 SER A CA 1
ATOM 2528 C C . SER A 1 321 ? 1.006 13.745 21.091 1.00 92.50 321 SER A C 1
ATOM 2530 O O . SER A 1 321 ? 1.010 13.759 22.325 1.00 92.50 321 SER A O 1
ATOM 2532 N N . LYS A 1 322 ? 0.147 14.487 20.374 1.00 94.19 322 LYS A N 1
ATOM 2533 C CA . LYS A 1 322 ? -0.888 15.353 20.971 1.00 94.19 322 LYS A CA 1
ATOM 2534 C C . LYS A 1 322 ? -1.925 14.552 21.764 1.00 94.19 322 LYS A C 1
ATOM 2536 O O . LYS A 1 322 ? -2.504 15.069 22.717 1.00 94.19 322 LYS A O 1
ATOM 2541 N N . TYR A 1 323 ? -2.130 13.285 21.400 1.00 93.75 323 TYR A N 1
ATOM 2542 C CA . TYR A 1 323 ? -3.183 12.420 21.934 1.00 93.75 323 TYR A CA 1
ATOM 2543 C C . TYR A 1 323 ? -2.672 11.343 22.904 1.00 93.75 323 TYR A C 1
ATOM 2545 O O . TYR A 1 323 ? -3.463 10.534 23.388 1.00 93.75 323 TYR A O 1
ATOM 2553 N N . LYS A 1 324 ? -1.379 11.362 23.263 1.00 90.31 324 LYS A N 1
ATOM 2554 C CA . LYS A 1 324 ? -0.684 10.306 24.032 1.00 90.31 324 LYS A CA 1
ATOM 2555 C C . LYS A 1 324 ? -1.336 9.864 25.350 1.00 90.31 324 LYS A C 1
ATOM 2557 O O . LYS A 1 324 ? -1.053 8.782 25.840 1.00 90.31 324 LYS A O 1
ATOM 2562 N N . ARG A 1 325 ? -2.196 10.694 25.953 1.00 88.06 325 ARG A N 1
ATOM 2563 C CA . ARG A 1 325 ? -2.897 10.351 27.205 1.00 88.06 325 ARG A CA 1
ATOM 2564 C C . ARG A 1 325 ? -3.954 9.260 27.025 1.00 88.06 325 ARG A C 1
ATOM 2566 O O . ARG A 1 325 ? -4.201 8.519 27.965 1.00 88.06 325 ARG A O 1
ATOM 2573 N N . ASN A 1 326 ? -4.573 9.188 25.848 1.00 90.31 326 ASN A N 1
ATOM 2574 C CA . ASN A 1 326 ? -5.700 8.292 25.559 1.00 90.31 326 ASN A CA 1
ATOM 2575 C C . ASN A 1 326 ? -5.459 7.420 24.315 1.00 90.31 326 ASN A C 1
ATOM 2577 O O . ASN A 1 326 ? -6.370 6.739 23.844 1.00 90.31 326 ASN A O 1
ATOM 2581 N N . LEU A 1 327 ? -4.242 7.476 23.774 1.00 94.50 327 LEU A N 1
ATOM 2582 C CA . LEU A 1 327 ? -3.807 6.761 22.589 1.00 94.50 327 LEU A CA 1
ATOM 2583 C C . LEU A 1 327 ? -2.527 6.000 22.918 1.00 94.50 327 LEU A C 1
ATOM 2585 O O . LEU A 1 327 ? -1.536 6.603 23.327 1.00 94.50 327 LEU A O 1
ATOM 2589 N N . VAL A 1 328 ? -2.535 4.695 22.665 1.00 95.06 328 VAL A N 1
ATOM 2590 C CA . VAL A 1 328 ? -1.321 3.879 22.632 1.00 95.06 328 VAL A CA 1
ATOM 2591 C C . VAL A 1 328 ? -1.025 3.499 21.191 1.00 95.06 328 VAL A C 1
ATOM 2593 O O . VAL A 1 328 ? -1.894 2.997 20.482 1.00 95.06 328 VAL A O 1
ATOM 2596 N N . VAL A 1 329 ? 0.214 3.734 20.770 1.00 94.94 329 VAL A N 1
ATOM 2597 C CA . VAL A 1 329 ? 0.709 3.413 19.430 1.00 94.94 329 VAL A CA 1
ATOM 2598 C C . VAL A 1 329 ? 1.617 2.197 19.528 1.00 94.94 329 VAL A C 1
ATOM 2600 O O . VAL A 1 329 ? 2.506 2.156 20.377 1.00 94.94 329 VAL A O 1
ATOM 2603 N N . LEU A 1 330 ? 1.406 1.214 18.661 1.00 94.25 330 LEU A N 1
ATOM 2604 C CA . LEU A 1 330 ? 2.259 0.041 18.539 1.00 94.25 330 LEU A CA 1
ATOM 2605 C C . LEU A 1 330 ? 2.729 -0.094 17.092 1.00 94.25 330 LEU A C 1
ATOM 2607 O O . LEU A 1 330 ? 1.919 -0.314 16.197 1.00 94.25 330 LEU A O 1
ATOM 2611 N N . GLU A 1 331 ? 4.032 0.031 16.857 1.00 93.94 331 GLU A N 1
ATOM 2612 C CA . GLU A 1 331 ? 4.604 -0.202 15.530 1.00 93.94 331 GLU A CA 1
ATOM 2613 C C . GLU A 1 331 ? 4.682 -1.707 15.235 1.00 93.94 331 GLU A C 1
ATOM 2615 O O . GLU A 1 331 ? 5.136 -2.503 16.063 1.00 93.94 331 GLU A O 1
ATOM 2620 N N . LEU A 1 332 ? 4.241 -2.090 14.039 1.00 95.00 332 LEU A N 1
ATOM 2621 C CA . LEU A 1 332 ? 4.218 -3.468 13.569 1.00 95.00 332 LEU A CA 1
ATOM 2622 C C . LEU A 1 332 ? 5.322 -3.702 12.535 1.00 95.00 332 LEU A C 1
ATOM 2624 O O . LEU A 1 332 ? 5.582 -2.868 11.668 1.00 95.00 332 LEU A O 1
ATOM 2628 N N . ASN A 1 333 ? 5.940 -4.876 12.603 1.00 93.25 333 ASN A N 1
ATOM 2629 C CA . ASN A 1 333 ? 6.897 -5.367 11.622 1.00 93.25 333 ASN A CA 1
ATOM 2630 C C . ASN A 1 333 ? 6.207 -6.367 10.685 1.00 93.25 333 ASN A C 1
ATOM 2632 O O . ASN A 1 333 ? 6.153 -7.556 10.992 1.00 93.25 333 ASN A O 1
ATOM 2636 N N . ILE A 1 334 ? 5.648 -5.894 9.570 1.00 93.75 334 ILE A N 1
ATOM 2637 C CA . ILE A 1 334 ? 5.008 -6.753 8.562 1.00 93.75 334 ILE A CA 1
ATOM 2638 C C . ILE A 1 334 ? 6.055 -7.122 7.493 1.00 93.75 334 ILE A C 1
ATOM 2640 O O . ILE A 1 334 ? 6.529 -6.209 6.820 1.00 93.75 334 ILE A O 1
ATOM 2644 N N . PRO A 1 335 ? 6.420 -8.411 7.309 1.00 87.75 335 PRO A N 1
ATOM 2645 C CA . PRO A 1 335 ? 7.551 -8.822 6.462 1.00 87.75 335 PRO A CA 1
ATOM 2646 C C . PRO A 1 335 ? 7.525 -8.332 5.006 1.00 87.75 335 PRO A C 1
ATOM 2648 O O . PRO A 1 335 ? 8.584 -8.115 4.432 1.00 87.75 335 PRO A O 1
ATOM 2651 N N . ASP A 1 336 ? 6.339 -8.129 4.429 1.00 86.12 336 ASP A N 1
ATOM 2652 C CA . ASP A 1 336 ? 6.158 -7.657 3.047 1.00 86.12 336 ASP A CA 1
ATOM 2653 C C . ASP A 1 336 ? 5.698 -6.194 2.962 1.00 86.12 336 ASP A C 1
ATOM 2655 O O . ASP A 1 336 ? 5.173 -5.749 1.941 1.00 86.12 336 ASP A O 1
ATOM 2659 N N . TYR A 1 337 ? 5.854 -5.425 4.043 1.00 88.12 337 TYR A N 1
ATOM 2660 C CA . TYR A 1 337 ? 5.660 -3.983 3.975 1.00 88.12 337 TYR A CA 1
ATOM 2661 C C . TYR A 1 337 ? 6.832 -3.339 3.237 1.00 88.12 337 T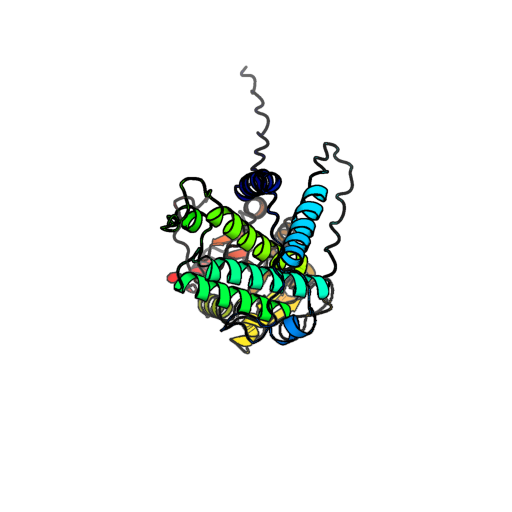YR A C 1
ATOM 2663 O O . TYR A 1 337 ? 7.962 -3.317 3.726 1.00 88.12 337 TYR A O 1
ATOM 2671 N N . LEU A 1 338 ? 6.541 -2.766 2.074 1.00 81.31 338 LEU A N 1
ATOM 2672 C CA . LEU A 1 338 ? 7.505 -1.975 1.333 1.00 81.31 338 LEU A CA 1
ATOM 2673 C C . LEU A 1 338 ? 7.395 -0.500 1.719 1.00 81.31 338 LEU A C 1
ATOM 2675 O O . LEU A 1 338 ? 6.387 0.152 1.443 1.00 81.31 338 LEU A O 1
ATOM 2679 N N . GLN A 1 339 ? 8.465 0.031 2.304 1.00 78.56 339 GLN A N 1
ATOM 2680 C CA . GLN A 1 339 ? 8.569 1.435 2.670 1.00 78.56 339 GLN A CA 1
ATOM 2681 C C . GLN A 1 339 ? 8.986 2.285 1.455 1.00 78.56 339 GLN A C 1
ATOM 2683 O O . GLN A 1 339 ? 10.130 2.221 1.017 1.00 78.56 339 GLN A O 1
ATOM 2688 N N . LEU A 1 340 ? 8.065 3.102 0.927 1.00 72.69 340 LEU A N 1
ATOM 2689 C CA . LEU A 1 340 ? 8.320 3.997 -0.219 1.00 72.69 340 LEU A CA 1
ATOM 2690 C C . LEU A 1 340 ? 8.765 5.421 0.165 1.00 72.69 340 LEU A C 1
ATOM 2692 O O . LEU A 1 340 ? 9.063 6.218 -0.724 1.00 72.69 340 LEU A O 1
ATOM 2696 N N . LYS A 1 341 ? 8.729 5.766 1.456 1.00 71.44 341 LYS A N 1
ATOM 2697 C CA . LYS A 1 341 ? 9.081 7.086 2.003 1.00 71.44 341 LYS A CA 1
ATOM 2698 C C . LYS A 1 341 ? 9.758 6.926 3.358 1.00 71.44 341 LYS A C 1
ATOM 2700 O O . LYS A 1 341 ? 9.410 6.019 4.119 1.00 71.44 341 LYS A O 1
ATOM 2705 N N . ASP A 1 342 ? 10.648 7.844 3.710 1.00 69.62 342 ASP A N 1
ATOM 2706 C CA . ASP A 1 342 ? 11.193 7.929 5.068 1.00 69.62 342 ASP A CA 1
ATOM 2707 C C . ASP A 1 342 ? 10.074 8.106 6.114 1.00 69.62 342 ASP A C 1
ATOM 2709 O O . ASP A 1 342 ? 9.053 8.746 5.863 1.00 69.62 342 ASP A O 1
ATOM 2713 N N . ASN A 1 343 ? 10.268 7.544 7.313 1.00 79.12 343 ASN A N 1
ATOM 2714 C CA . ASN A 1 343 ? 9.300 7.597 8.421 1.00 79.12 343 ASN A CA 1
ATOM 2715 C C . ASN A 1 343 ? 7.899 7.052 8.084 1.00 79.12 343 ASN A C 1
ATOM 2717 O O . ASN A 1 343 ? 6.890 7.588 8.558 1.00 79.12 343 ASN A O 1
ATOM 2721 N N . ALA A 1 344 ? 7.838 5.971 7.307 1.00 84.75 344 ALA A N 1
ATOM 2722 C CA . ALA A 1 344 ? 6.608 5.249 7.016 1.00 84.75 344 ALA A CA 1
ATOM 2723 C C . ALA A 1 344 ? 6.666 3.818 7.576 1.00 84.75 344 ALA A C 1
ATOM 2725 O O . ALA A 1 344 ? 7.732 3.210 7.656 1.00 84.75 344 ALA A O 1
ATOM 2726 N N . GLY A 1 345 ? 5.524 3.268 7.972 1.00 91.31 345 GLY A N 1
ATOM 2727 C CA . GLY A 1 345 ? 5.418 1.936 8.558 1.00 91.31 345 GLY A CA 1
ATOM 2728 C C . GLY A 1 345 ? 3.973 1.485 8.721 1.00 91.31 345 GLY A C 1
ATOM 2729 O O . GLY A 1 345 ? 3.046 2.121 8.227 1.00 91.31 345 GLY A O 1
ATOM 2730 N N . VAL A 1 346 ? 3.786 0.386 9.445 1.00 95.38 346 VAL A N 1
ATOM 2731 C CA . VAL A 1 346 ? 2.464 -0.088 9.864 1.00 95.38 346 VAL A CA 1
ATOM 2732 C C . VAL A 1 346 ? 2.339 0.138 11.366 1.00 95.38 346 VAL A C 1
ATOM 2734 O O . VAL A 1 346 ? 3.210 -0.290 12.123 1.00 95.38 346 VAL A O 1
ATOM 2737 N N . GLN A 1 347 ? 1.279 0.804 11.819 1.00 96.12 347 GLN A N 1
ATOM 2738 C CA . GLN A 1 347 ? 1.023 1.021 13.244 1.00 96.12 347 GLN A CA 1
ATOM 2739 C C . GLN A 1 347 ? -0.378 0.560 13.622 1.00 96.12 347 GLN A C 1
ATOM 2741 O O . GLN A 1 347 ? -1.325 0.664 12.846 1.00 96.12 347 GLN A O 1
ATOM 2746 N N . LEU A 1 348 ? -0.499 0.080 14.853 1.00 96.50 348 LEU A N 1
ATOM 2747 C CA . LEU A 1 348 ? -1.758 -0.204 15.512 1.00 96.50 348 LEU A CA 1
ATOM 2748 C C . LEU A 1 348 ? -1.995 0.863 16.583 1.00 96.50 348 LEU A C 1
ATOM 2750 O O . LEU A 1 348 ? -1.183 1.049 17.490 1.00 96.50 348 LEU A O 1
ATOM 2754 N N . LEU A 1 349 ? -3.102 1.577 16.450 1.00 96.31 349 LEU A N 1
ATOM 2755 C CA . LEU A 1 349 ? -3.525 2.663 17.318 1.00 96.31 349 LEU A CA 1
ATOM 2756 C C . LEU A 1 349 ? -4.662 2.170 18.207 1.00 96.31 349 LEU A C 1
ATOM 2758 O O . LEU A 1 349 ? -5.710 1.758 17.711 1.00 96.31 349 LEU A O 1
ATOM 2762 N N . PHE A 1 350 ? -4.461 2.240 19.517 1.00 95.75 350 PHE A N 1
ATOM 2763 C CA . PHE A 1 350 ? -5.448 1.871 20.523 1.00 95.75 350 PHE A CA 1
ATOM 2764 C C . PHE A 1 350 ? -5.968 3.128 21.213 1.00 95.75 350 PHE A C 1
ATOM 2766 O O . PHE A 1 350 ? -5.254 3.744 22.005 1.00 95.75 350 PHE A O 1
ATOM 2773 N N . PHE A 1 351 ? -7.215 3.491 20.936 1.00 94.50 351 PHE A N 1
ATOM 2774 C CA . PHE A 1 351 ? -7.898 4.618 21.569 1.00 94.50 351 PHE A CA 1
ATOM 2775 C C . PHE A 1 351 ? -8.768 4.123 22.721 1.00 94.50 351 PHE A C 1
ATOM 2777 O O . PHE A 1 351 ? -9.422 3.087 22.588 1.00 94.50 351 PHE A O 1
ATOM 2784 N N . ASN A 1 352 ? -8.780 4.854 23.837 1.00 92.69 352 ASN A N 1
ATOM 2785 C CA . ASN A 1 352 ? -9.627 4.590 25.012 1.00 92.69 352 ASN A CA 1
ATOM 2786 C C . ASN A 1 352 ? -9.487 3.172 25.610 1.00 92.69 352 ASN A C 1
ATOM 2788 O O . ASN A 1 352 ? -10.383 2.695 26.302 1.00 92.69 352 ASN A O 1
ATOM 2792 N N . HIS A 1 353 ? -8.373 2.477 25.355 1.00 93.19 353 HIS A N 1
ATOM 2793 C CA . HIS A 1 353 ? -8.111 1.172 25.960 1.00 93.19 353 HIS A CA 1
ATOM 2794 C C . HIS A 1 353 ? -7.541 1.354 27.366 1.00 93.19 353 HIS A C 1
ATOM 2796 O O . HIS A 1 353 ? -6.540 2.048 27.557 1.00 93.19 353 HIS A O 1
ATOM 2802 N N . ASN A 1 354 ? -8.136 0.684 28.350 1.00 93.12 354 ASN A N 1
ATOM 2803 C CA . ASN A 1 354 ? -7.528 0.582 29.672 1.00 93.12 354 ASN A CA 1
ATOM 2804 C C . ASN A 1 354 ? -6.330 -0.396 29.660 1.00 93.12 354 ASN A C 1
ATOM 2806 O O . ASN A 1 354 ? -6.070 -1.090 28.673 1.00 93.12 354 ASN A O 1
ATOM 2810 N N . LYS A 1 355 ? -5.583 -0.454 30.770 1.00 93.19 355 LYS A N 1
ATOM 2811 C CA . LYS A 1 355 ? -4.359 -1.268 30.874 1.00 93.19 355 LYS A CA 1
ATOM 2812 C C . LYS A 1 355 ? -4.603 -2.759 30.614 1.00 93.19 355 LYS A C 1
ATOM 2814 O O . LYS A 1 355 ? -3.801 -3.384 29.920 1.00 93.19 355 LYS A O 1
ATOM 2819 N N . ASP A 1 356 ? -5.703 -3.311 31.118 1.00 95.25 356 ASP A N 1
ATOM 2820 C CA . ASP A 1 356 ? -6.021 -4.736 30.984 1.00 95.25 356 ASP A CA 1
ATOM 2821 C C . ASP A 1 356 ? -6.451 -5.084 29.554 1.00 95.25 356 ASP A C 1
ATOM 2823 O O . ASP A 1 356 ? -5.986 -6.069 28.980 1.00 95.25 356 ASP A O 1
ATOM 2827 N N . GLN A 1 357 ? -7.268 -4.227 28.934 1.00 93.19 357 GLN A N 1
ATOM 2828 C CA . GLN A 1 357 ? -7.661 -4.351 27.528 1.00 93.19 357 GLN A CA 1
ATOM 2829 C C . GLN A 1 357 ? -6.446 -4.273 26.604 1.00 93.19 357 GLN A C 1
ATOM 2831 O O . GLN A 1 357 ? -6.314 -5.084 25.688 1.00 93.19 357 GLN A O 1
ATOM 2836 N N . LEU A 1 358 ? -5.537 -3.327 26.856 1.00 92.56 358 LEU A N 1
ATOM 2837 C CA . LEU A 1 358 ? -4.307 -3.184 26.087 1.00 92.56 358 LEU A CA 1
ATOM 2838 C C . LEU A 1 358 ? -3.416 -4.421 26.224 1.00 92.56 358 LEU A C 1
ATOM 2840 O O . LEU A 1 358 ? -2.897 -4.910 25.223 1.00 92.56 358 LEU A O 1
ATOM 2844 N N . LYS A 1 359 ? -3.252 -4.941 27.446 1.00 93.94 359 LYS A N 1
ATOM 2845 C CA . LYS A 1 359 ? -2.490 -6.169 27.697 1.00 93.94 359 LYS A CA 1
ATOM 2846 C C . LYS A 1 359 ? -3.084 -7.346 26.921 1.00 93.94 359 LYS A C 1
ATOM 2848 O O . LYS A 1 359 ? -2.362 -7.985 26.162 1.00 93.94 359 LYS A O 1
ATOM 2853 N N . SER A 1 360 ? -4.400 -7.547 27.016 1.00 94.00 360 SER A N 1
ATOM 2854 C CA . SER A 1 360 ? -5.111 -8.586 26.264 1.00 94.00 360 SER A CA 1
ATOM 2855 C C . SER A 1 360 ? -4.939 -8.432 24.746 1.00 94.00 360 SER A C 1
ATOM 2857 O O . SER A 1 360 ? -4.711 -9.414 24.045 1.00 94.00 360 SER A O 1
ATOM 2859 N N . CYS A 1 361 ? -4.986 -7.204 24.217 1.00 93.25 361 CYS A N 1
ATOM 2860 C CA . CYS A 1 361 ? -4.763 -6.959 22.790 1.00 93.25 361 CYS A CA 1
ATOM 2861 C C . CYS A 1 361 ? -3.319 -7.240 22.358 1.00 93.25 361 CYS A C 1
ATOM 2863 O O . CYS A 1 361 ? -3.104 -7.806 21.290 1.00 93.25 361 CYS A O 1
ATOM 2865 N N . LYS A 1 362 ? -2.324 -6.879 23.175 1.00 92.50 362 LYS A N 1
ATOM 2866 C CA . LYS A 1 362 ? -0.912 -7.170 22.886 1.00 92.50 362 LYS A CA 1
ATOM 2867 C C . LYS A 1 362 ? -0.624 -8.672 22.906 1.00 92.50 362 LYS A C 1
ATOM 2869 O O . LYS A 1 362 ? 0.130 -9.146 22.066 1.00 92.50 362 LYS A O 1
ATOM 2874 N N . GLU A 1 363 ? -1.246 -9.421 23.814 1.00 94.19 363 GLU A N 1
ATOM 2875 C CA . GLU A 1 363 ? -1.102 -10.883 23.908 1.00 94.19 363 GLU A CA 1
ATOM 2876 C C . GLU A 1 363 ? -1.669 -11.625 22.686 1.00 94.19 363 GLU A C 1
ATOM 2878 O O . GLU A 1 363 ? -1.191 -12.708 22.353 1.00 94.19 363 GLU A O 1
ATOM 2883 N N . LYS A 1 364 ? -2.636 -11.026 21.978 1.00 94.94 364 LYS A N 1
ATOM 2884 C CA . LYS A 1 364 ? -3.184 -11.549 20.715 1.00 94.94 364 LYS A CA 1
ATOM 2885 C C . LYS A 1 364 ? -2.251 -11.380 19.517 1.00 94.94 364 LYS A C 1
ATOM 2887 O O . LYS A 1 364 ? -2.444 -12.040 18.500 1.00 94.94 364 LYS A O 1
ATOM 2892 N N . LEU A 1 365 ? -1.269 -10.481 19.594 1.00 95.38 365 LEU A N 1
ATOM 2893 C CA . LEU A 1 365 ? -0.357 -10.225 18.483 1.00 95.38 365 LEU A CA 1
ATOM 2894 C C . LEU A 1 365 ? 0.782 -11.253 18.485 1.00 95.38 365 LEU A C 1
ATOM 2896 O O . LEU A 1 365 ? 1.513 -11.367 19.474 1.00 95.38 365 LEU A O 1
ATOM 2900 N N . PRO A 1 366 ? 1.005 -11.982 17.376 1.00 95.56 366 PRO A N 1
ATOM 2901 C CA . PRO A 1 366 ? 2.148 -12.877 17.280 1.00 95.56 366 PRO A CA 1
ATOM 2902 C C . PRO A 1 366 ? 3.467 -12.104 17.410 1.00 95.56 366 PRO A C 1
ATOM 2904 O O . PRO A 1 366 ? 3.685 -11.113 16.712 1.00 95.56 366 PRO A O 1
ATOM 2907 N N . ARG A 1 367 ? 4.391 -12.606 18.244 1.00 92.25 367 ARG A N 1
ATOM 2908 C CA . ARG A 1 367 ? 5.669 -11.933 18.563 1.00 92.25 367 ARG A CA 1
ATOM 2909 C C . ARG A 1 367 ? 6.474 -11.493 17.336 1.00 92.25 367 ARG A C 1
ATOM 2911 O O . ARG A 1 367 ? 7.125 -10.461 17.398 1.00 92.25 367 ARG A O 1
ATOM 2918 N N . ARG A 1 368 ? 6.409 -12.238 16.224 1.00 94.50 368 ARG A N 1
ATOM 2919 C CA . ARG A 1 368 ? 7.136 -11.916 14.980 1.00 94.50 368 ARG A CA 1
ATOM 2920 C C . ARG A 1 368 ? 6.759 -10.564 14.362 1.00 94.50 368 ARG A C 1
ATOM 2922 O O . ARG A 1 368 ? 7.562 -9.999 13.630 1.00 94.50 368 ARG A O 1
ATOM 2929 N N . TYR A 1 369 ? 5.555 -10.070 14.652 1.00 94.94 369 TYR A N 1
ATOM 2930 C CA . TYR A 1 369 ? 5.044 -8.802 14.130 1.00 94.94 369 TYR A CA 1
ATOM 2931 C C . TYR A 1 369 ? 5.253 -7.630 15.082 1.00 94.94 369 TYR A C 1
ATOM 2933 O O . TYR A 1 369 ? 4.985 -6.492 14.709 1.00 94.94 369 TYR A O 1
ATOM 2941 N N . LEU A 1 370 ? 5.708 -7.881 16.308 1.00 90.88 370 LEU A N 1
ATOM 2942 C CA . LEU A 1 370 ? 6.009 -6.818 17.252 1.00 90.88 370 LEU A CA 1
ATOM 2943 C C . LEU A 1 370 ? 7.396 -6.274 16.929 1.00 90.88 370 LEU A C 1
ATOM 2945 O O . LEU A 1 370 ? 8.382 -7.012 16.954 1.00 90.88 370 LEU A O 1
ATOM 2949 N N . ARG A 1 371 ? 7.481 -4.978 16.619 1.00 81.12 371 ARG A N 1
ATOM 2950 C CA . ARG A 1 371 ? 8.777 -4.315 16.502 1.00 81.12 371 ARG A CA 1
ATOM 2951 C C . ARG A 1 371 ? 9.370 -4.243 17.908 1.00 81.12 371 ARG A C 1
ATOM 2953 O O . ARG A 1 371 ? 8.757 -3.667 18.803 1.00 81.12 371 ARG A O 1
ATOM 2960 N N . PHE A 1 372 ? 10.526 -4.870 18.128 1.00 58.47 372 PHE A N 1
ATOM 2961 C CA . PHE A 1 372 ? 11.219 -4.728 19.408 1.00 58.47 372 PHE A CA 1
ATOM 2962 C C . PHE A 1 372 ? 11.520 -3.242 19.628 1.00 58.47 372 PHE A C 1
ATOM 2964 O O . PHE A 1 372 ? 11.985 -2.589 18.687 1.00 58.47 372 PHE A O 1
ATOM 2971 N N . PRO A 1 373 ? 11.244 -2.692 20.821 1.00 48.03 373 PRO A N 1
ATOM 2972 C CA . PRO A 1 373 ? 11.473 -1.283 21.067 1.00 48.03 373 PRO A CA 1
ATOM 2973 C C . PRO A 1 373 ? 12.952 -0.974 20.857 1.00 48.03 373 PRO A C 1
ATOM 2975 O O . PRO A 1 373 ? 13.824 -1.486 21.561 1.00 48.03 373 PRO A O 1
ATOM 2978 N N . SER A 1 374 ? 13.244 -0.124 19.876 1.00 39.03 374 SER A N 1
ATOM 2979 C CA . SER A 1 374 ? 14.566 0.458 19.683 1.00 39.03 374 SER A CA 1
ATOM 2980 C C . SER A 1 374 ? 14.803 1.502 20.776 1.00 39.03 374 SER A C 1
ATOM 2982 O O . SER A 1 374 ? 14.708 2.685 20.494 1.00 39.03 374 SER A O 1
ATOM 2984 N N . GLN A 1 375 ? 14.994 1.077 22.031 1.00 31.12 375 GLN A N 1
ATOM 2985 C CA . GLN A 1 375 ? 15.408 1.869 23.212 1.00 31.12 375 GLN A CA 1
ATOM 2986 C C . GLN A 1 375 ? 14.726 3.239 23.475 1.00 31.12 375 GLN A C 1
ATOM 2988 O O . GLN A 1 375 ? 15.123 3.951 24.391 1.00 31.12 375 GLN A O 1
ATOM 2993 N N . ALA A 1 376 ? 13.670 3.600 22.748 1.00 31.11 376 ALA A N 1
ATOM 2994 C CA . ALA A 1 376 ? 13.000 4.895 22.803 1.00 31.11 376 ALA A CA 1
ATOM 2995 C C . ALA A 1 376 ? 11.477 4.702 22.820 1.00 31.11 376 ALA A C 1
ATOM 2997 O O . ALA A 1 376 ? 10.749 5.238 21.986 1.00 31.11 376 ALA A O 1
ATOM 2998 N N . GLU A 1 377 ? 10.976 3.898 23.758 1.00 33.91 377 GLU A N 1
ATOM 2999 C CA . GLU A 1 377 ? 9.567 3.980 24.142 1.00 33.91 377 GLU A CA 1
ATOM 3000 C C . GLU A 1 377 ? 9.411 5.171 25.093 1.00 33.91 377 GLU A C 1
ATOM 3002 O O . GLU A 1 377 ? 9.859 5.144 26.238 1.00 33.91 377 GLU A O 1
ATOM 3007 N N . TYR A 1 378 ? 8.815 6.250 24.587 1.00 33.78 378 TYR A N 1
ATOM 3008 C CA . TYR A 1 378 ? 8.337 7.354 25.411 1.00 33.78 378 TYR A CA 1
ATOM 3009 C C . TYR A 1 378 ? 7.131 6.878 26.232 1.00 33.78 378 TYR A C 1
ATOM 3011 O O . TYR A 1 378 ? 6.097 6.527 25.659 1.00 33.78 378 TYR A O 1
ATOM 3019 N N . CYS A 1 379 ? 7.283 6.890 27.558 1.00 34.38 379 CYS A N 1
ATOM 3020 C CA . CYS A 1 379 ? 6.191 6.834 28.532 1.00 34.38 379 CYS A CA 1
ATOM 3021 C C . CYS A 1 379 ? 5.348 8.121 28.538 1.00 34.38 379 CYS A C 1
ATOM 3023 O O . CYS A 1 379 ? 5.905 9.228 28.315 1.00 34.38 379 CYS A O 1
#

Foldseek 3Di:
DDDDDDDDPPPPPPPDPVNVVVVVLVVVVVVDDDDDWAWDDQAFPPLQRVCNVLSVVPPGDTLVVLLVVLVCVVVVVVVVVPPDPPPDPPDDPPPPPQDDQDLVSLSSLLSNLRSLLVVCVVVVQDDPVVSVVSSVQSVCSVCVSVLEAAQAHDPVDDLVVVVVDPRDDDPPDPPPDDPVSNSSVVSSVVSSLCSQCRNNVHPFHAHLLLLVLVCVQCVVPDLAEEEEQCAQVRSVLSNVVNDVGDYAAEHCDFHPHHRVPDDYHNDHPLVVCVVCVVVQYEYEYEPDDLVRLLSNLVSLQVSLGKHKYKYFFAPSCVSVVVNVVFKDKFFWDRPRGDHPDPRTGIIIIIGNDDPVRVVVVVVSGDPNTGDDPPPDDDD

Organism: NCBI:txid2338552